Protein AF-A0A1V9WY65-F1 (afdb_monomer_lite)

InterPro domains:
  IPR003395 RecF/RecN/SMC, N-terminal [PF02463] (9-166)
  IPR010935 SMCs flexible hinge [PF06470] (511-626)
  IPR010935 SMCs flexible hinge [SM00968] (510-632)
  IPR027417 P-loop containing nucleoside triphosphate hydrolase [G3DSA:3.40.50.300] (8-231)
  IPR027417 P-loop containing nucleoside triphosphate hydrolase [SSF52540] (9-210)
  IPR036277 SMCs flexible hinge superfamily [SSF75553] (483-656)

Radius of gyration: 62.13 Å; chains: 1; bounding box: 114×66×169 Å

Foldseek 3Di:
DAAFPAKDFQKKWKAQFQVDPHIDIGGDDRPDDDDDDDPPPCSVVVVVLVLVLLQDDCVNSVHPDPLNGGYPVNCVVCVVVVHWTKIKMWTWMDGPRDTKIWMWMATNVRDIWTDINNHTDDSVVSQVVSVSNVDNSPQPVPDDDVCNVVCQVVDDPVVVVVNVCVVVVVVVVVVVVVVLVVVLVVLVVVLVVLVVVLVVLVVVLVVLVVVLVVLVVVLVVLVVVLVVLVVLLVVLVVVLVVLVVVLVPDDPDPVCVVVNVVSVVVSVVSVVVNVVSVVVSVVSVVVSVVSVVVSVVSVVVSVVSVVVNVVSVVVSVVSVVVSVVSVVVVVVVVVVVVVVVVVVVVVVVVLVVVVVVPPPDDDDPVVVVVVVVVVVVVVVPPVVVVVVVVVVVVVVVVNVVVVVVVVVVVVVVVVVVVVLVVVLVVLVVVLVVLVVVLVVLVVVLVVLVVVLVVLVVVLVVLVVLLVVLVVVLVVLVVVLVVQVVVVVVVVVLVLLVVLLVVLCVPPNCVFWVAFQLVFKDFPDPLQVLVCCLQCVVRRSETEGADPVSVVVSVVVCVVVVGDDHHYDYFDPDQPDQDDDDPVDPPFKDQPLVGMDTDPPDDPVVRVRVSSVVCVSRVQEIEGADPVVVVVQVPPPQLRHWYAYSQNWTQDSVRDTDDDPPPPPPPDDPCDSVNSVVSSVVSVVSSVVSVVSVVCVVVSVVSVVVSVVSVVVSVVSVVVSVVSVVVSVVSD

Organism: NCBI:txid418985

Sequence (731 aa):
MEPPERIQIASMQIEHFRSFDNVYEVRFCSRVTAVVGPNWSGKSNILSALIFGLGRTPEEMCVDDVRSLINDNYARKCRETGQEAYCAVTVLIEGDGRTVPFTRYLYENKHEIYQIDQERCDVAKFRERVTGYGIDVDSWGLVLRQGSIANMVGSTPRSMSMLIEKLSGSHQLTESVNEAEGHLRETLTELVNAKAEFRHLVLEARKMKSYSKTEELRAESIKKEKMLGLAKVWQADEKIRICQNEIENIPEDEEEKARLQALKEERHSVYELLQNCTKKVVCYETSVATARDELRISNRKKQETSVQHSEADERLKTLTARKLKINDCIRETKEKLQDAEAKLPVAKEKVDMSRSALEPVQVNADVLIQLWNLEDQFKKGNPAAFTKAESLEEVRWAFTDAFENLSAEVKFRETKAQLIKDELQTLKQRRDVFERQLDTLDTDIRPVRIRLEELKAMFDKACKEHALQVTKVCELNMQRRLVKAQSERKIRLRETEQVLDRLTALFGSSRVLGVISNLVSPCKPAYAAAVRQVLGPYMQAVVVDSRNTLKECVAYLKTSQEPSIQMLVLPLTAPAYRPLPKTAEGRVALFSSICLVSPSLPLHIQDRIWHLIADLCSDVLFCDDVSSIKMIATSKGHRFSVVMSDGSFLSKNGVFEICPQVMRSSSTDSTAEDVLEQLSMAKAELRETESILGRITELHHLKQKYMSMKQQHRDAQSRLELLTKEVSKQN

Secondary structure (DSSP, 8-state):
-PPPS-EEEEEEEEESBTT--SEEEEE--SS------STTSSHHHHHHHHHHHTT--TTTTT-S-GGGGB-HHHHHHHHHHTPPPEEEEEEEEEETTEEEEEEEEEETTS-EEEEETTEEE-HHHHHHHHHHTT--TT-GGG---TTHHHHHHTS-HHHHHHHHHHHTTTHHHHHHHHHHHHHHHHHHHHHHHHHHHHHHHHHHHHHHHHHHHHHHHHHHHHHHHHHHHHHHHHHHHHHHHHHHHHHHTS---TTTHHHHHHHHHHHHHHHHHHHHHHHHHHHHHHHHHHHHHHHHHHHHHHHHHHHHHHHHHHHHHHHHHHHHHHHHHHHHHHHHHHHHHHHHHHHHHHHHHHHTTTTT----HHHHHHHHHHHHHHHTT-HHHHHHHHHHHHHHHHHHHHHHHHHHHHHHHHHHHHHHHHHHHHHHHHHHHHHHHHHHHHHHHHHHHHHHHHHHHHHHHHHHHHHHHHHHHHHHHHHHHHHHHHHHHHHHHHHHHHHHHHHHHHH-TTTEEEEHHHHEEESSGGGHHHHHHHHGGGTTPEEES-HHHHHHHHHHHHHTT-----EEE--SS----PPPPGGGTTTEEEGGGGEEEPTTS-HHHHHHHHHHHHHHTTTEEEES-HHHHHHHHHSS---SEEEETT--EE-TTS-EE--------------HHHHHHHHHHHHHHHHHHHHHHTTHHHHHHHHHHHHHHHHHHHHHHHHHHHHHHHHHHH-

Structure (mmCIF, N/CA/C/O backbone):
data_AF-A0A1V9WY65-F1
#
_entry.id   AF-A0A1V9WY65-F1
#
loop_
_atom_site.group_PDB
_atom_site.id
_atom_site.type_symbol
_atom_site.label_atom_id
_atom_site.label_alt_id
_atom_site.label_comp_id
_atom_site.label_asym_id
_atom_site.label_entity_id
_atom_site.label_seq_id
_atom_site.pdbx_PDB_ins_code
_atom_site.Cartn_x
_atom_site.Cartn_y
_atom_site.Cartn_z
_atom_site.occupancy
_atom_site.B_iso_or_equiv
_atom_site.auth_seq_id
_atom_site.auth_comp_id
_atom_site.auth_asym_id
_atom_site.auth_atom_id
_atom_site.pdbx_PDB_model_num
ATOM 1 N N . MET A 1 1 ? -25.621 -21.739 49.006 1.00 41.12 1 MET A N 1
ATOM 2 C CA . MET A 1 1 ? -26.631 -21.888 50.072 1.00 41.12 1 MET A CA 1
ATOM 3 C C . MET A 1 1 ? -27.591 -20.733 49.903 1.00 41.12 1 MET A C 1
ATOM 5 O O . MET A 1 1 ? -27.110 -19.633 49.664 1.00 41.12 1 MET A O 1
ATOM 9 N N . GLU A 1 2 ? -28.896 -20.982 49.903 1.00 41.25 2 GLU A N 1
ATOM 10 C CA . GLU A 1 2 ? -29.869 -19.886 49.958 1.00 41.25 2 GLU A CA 1
ATOM 11 C C . GLU A 1 2 ? -29.738 -19.187 51.323 1.00 41.25 2 GLU A C 1
ATOM 13 O O . GLU A 1 2 ? -29.498 -19.879 52.316 1.00 41.25 2 GLU A O 1
ATOM 18 N N . PRO A 1 3 ? -29.793 -17.845 51.381 1.00 55.66 3 PRO A N 1
ATOM 19 C CA . PRO A 1 3 ? -29.683 -17.121 52.640 1.00 55.66 3 PRO A CA 1
ATOM 20 C C . PRO A 1 3 ? -30.918 -17.386 53.528 1.00 55.66 3 PRO A C 1
ATOM 22 O O . PRO A 1 3 ? -32.029 -17.444 52.997 1.00 55.66 3 PRO A O 1
ATOM 25 N N . PRO A 1 4 ? -30.747 -17.520 54.857 1.00 59.47 4 PRO A N 1
ATOM 26 C CA . PRO A 1 4 ? -31.850 -17.673 55.812 1.00 59.47 4 PRO A CA 1
ATOM 27 C C . PRO A 1 4 ? -32.914 -16.569 55.695 1.00 59.47 4 PRO A C 1
ATOM 29 O O . PRO A 1 4 ? -32.577 -15.409 55.453 1.00 59.47 4 PRO A O 1
ATOM 32 N N . GLU A 1 5 ? -34.186 -16.884 55.970 1.00 59.03 5 GLU A N 1
ATOM 33 C CA . GLU A 1 5 ? -35.299 -15.911 55.901 1.00 59.03 5 GLU A CA 1
ATOM 34 C C . GLU A 1 5 ? -35.194 -14.777 56.941 1.00 59.03 5 GLU A C 1
ATOM 36 O O . GLU A 1 5 ? -35.708 -13.677 56.723 1.00 59.03 5 GLU A O 1
ATOM 41 N N . ARG A 1 6 ? -34.525 -15.016 58.080 1.00 67.56 6 ARG A N 1
ATOM 42 C CA . ARG A 1 6 ? -34.216 -14.001 59.102 1.00 67.56 6 ARG A CA 1
ATOM 43 C C . ARG A 1 6 ? -32.856 -14.267 59.731 1.00 67.56 6 ARG A C 1
ATOM 45 O O . ARG A 1 6 ? -32.564 -15.386 60.144 1.00 67.56 6 ARG A O 1
ATOM 52 N N . ILE A 1 7 ? -32.055 -13.209 59.827 1.00 80.25 7 ILE A N 1
ATOM 53 C CA . ILE A 1 7 ? -30.678 -13.258 60.320 1.00 80.25 7 ILE A CA 1
ATOM 54 C C . ILE A 1 7 ? -30.505 -12.137 61.330 1.00 80.25 7 ILE A C 1
ATOM 56 O O . ILE A 1 7 ? -30.894 -10.997 61.070 1.00 80.25 7 ILE A O 1
ATOM 60 N N . GLN A 1 8 ? -29.936 -12.456 62.488 1.00 84.81 8 GLN A N 1
ATOM 61 C CA . GLN A 1 8 ? -29.636 -11.467 63.516 1.00 84.81 8 GLN A CA 1
ATOM 62 C C . GLN A 1 8 ? -28.281 -11.739 64.157 1.00 84.81 8 GLN A C 1
ATOM 64 O O . GLN A 1 8 ? -27.845 -12.880 64.293 1.00 84.81 8 GLN A O 1
ATOM 69 N N . ILE A 1 9 ? -27.616 -10.672 64.585 1.00 87.94 9 ILE A N 1
ATOM 70 C CA . ILE A 1 9 ? -26.439 -10.781 65.442 1.00 87.94 9 ILE A CA 1
ATOM 71 C C . ILE A 1 9 ? -26.969 -10.868 66.870 1.00 87.94 9 ILE A C 1
ATOM 73 O O . ILE A 1 9 ? -27.535 -9.896 67.355 1.00 87.94 9 ILE A O 1
ATOM 77 N N . ALA A 1 10 ? -26.846 -12.019 67.528 1.00 87.06 10 ALA A N 1
ATOM 78 C CA . ALA A 1 10 ? -27.422 -12.236 68.858 1.00 87.06 10 ALA A CA 1
ATOM 79 C C . ALA A 1 10 ? -26.587 -11.544 69.948 1.00 87.06 10 ALA A C 1
ATOM 81 O O . ALA A 1 10 ? -27.094 -10.805 70.799 1.00 87.06 10 ALA A O 1
ATOM 82 N N . SER A 1 11 ? -25.272 -11.745 69.901 1.00 90.50 11 SER A N 1
ATOM 83 C CA . SER A 1 11 ? -24.332 -11.087 70.801 1.00 90.50 11 SER A CA 1
ATOM 84 C C . SER A 1 11 ? -22.928 -11.032 70.211 1.00 90.50 11 SER A C 1
ATOM 86 O O . SER A 1 11 ? -22.606 -11.680 69.214 1.00 90.50 11 SER A O 1
ATOM 88 N N . MET A 1 12 ? -22.088 -10.204 70.819 1.00 93.94 12 MET A N 1
ATOM 89 C CA . MET A 1 12 ? -20.681 -10.062 70.492 1.00 93.94 12 MET A CA 1
ATOM 90 C C . MET A 1 12 ? -19.864 -10.056 71.780 1.00 93.94 12 MET A C 1
ATOM 92 O O . MET A 1 12 ? -20.135 -9.272 72.688 1.00 93.94 12 MET A O 1
ATOM 96 N N . GLN A 1 13 ? -18.848 -10.906 71.845 1.00 94.06 13 GLN A N 1
ATOM 97 C CA . GLN A 1 13 ? -17.850 -10.896 72.909 1.00 94.06 13 GLN A CA 1
ATOM 98 C C . GLN A 1 13 ? -16.612 -10.147 72.420 1.00 94.06 13 GLN A C 1
ATOM 100 O O . GLN A 1 13 ? -16.107 -10.420 71.332 1.00 94.06 13 GLN A O 1
ATOM 105 N N . ILE A 1 14 ? -16.153 -9.183 73.212 1.00 93.94 14 ILE A N 1
ATOM 106 C CA . ILE A 1 14 ? -14.978 -8.359 72.939 1.00 93.94 14 ILE A CA 1
ATOM 107 C C . ILE A 1 14 ? -13.931 -8.657 74.010 1.00 93.94 14 ILE A C 1
ATOM 109 O O . ILE A 1 14 ? -14.195 -8.462 75.195 1.00 93.94 14 ILE A O 1
ATOM 113 N N . GLU A 1 15 ? -12.734 -9.055 73.594 1.00 93.12 15 GLU A N 1
ATOM 114 C CA . GLU A 1 15 ? -11.603 -9.345 74.473 1.00 93.12 15 GLU A CA 1
ATOM 115 C C . GLU A 1 15 ? -10.422 -8.441 74.116 1.00 93.12 15 GLU A C 1
ATOM 117 O O . GLU A 1 15 ? -9.952 -8.430 72.975 1.00 93.12 15 GLU A O 1
ATOM 122 N N . HIS A 1 16 ? -9.938 -7.677 75.099 1.00 91.94 16 HIS A N 1
ATOM 123 C CA . HIS A 1 16 ? -8.691 -6.903 75.012 1.00 91.94 16 HIS A CA 1
ATOM 124 C C . HIS A 1 16 ? -8.598 -5.945 73.800 1.00 91.94 16 HIS A C 1
ATOM 126 O O . HIS A 1 16 ? -7.508 -5.644 73.311 1.00 91.94 16 HIS A O 1
ATOM 132 N N . PHE A 1 17 ? -9.735 -5.452 73.299 1.00 90.06 17 PHE A N 1
ATOM 133 C CA . PHE A 1 17 ? -9.828 -4.645 72.080 1.00 90.06 17 PHE A CA 1
ATOM 134 C C . PHE A 1 17 ? -9.962 -3.145 72.388 1.00 90.06 17 PHE A C 1
ATOM 136 O O . PHE A 1 17 ? -10.943 -2.702 72.988 1.00 90.06 17 PHE A O 1
ATOM 143 N N . ARG A 1 18 ? -9.019 -2.320 71.923 1.00 88.25 18 ARG A N 1
ATOM 144 C CA . ARG A 1 18 ? -8.991 -0.852 72.098 1.00 88.25 18 ARG A CA 1
ATOM 145 C C . ARG A 1 18 ? -9.287 -0.393 73.528 1.00 88.25 18 ARG A C 1
ATOM 147 O O . ARG A 1 18 ? -8.423 -0.474 74.383 1.00 88.25 18 ARG A O 1
ATOM 154 N N . SER A 1 19 ? -10.486 0.128 73.800 1.00 85.88 19 SER A N 1
ATOM 155 C CA . SER A 1 19 ? -10.880 0.654 75.116 1.00 85.88 19 SER A CA 1
ATOM 156 C C . SER A 1 19 ? -11.295 -0.434 76.110 1.00 85.88 19 SER A C 1
ATOM 158 O O . SER A 1 19 ? -11.486 -0.124 77.280 1.00 85.88 19 SER A O 1
ATOM 160 N N . PHE A 1 20 ? -11.442 -1.677 75.656 1.00 88.56 20 PHE A N 1
ATOM 161 C CA . PHE A 1 20 ? -11.890 -2.814 76.452 1.00 88.56 20 PHE A CA 1
ATOM 162 C C . PHE A 1 20 ? -10.669 -3.613 76.921 1.00 88.56 20 PHE A C 1
ATOM 164 O O . PHE A 1 20 ? -9.974 -4.210 76.105 1.00 88.56 20 PHE A O 1
ATOM 171 N N . ASP A 1 21 ? -10.367 -3.586 78.221 1.00 84.75 21 ASP A N 1
ATOM 172 C CA . ASP A 1 21 ? -9.179 -4.230 78.804 1.00 84.75 21 ASP A CA 1
ATOM 173 C C . ASP A 1 21 ? -9.427 -5.674 79.274 1.00 84.75 21 ASP A C 1
ATOM 175 O O . ASP A 1 21 ? -8.480 -6.449 79.386 1.00 84.75 21 ASP A O 1
ATOM 179 N N . ASN A 1 22 ? -10.689 -6.040 79.499 1.00 87.19 22 ASN A N 1
ATOM 180 C CA . ASN A 1 22 ? -11.162 -7.371 79.879 1.00 87.19 22 ASN A CA 1
ATOM 181 C C . ASN A 1 22 ? -12.123 -7.952 78.824 1.00 87.19 22 ASN A C 1
ATOM 183 O O . ASN A 1 22 ? -12.270 -7.401 77.732 1.00 87.19 22 ASN A O 1
ATOM 187 N N . VAL A 1 23 ? -12.763 -9.074 79.158 1.00 89.56 23 VAL A N 1
ATOM 188 C CA . VAL A 1 23 ? -13.817 -9.703 78.354 1.00 89.56 23 VAL A CA 1
ATOM 189 C C . VAL A 1 23 ? -15.150 -9.006 78.623 1.00 89.56 23 VAL A C 1
ATOM 191 O O . VAL A 1 23 ? -15.600 -8.939 79.768 1.00 89.56 23 VAL A O 1
ATOM 194 N N . TYR A 1 24 ? -15.791 -8.507 77.570 1.00 91.38 24 TYR A N 1
ATOM 195 C CA . TYR A 1 24 ? -17.105 -7.868 77.628 1.00 91.38 24 TYR A CA 1
ATOM 196 C C . TYR A 1 24 ? -18.073 -8.552 76.670 1.00 91.38 24 TYR A C 1
ATOM 198 O O . TYR A 1 24 ? -17.742 -8.784 75.512 1.00 91.38 24 TYR A O 1
ATOM 206 N N . GLU A 1 25 ? -19.293 -8.822 77.131 1.00 91.62 25 GLU A N 1
ATOM 207 C CA . GLU A 1 25 ? -20.377 -9.342 76.296 1.00 91.62 25 GLU A CA 1
ATOM 208 C C . GLU A 1 25 ? -21.367 -8.214 75.970 1.00 91.62 25 GLU A C 1
ATOM 210 O O . GLU A 1 25 ? -21.936 -7.585 76.865 1.00 91.62 25 GLU A O 1
ATOM 215 N N . VAL A 1 26 ? -21.584 -7.961 74.681 1.00 89.75 26 VAL A N 1
ATOM 216 C CA . VAL A 1 26 ? -22.577 -7.019 74.157 1.00 89.75 26 VAL A CA 1
ATOM 217 C C . VAL A 1 26 ? -23.707 -7.825 73.527 1.00 89.75 26 VAL A C 1
ATOM 219 O O . VAL A 1 26 ? -23.480 -8.556 72.569 1.00 89.75 26 VAL A O 1
ATOM 222 N N . ARG A 1 27 ? -24.931 -7.699 74.043 1.00 88.50 27 ARG A N 1
ATOM 223 C CA . ARG A 1 27 ? -26.122 -8.347 73.468 1.00 88.50 27 ARG A CA 1
ATOM 224 C C . ARG A 1 27 ? -26.899 -7.358 72.611 1.00 88.50 27 ARG A C 1
ATOM 226 O O . ARG A 1 27 ? -27.079 -6.212 73.022 1.00 88.50 27 ARG A O 1
ATOM 233 N N . PHE A 1 28 ? -27.356 -7.802 71.447 1.00 87.75 28 PHE A N 1
ATOM 234 C CA . PHE A 1 28 ? -28.137 -6.976 70.529 1.00 87.75 28 PHE A CA 1
ATOM 235 C C . PHE A 1 28 ? -29.610 -7.396 70.550 1.00 87.75 28 PHE A C 1
ATOM 237 O O . PHE A 1 28 ? -29.944 -8.558 70.771 1.00 87.75 28 PHE A O 1
ATOM 244 N N . CYS A 1 29 ? -30.501 -6.430 70.336 1.00 80.38 29 CYS A N 1
ATOM 245 C CA . CYS A 1 29 ? -31.939 -6.666 70.232 1.00 80.38 29 CYS A CA 1
ATOM 246 C C . CYS A 1 29 ? -32.333 -6.973 68.779 1.00 80.38 29 CYS A C 1
ATOM 248 O O . CYS A 1 29 ? -31.754 -6.422 67.845 1.00 80.38 29 CYS A O 1
ATOM 250 N N . SER A 1 30 ? -33.387 -7.771 68.597 1.00 67.94 30 SER A N 1
ATOM 251 C CA . SER A 1 30 ? -33.807 -8.367 67.315 1.00 67.94 30 SER A CA 1
ATOM 252 C C . SER A 1 30 ? -34.320 -7.407 66.230 1.00 67.94 30 SER A C 1
ATOM 254 O O . SER A 1 30 ? -34.590 -7.844 65.116 1.00 67.94 30 SER A O 1
ATOM 256 N N . ARG A 1 31 ? -34.491 -6.108 66.516 1.00 72.75 31 ARG A N 1
ATOM 257 C CA . ARG A 1 31 ? -34.997 -5.124 65.535 1.00 72.75 31 ARG A CA 1
ATOM 258 C C . ARG A 1 31 ? -34.145 -3.862 65.467 1.00 72.75 31 ARG A C 1
ATOM 260 O O . ARG A 1 31 ? -33.611 -3.532 64.416 1.00 72.75 31 ARG A O 1
ATOM 267 N N . VAL A 1 32 ? -34.006 -3.151 66.585 1.00 81.56 32 VAL A N 1
ATOM 268 C CA . VAL A 1 32 ? -33.221 -1.911 66.667 1.00 81.56 32 VAL A CA 1
ATOM 269 C C . VAL A 1 32 ? -32.453 -1.902 67.981 1.00 81.56 32 VAL A C 1
ATOM 271 O O . VAL A 1 32 ? -33.033 -2.119 69.043 1.00 81.56 32 VAL A O 1
ATOM 274 N N . THR A 1 33 ? -31.151 -1.626 67.913 1.00 84.56 33 THR A N 1
ATOM 275 C CA . THR A 1 33 ? -30.293 -1.472 69.094 1.00 84.56 33 THR A CA 1
ATOM 276 C C . THR A 1 33 ? -29.700 -0.067 69.106 1.00 84.56 33 THR A C 1
ATOM 278 O O . THR A 1 33 ? -28.989 0.317 68.181 1.00 84.56 33 THR A O 1
ATOM 281 N N . ALA A 1 34 ? -29.980 0.706 70.158 1.00 86.12 34 ALA A N 1
ATOM 282 C CA . ALA A 1 34 ? -29.414 2.038 70.349 1.00 86.12 34 ALA A CA 1
ATOM 283 C C . ALA A 1 34 ? -28.244 1.986 71.344 1.00 86.12 34 ALA A C 1
ATOM 285 O O . ALA A 1 34 ? -28.416 1.594 72.496 1.00 86.12 34 ALA A O 1
ATOM 286 N N . VAL A 1 35 ? -27.055 2.413 70.911 1.00 85.19 35 VAL A N 1
ATOM 287 C CA . VAL A 1 35 ? -25.853 2.485 71.756 1.00 85.19 35 VAL A CA 1
ATOM 288 C C . VAL A 1 35 ? -25.661 3.924 72.238 1.00 85.19 35 VAL A C 1
ATOM 290 O O . VAL A 1 35 ? -25.287 4.805 71.464 1.00 85.19 35 VAL A O 1
ATOM 293 N N . VAL A 1 36 ? -25.901 4.171 73.527 1.00 87.19 36 VAL A N 1
ATOM 294 C CA . VAL A 1 36 ? -25.832 5.506 74.148 1.00 87.19 36 VAL A CA 1
ATOM 295 C C . VAL A 1 36 ? -24.728 5.592 75.204 1.00 87.19 36 VAL A C 1
ATOM 297 O O . VAL A 1 36 ? -24.298 4.590 75.765 1.00 87.19 36 VAL A O 1
ATOM 300 N N . GLY A 1 37 ? -24.232 6.802 75.465 1.00 86.25 37 GLY A N 1
ATOM 301 C CA . GLY A 1 37 ? -23.188 7.049 76.462 1.00 86.25 37 GLY A CA 1
ATOM 302 C C . GLY A 1 37 ? -22.549 8.434 76.315 1.00 86.25 37 GLY A C 1
ATOM 303 O O . GLY A 1 37 ? -22.785 9.104 75.305 1.00 86.25 37 GLY A O 1
ATOM 304 N N . PRO A 1 38 ? -21.700 8.870 77.257 1.00 86.75 38 PRO A N 1
ATOM 305 C CA . PRO A 1 38 ? -20.995 10.154 77.188 1.00 86.75 38 PRO A CA 1
ATOM 306 C C . PRO A 1 38 ? -19.909 10.170 76.101 1.00 86.75 38 PRO A C 1
ATOM 308 O O . PRO A 1 38 ? -19.427 9.122 75.671 1.00 86.75 38 PRO A O 1
ATOM 311 N N . ASN A 1 39 ? -19.517 11.344 75.601 1.00 82.81 39 ASN A N 1
ATOM 312 C CA . ASN A 1 39 ? -18.432 11.440 74.613 1.00 82.81 39 ASN A CA 1
ATOM 313 C C . ASN A 1 39 ? -17.176 10.716 75.126 1.00 82.81 39 ASN A C 1
ATOM 315 O O . ASN A 1 39 ? -16.883 10.770 76.314 1.00 82.81 39 ASN A O 1
ATOM 319 N N . TRP A 1 40 ? -16.470 10.015 74.232 1.00 75.31 40 TRP A N 1
ATOM 320 C CA . TRP A 1 40 ? -15.285 9.200 74.555 1.00 75.31 40 TRP A CA 1
ATOM 321 C C . TRP A 1 40 ? -15.525 7.930 75.389 1.00 75.31 40 TRP A C 1
ATOM 323 O O . TRP A 1 40 ? -14.574 7.237 75.726 1.00 75.31 40 TRP A O 1
ATOM 333 N N . SER A 1 41 ? -16.777 7.525 75.620 1.00 79.19 41 SER A N 1
ATOM 334 C CA . SER A 1 41 ? -17.113 6.273 76.324 1.00 79.19 41 SER A CA 1
ATOM 335 C C . SER A 1 41 ? -16.899 4.980 75.515 1.00 79.19 41 SER A C 1
ATOM 337 O O . SER A 1 41 ? -17.462 3.948 75.860 1.00 79.19 41 SER A O 1
ATOM 339 N N . GLY A 1 42 ? -16.183 5.025 74.386 1.00 79.44 42 GLY A N 1
ATOM 340 C CA . GLY A 1 42 ? -15.930 3.841 73.552 1.00 79.44 42 GLY A CA 1
ATOM 341 C C . GLY A 1 42 ? -17.069 3.404 72.615 1.00 79.44 42 GLY A C 1
ATOM 342 O O . GLY A 1 42 ?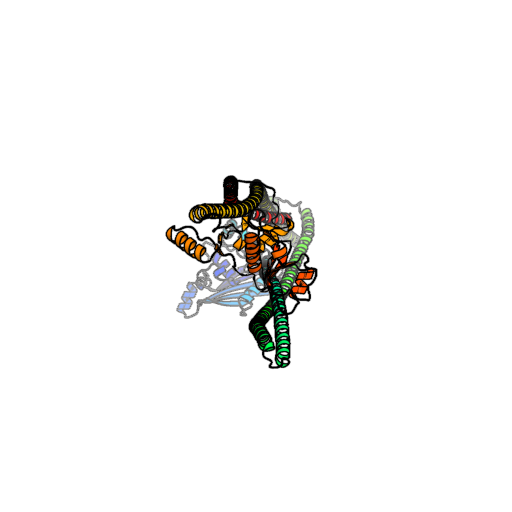 -16.949 2.355 71.992 1.00 79.44 42 GLY A O 1
ATOM 343 N N . LYS A 1 43 ? -18.139 4.197 72.430 1.00 85.25 43 LYS A N 1
ATOM 344 C CA . LYS A 1 43 ? -19.276 3.850 71.537 1.00 85.25 43 LYS A CA 1
ATOM 345 C C . LYS A 1 43 ? -18.847 3.455 70.122 1.00 85.25 43 LYS A C 1
ATOM 347 O O . LYS A 1 43 ? -19.248 2.413 69.618 1.00 85.25 43 LYS A O 1
ATOM 352 N N . SER A 1 44 ? -17.983 4.255 69.499 1.00 82.19 44 SER A N 1
ATOM 353 C CA . SER A 1 44 ? -17.475 3.973 68.151 1.00 82.19 44 SER A CA 1
ATOM 354 C C . SER A 1 44 ? -16.588 2.724 68.105 1.00 82.19 44 SER A C 1
ATOM 356 O O . SER A 1 44 ? -16.474 2.099 67.057 1.00 82.19 44 SER A O 1
ATOM 358 N N . ASN A 1 45 ? -15.985 2.327 69.232 1.00 86.56 45 ASN A N 1
ATOM 359 C CA . ASN A 1 45 ? -15.158 1.123 69.307 1.00 86.56 45 ASN A CA 1
ATOM 360 C C . ASN A 1 45 ? -15.993 -0.161 69.327 1.00 86.56 45 ASN A C 1
ATOM 362 O O . ASN A 1 45 ? -15.488 -1.180 68.876 1.00 86.56 45 ASN A O 1
ATOM 366 N N . ILE A 1 46 ? -17.260 -0.111 69.757 1.00 88.38 46 ILE A N 1
ATOM 367 C CA . ILE A 1 46 ? -18.194 -1.246 69.645 1.00 88.38 46 ILE A CA 1
ATOM 368 C C . ILE A 1 46 ? -18.468 -1.550 68.167 1.00 88.38 46 ILE A C 1
ATOM 370 O O . ILE A 1 46 ? -18.375 -2.698 67.744 1.00 88.38 46 ILE A O 1
ATOM 374 N N . LEU A 1 47 ? -18.723 -0.513 67.360 1.00 85.25 47 LEU A N 1
ATOM 375 C CA . LEU A 1 47 ? -18.897 -0.661 65.912 1.00 85.25 47 LEU A CA 1
ATOM 376 C C . LEU A 1 47 ? -17.608 -1.165 65.243 1.00 85.25 47 LEU A C 1
ATOM 378 O O . LEU A 1 47 ? -17.659 -2.049 64.394 1.00 85.25 47 LEU A O 1
ATOM 382 N N . SER A 1 48 ? -16.443 -0.648 65.650 1.00 85.50 48 SER A N 1
ATOM 383 C CA . SER A 1 48 ? -15.151 -1.151 65.165 1.00 85.50 48 SER A CA 1
ATOM 384 C C . SER A 1 48 ? -14.921 -2.620 65.532 1.00 85.50 48 SER A C 1
ATOM 386 O O . SER A 1 48 ? -14.454 -3.372 64.687 1.00 85.50 48 SER A O 1
ATOM 388 N N . ALA A 1 49 ? -15.268 -3.050 66.747 1.00 88.94 49 ALA A N 1
ATOM 389 C CA . ALA A 1 49 ? -15.144 -4.448 67.157 1.00 88.94 49 ALA A CA 1
ATOM 390 C C . ALA A 1 49 ? -16.042 -5.355 66.303 1.00 88.94 49 ALA A C 1
ATOM 392 O O . ALA A 1 49 ? -15.573 -6.368 65.792 1.00 88.94 49 ALA A O 1
ATOM 393 N N . LEU A 1 50 ? -17.287 -4.939 66.053 1.00 88.50 50 LEU A N 1
ATOM 394 C CA . LEU A 1 50 ? -18.227 -5.682 65.213 1.00 88.50 50 LEU A CA 1
ATOM 395 C C . LEU A 1 50 ? -17.681 -5.897 63.797 1.00 88.50 50 LEU A C 1
ATOM 397 O O . LEU A 1 50 ? -17.660 -7.012 63.289 1.00 88.50 50 LEU A O 1
ATOM 401 N N . ILE A 1 51 ? -17.175 -4.831 63.180 1.00 86.88 51 ILE A N 1
ATOM 402 C CA . ILE A 1 51 ? -16.599 -4.871 61.830 1.00 86.88 51 ILE A CA 1
ATOM 403 C C . ILE A 1 51 ? -15.335 -5.740 61.783 1.00 86.88 51 ILE A C 1
ATOM 405 O O . ILE A 1 51 ? -15.105 -6.460 60.811 1.00 86.88 51 ILE A O 1
ATOM 409 N N . PHE A 1 52 ? -14.519 -5.683 62.838 1.00 88.94 52 PHE A N 1
ATOM 410 C CA . PHE A 1 52 ? -13.318 -6.500 62.964 1.00 88.94 52 PHE A CA 1
ATOM 411 C C . PHE A 1 52 ? -13.677 -7.988 63.047 1.00 88.94 52 PHE A C 1
ATOM 413 O O . PHE A 1 52 ? -13.095 -8.790 62.315 1.00 88.94 52 PHE A O 1
ATOM 420 N N . GLY A 1 53 ? -14.671 -8.333 63.874 1.00 88.88 53 GLY A N 1
ATOM 421 C CA . GLY A 1 53 ? -15.177 -9.695 64.043 1.00 88.88 53 GLY A CA 1
ATOM 422 C C . GLY A 1 53 ? -15.852 -10.263 62.791 1.00 88.88 53 GLY A C 1
ATOM 423 O O . GLY A 1 53 ? -15.724 -11.452 62.528 1.00 88.88 53 GLY A O 1
ATOM 424 N N . LEU A 1 54 ? -16.484 -9.422 61.965 1.00 87.94 54 LEU A N 1
ATOM 425 C CA . LEU A 1 54 ? -17.053 -9.823 60.669 1.00 87.94 54 LEU A CA 1
ATOM 426 C C . LEU A 1 54 ? -15.998 -10.035 59.564 1.00 87.94 54 LEU A C 1
ATOM 428 O O . LEU A 1 54 ? -16.336 -10.522 58.491 1.00 87.94 54 LEU A O 1
ATOM 432 N N . GLY A 1 55 ? -14.719 -9.723 59.811 1.00 84.31 55 GLY A N 1
ATOM 433 C CA . GLY A 1 55 ? -13.618 -10.070 58.902 1.00 84.31 55 GLY A CA 1
ATOM 434 C C . GLY A 1 55 ? -13.186 -8.979 57.912 1.00 84.31 55 GLY A C 1
ATOM 435 O O . GLY A 1 55 ? -12.545 -9.298 56.903 1.00 84.31 55 GLY A O 1
ATOM 436 N N . ARG A 1 56 ? -13.477 -7.695 58.183 1.00 82.38 56 ARG A N 1
ATOM 437 C CA . ARG A 1 56 ? -12.885 -6.581 57.409 1.00 82.38 56 ARG A CA 1
ATOM 438 C C . ARG A 1 56 ? -11.386 -6.455 57.641 1.00 82.38 56 ARG A C 1
ATOM 440 O O . ARG A 1 56 ? -10.918 -6.585 58.773 1.00 82.38 56 ARG A O 1
ATOM 447 N N . THR A 1 57 ? -10.620 -6.155 56.599 1.00 76.50 57 THR A N 1
ATOM 448 C CA . THR A 1 57 ? -9.175 -5.941 56.752 1.00 76.50 57 THR A CA 1
ATOM 449 C C . THR A 1 57 ? -8.886 -4.665 57.559 1.00 76.50 57 THR A C 1
ATOM 451 O O . THR A 1 57 ? -9.678 -3.720 57.533 1.00 76.50 57 THR A O 1
ATOM 454 N N . PRO A 1 58 ? -7.753 -4.583 58.283 1.00 68.88 58 PRO A N 1
ATOM 455 C CA . PRO A 1 58 ? -7.379 -3.371 59.022 1.00 68.88 58 PRO A CA 1
ATOM 456 C C . PRO A 1 58 ? -7.294 -2.109 58.138 1.00 68.88 58 PRO A C 1
ATOM 458 O O . PRO A 1 58 ? -7.613 -1.007 58.593 1.00 68.88 58 PRO A O 1
ATOM 461 N N . GLU A 1 59 ? -6.946 -2.285 56.859 1.00 63.06 59 GLU A N 1
ATOM 462 C CA . GLU A 1 59 ? -6.921 -1.252 55.814 1.00 63.06 59 GLU A CA 1
ATOM 463 C C . GLU A 1 59 ? -8.334 -0.718 55.513 1.00 63.06 59 GLU A C 1
ATOM 465 O O . GLU A 1 59 ? -8.566 0.492 55.549 1.00 63.06 59 GLU A O 1
ATOM 470 N N . GLU A 1 60 ? -9.318 -1.609 55.334 1.00 65.56 60 GLU A N 1
ATOM 471 C CA . GLU A 1 60 ? -10.742 -1.258 55.174 1.00 65.56 60 GLU A CA 1
ATOM 472 C C . GLU A 1 60 ? -11.340 -0.622 56.441 1.00 65.56 60 GLU A C 1
ATOM 474 O O . GLU A 1 60 ? -12.337 0.107 56.393 1.00 65.56 60 GLU A O 1
ATOM 479 N N . MET A 1 61 ? -10.744 -0.892 57.604 1.00 67.56 61 MET A N 1
ATOM 480 C CA . MET A 1 61 ? -11.135 -0.273 58.866 1.00 67.56 61 MET A CA 1
ATOM 481 C C . MET A 1 61 ? -10.547 1.135 59.050 1.00 67.56 61 MET A C 1
ATOM 483 O O . MET A 1 61 ? -11.047 1.856 59.920 1.00 67.56 61 MET A O 1
ATOM 487 N N . CYS A 1 62 ? -9.601 1.551 58.195 1.00 63.78 62 CYS A N 1
ATOM 488 C CA . CYS A 1 62 ? -8.833 2.801 58.261 1.00 63.78 62 CYS A CA 1
ATOM 489 C C . CYS A 1 62 ? -7.997 2.914 59.545 1.00 63.78 62 CYS A C 1
ATOM 491 O O . CYS A 1 62 ? -8.059 3.924 60.248 1.00 63.78 62 CYS A O 1
ATOM 493 N N . VAL A 1 63 ? -7.283 1.844 59.896 1.00 73.25 63 VAL A N 1
ATOM 494 C CA . VAL A 1 63 ? -6.399 1.804 61.066 1.00 73.25 63 VAL A CA 1
ATOM 495 C C . VAL A 1 63 ? -4.952 1.714 60.592 1.00 73.25 63 VAL A C 1
ATOM 497 O O . VAL A 1 63 ? -4.558 0.697 60.032 1.00 73.25 63 VAL A O 1
ATOM 500 N N . ASP A 1 64 ? -4.169 2.766 60.840 1.00 66.81 64 ASP A N 1
ATOM 501 C CA . ASP A 1 64 ? -2.782 2.867 60.357 1.00 66.81 64 ASP A CA 1
ATOM 502 C C . ASP A 1 64 ? -1.832 1.869 61.042 1.00 66.81 64 ASP A C 1
ATOM 504 O O . ASP A 1 64 ? -0.902 1.359 60.419 1.00 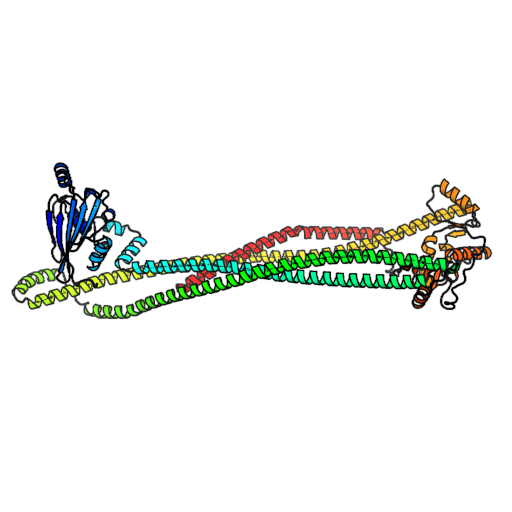66.81 64 ASP A O 1
ATOM 508 N N . ASP A 1 65 ? -2.074 1.554 62.320 1.00 76.25 65 ASP A N 1
ATOM 509 C CA . ASP A 1 65 ? -1.319 0.537 63.054 1.00 76.25 65 ASP A CA 1
ATOM 510 C C . ASP A 1 65 ? -2.248 -0.540 63.614 1.00 76.25 65 ASP A C 1
ATOM 512 O O . ASP A 1 65 ? -3.022 -0.302 64.542 1.00 76.25 65 ASP A O 1
ATOM 516 N N . VAL A 1 66 ? -2.143 -1.753 63.074 1.00 78.62 66 VAL A N 1
ATOM 517 C CA . VAL A 1 66 ? -2.933 -2.925 63.480 1.00 78.62 66 VAL A CA 1
ATOM 518 C C . VAL A 1 66 ? -2.757 -3.229 64.975 1.00 78.62 66 VAL A C 1
ATOM 520 O O . VAL A 1 66 ? -3.702 -3.659 65.630 1.00 78.62 66 VAL A O 1
ATOM 523 N N . ARG A 1 67 ? -1.592 -2.911 65.561 1.00 79.56 67 ARG A N 1
ATOM 524 C CA . ARG A 1 67 ? -1.332 -3.091 67.001 1.00 79.56 67 ARG A CA 1
ATOM 525 C C . ARG A 1 67 ? -2.186 -2.189 67.886 1.00 79.56 67 ARG A C 1
ATOM 527 O O . ARG A 1 67 ? -2.495 -2.576 69.006 1.00 79.56 67 ARG A O 1
ATOM 534 N N . SER A 1 68 ? -2.633 -1.042 67.370 1.00 81.75 68 SER A N 1
ATOM 535 C CA . SER A 1 68 ? -3.527 -0.119 68.090 1.00 81.75 68 SER A CA 1
ATOM 536 C C . SER A 1 68 ? -4.924 -0.697 68.356 1.00 81.75 68 SER A C 1
ATOM 538 O O . SER A 1 68 ? -5.731 -0.094 69.065 1.00 81.75 68 SER A O 1
ATOM 540 N N . LEU A 1 69 ? -5.244 -1.856 67.768 1.00 85.06 69 LEU A N 1
ATOM 541 C CA . LEU A 1 69 ? -6.468 -2.594 68.066 1.00 85.06 69 LEU A CA 1
ATOM 542 C C . LEU A 1 69 ? -6.384 -3.351 69.395 1.00 85.06 69 LEU A C 1
ATOM 544 O O . LEU A 1 69 ? -7.430 -3.630 69.978 1.00 85.06 69 LEU A O 1
ATOM 548 N N . ILE A 1 70 ? -5.182 -3.653 69.891 1.00 88.06 70 ILE A N 1
ATOM 549 C CA . ILE A 1 70 ? -4.970 -4.288 71.195 1.00 88.06 70 ILE A CA 1
ATOM 550 C C . ILE A 1 70 ? -5.000 -3.201 72.276 1.00 88.06 70 ILE A C 1
ATOM 552 O O . ILE A 1 70 ? -4.448 -2.117 72.105 1.00 88.06 70 ILE A O 1
ATOM 556 N N . ASN A 1 71 ? -5.667 -3.470 73.395 1.00 89.31 71 ASN A N 1
ATOM 557 C CA . ASN A 1 71 ? -5.737 -2.540 74.517 1.00 89.31 71 ASN A CA 1
ATOM 558 C C . ASN A 1 71 ? -4.348 -2.308 75.148 1.00 89.31 71 ASN A C 1
ATOM 560 O O . ASN A 1 71 ? -3.679 -3.251 75.572 1.00 89.31 71 ASN A O 1
ATOM 564 N N . ASP A 1 72 ? -3.951 -1.041 75.289 1.00 85.00 72 ASP A N 1
ATOM 565 C CA . ASP A 1 72 ? -2.628 -0.658 75.803 1.00 85.00 72 ASP A CA 1
ATOM 566 C C . ASP A 1 72 ? -2.365 -1.109 77.250 1.00 85.00 72 ASP A C 1
ATOM 568 O O . ASP A 1 72 ? -1.235 -1.464 77.601 1.00 85.00 72 ASP A O 1
ATOM 572 N N . ASN A 1 73 ? -3.394 -1.109 78.108 1.00 84.00 73 ASN A N 1
ATOM 573 C CA . ASN A 1 73 ? -3.261 -1.531 79.506 1.00 84.00 73 ASN A CA 1
ATOM 574 C C . ASN A 1 73 ? -3.063 -3.047 79.604 1.00 84.00 73 ASN A C 1
ATOM 576 O O . ASN A 1 73 ? -2.269 -3.510 80.424 1.00 84.00 73 ASN A O 1
ATOM 580 N N . TYR A 1 74 ? -3.750 -3.812 78.755 1.00 84.62 74 TYR A N 1
ATOM 581 C CA . TYR A 1 74 ? -3.562 -5.254 78.643 1.00 84.62 74 TYR A CA 1
ATOM 582 C C . TYR A 1 74 ? -2.180 -5.594 78.071 1.00 84.62 74 TYR A C 1
ATOM 584 O O . TYR A 1 74 ? -1.424 -6.339 78.691 1.00 84.62 74 TYR A O 1
ATOM 592 N N . ALA A 1 75 ? -1.781 -4.946 76.972 1.00 83.12 75 ALA A N 1
ATOM 593 C CA . ALA A 1 75 ? -0.465 -5.138 76.365 1.00 83.12 75 ALA A CA 1
ATOM 594 C C . ALA A 1 75 ? 0.694 -4.798 77.322 1.00 83.12 75 ALA A C 1
ATOM 596 O O . ALA A 1 75 ? 1.773 -5.389 77.242 1.00 83.12 75 ALA A O 1
ATOM 597 N N . ARG A 1 76 ? 0.505 -3.847 78.248 1.00 82.94 76 ARG A N 1
ATOM 598 C CA . ARG A 1 76 ? 1.487 -3.552 79.305 1.00 82.94 76 ARG A CA 1
ATOM 599 C C . ARG A 1 76 ? 1.581 -4.686 80.334 1.00 82.94 76 ARG A C 1
ATOM 601 O O . ARG A 1 76 ? 2.688 -5.124 80.630 1.00 82.94 76 ARG A O 1
ATOM 608 N N . LYS A 1 77 ? 0.445 -5.210 80.809 1.00 84.62 77 LYS A N 1
ATOM 609 C CA . LYS A 1 77 ? 0.397 -6.349 81.749 1.00 84.62 77 LYS A CA 1
ATOM 610 C C . LYS A 1 77 ? 1.008 -7.627 81.159 1.00 84.62 77 LYS A C 1
ATOM 612 O O . LYS A 1 77 ? 1.725 -8.345 81.853 1.00 84.62 77 LYS A O 1
ATOM 617 N N . CYS A 1 78 ? 0.764 -7.905 79.880 1.00 82.12 78 CYS A N 1
ATOM 618 C CA . CYS A 1 78 ? 1.350 -9.050 79.177 1.00 82.12 78 CYS A CA 1
ATOM 619 C C . CYS A 1 78 ? 2.882 -8.948 79.093 1.00 82.12 78 CYS A C 1
ATOM 621 O O . CYS A 1 78 ? 3.581 -9.919 79.377 1.00 82.12 78 CYS A O 1
ATOM 623 N N . ARG A 1 79 ? 3.419 -7.746 78.832 1.00 83.62 79 ARG A N 1
ATOM 624 C CA . ARG A 1 79 ? 4.871 -7.489 78.835 1.00 83.62 79 ARG A CA 1
ATOM 625 C C . ARG A 1 79 ? 5.519 -7.683 80.207 1.00 83.62 79 ARG A C 1
ATOM 627 O O . ARG A 1 79 ? 6.638 -8.178 80.277 1.00 83.62 79 ARG A O 1
ATOM 634 N N . GLU A 1 80 ? 4.822 -7.333 81.285 1.00 82.25 80 GLU A N 1
ATOM 635 C CA . GLU A 1 80 ? 5.293 -7.539 82.664 1.00 82.25 80 GLU A CA 1
ATOM 636 C C . GLU A 1 80 ? 5.278 -9.021 83.086 1.00 82.25 80 GLU A C 1
ATOM 638 O O . GLU A 1 80 ? 6.078 -9.434 83.922 1.00 82.25 80 GLU A O 1
ATOM 643 N N . THR A 1 81 ? 4.397 -9.832 82.491 1.00 80.44 81 THR A N 1
ATOM 644 C CA . THR A 1 81 ? 4.211 -11.262 82.811 1.00 80.44 81 THR A CA 1
ATOM 645 C C . THR A 1 81 ? 4.869 -12.218 81.810 1.00 80.44 81 THR A C 1
ATOM 647 O O . THR A 1 81 ? 4.873 -13.427 82.035 1.00 80.44 81 THR A O 1
ATOM 650 N N . GLY A 1 82 ? 5.446 -11.698 80.720 1.00 77.44 82 GLY A N 1
ATOM 651 C CA . GLY A 1 82 ? 6.081 -12.490 79.661 1.00 77.44 82 GLY A CA 1
ATOM 652 C C . GLY A 1 82 ? 5.099 -13.231 78.741 1.00 77.44 82 GLY A C 1
ATOM 653 O O . GLY A 1 82 ? 5.508 -14.161 78.049 1.00 77.44 82 GLY A O 1
ATOM 654 N N . GLN A 1 83 ? 3.818 -12.851 78.741 1.00 82.19 83 GLN A N 1
ATOM 655 C CA . GLN A 1 83 ? 2.784 -13.410 77.862 1.00 82.19 83 GLN A CA 1
ATOM 656 C C . GLN A 1 83 ? 2.655 -12.586 76.573 1.00 82.19 83 GLN A C 1
ATOM 658 O O . GLN A 1 83 ? 2.899 -11.381 76.575 1.00 82.19 83 GLN A O 1
ATOM 663 N N . GLU A 1 84 ? 2.256 -13.219 75.468 1.00 84.12 84 GLU A N 1
ATOM 664 C CA . GLU A 1 84 ? 1.981 -12.515 74.208 1.00 84.12 84 GLU A CA 1
ATOM 665 C C . GLU A 1 84 ? 0.617 -11.814 74.279 1.00 84.12 84 GLU A C 1
ATOM 667 O O . GLU A 1 84 ? -0.390 -12.437 74.623 1.00 84.12 84 GLU A O 1
ATOM 672 N N . ALA A 1 85 ? 0.579 -10.515 73.968 1.00 86.88 85 ALA A N 1
ATOM 673 C CA . ALA A 1 85 ? -0.668 -9.762 73.948 1.00 86.88 85 ALA A CA 1
ATOM 674 C C . ALA A 1 85 ? -1.490 -10.098 72.694 1.00 86.88 85 ALA A C 1
ATOM 676 O O . ALA A 1 85 ? -0.960 -10.199 71.583 1.00 86.88 85 ALA A O 1
ATOM 677 N N . TYR A 1 86 ? -2.801 -10.227 72.867 1.00 90.62 86 TYR A N 1
ATOM 678 C CA . TYR A 1 86 ? -3.759 -10.450 71.792 1.00 90.62 86 TYR A CA 1
ATOM 679 C C . TYR A 1 86 ? -5.050 -9.669 72.039 1.00 90.62 86 TYR A C 1
ATOM 681 O O . TYR A 1 86 ? -5.319 -9.238 73.159 1.00 90.62 86 TYR A O 1
ATOM 689 N N . CYS A 1 87 ? -5.857 -9.510 70.996 1.00 90.94 87 CYS A N 1
ATOM 690 C CA . CYS A 1 87 ? -7.266 -9.158 71.110 1.00 90.94 87 CYS A CA 1
ATOM 691 C C . CYS A 1 87 ? -8.120 -10.137 70.304 1.00 90.94 87 CYS A C 1
ATOM 693 O O . CYS A 1 87 ? -7.666 -10.702 69.304 1.00 90.94 87 CYS A O 1
ATOM 695 N N . ALA A 1 88 ? -9.349 -10.361 70.760 1.00 92.56 88 ALA A N 1
ATOM 696 C CA . ALA A 1 88 ? -10.285 -11.264 70.111 1.00 92.56 88 ALA A CA 1
ATOM 697 C C . ALA A 1 88 ? -11.680 -10.647 70.064 1.00 92.56 88 ALA A C 1
ATOM 699 O O . ALA A 1 88 ? -12.113 -9.977 71.003 1.00 92.56 88 ALA A O 1
ATOM 700 N N . VAL A 1 89 ? -12.392 -10.873 68.964 1.00 93.75 89 VAL A N 1
ATOM 701 C CA . VAL A 1 89 ? -13.817 -10.553 68.876 1.00 93.75 89 VAL A CA 1
ATOM 702 C C . VAL A 1 89 ? -14.559 -11.768 68.353 1.00 93.75 89 VAL A C 1
ATOM 704 O O . VAL A 1 89 ? -14.225 -12.281 67.284 1.00 93.75 89 VAL A O 1
ATOM 707 N N . THR A 1 90 ? -15.573 -12.195 69.100 1.00 93.94 90 THR A N 1
ATOM 708 C CA . THR A 1 90 ? -16.489 -13.272 68.719 1.00 93.94 90 THR A CA 1
ATOM 709 C C . THR A 1 90 ? -17.859 -12.680 68.433 1.00 93.94 90 THR A C 1
ATOM 711 O O . THR A 1 90 ? -18.463 -12.080 69.318 1.00 93.94 90 THR A O 1
ATOM 714 N N . VAL A 1 91 ? -18.364 -12.852 67.217 1.00 92.06 91 VAL A N 1
ATOM 715 C CA . VAL A 1 91 ? -19.700 -12.421 66.792 1.00 92.06 91 VAL A CA 1
ATOM 716 C C . VAL A 1 91 ? -20.580 -13.658 66.646 1.00 92.06 91 VAL A C 1
ATOM 718 O O . VAL A 1 91 ? -20.252 -14.573 65.896 1.00 92.06 91 VAL A O 1
ATOM 721 N N . LEU A 1 92 ? -21.696 -13.700 67.368 1.00 90.94 92 LEU A N 1
ATOM 722 C CA . LEU A 1 92 ? -22.673 -14.784 67.293 1.00 90.94 92 LEU A CA 1
ATOM 723 C C . LEU A 1 92 ? -23.764 -14.395 66.296 1.00 90.94 92 LEU A C 1
ATOM 725 O O . LEU A 1 92 ? -24.559 -13.491 66.563 1.00 90.94 92 LEU A O 1
ATOM 729 N N . ILE A 1 93 ? -23.786 -15.073 65.149 1.00 88.69 93 ILE A N 1
ATOM 730 C CA . ILE A 1 93 ? -24.797 -14.872 64.105 1.00 88.69 93 ILE A CA 1
ATOM 731 C C . ILE A 1 93 ? -25.833 -15.989 64.224 1.00 88.69 93 ILE A C 1
ATOM 733 O O . ILE A 1 93 ? -25.487 -17.171 64.254 1.00 88.69 93 ILE A O 1
ATOM 737 N N . GLU A 1 94 ? -27.102 -15.607 64.312 1.00 86.06 94 GLU A N 1
ATOM 738 C CA . GLU A 1 94 ? -28.243 -16.510 64.376 1.00 86.06 94 GLU A CA 1
ATOM 739 C C . GLU A 1 94 ? -28.993 -16.502 63.040 1.00 86.06 94 GLU A C 1
ATOM 741 O O . GLU A 1 94 ? -29.380 -15.441 62.546 1.00 86.06 94 GLU A O 1
ATOM 746 N N . GLY A 1 95 ? -29.190 -17.691 62.465 1.00 78.31 95 GLY A N 1
ATOM 747 C CA . GLY A 1 95 ? -29.949 -17.920 61.234 1.00 78.31 95 GLY A CA 1
ATOM 748 C C . GLY A 1 95 ? -30.514 -19.343 61.212 1.00 78.31 95 GLY A C 1
ATOM 749 O O . GLY A 1 95 ? -29.869 -20.271 61.700 1.00 78.31 95 GLY A O 1
ATOM 750 N N . ASP A 1 96 ? -31.739 -19.514 60.707 1.00 67.75 96 ASP A N 1
ATOM 751 C CA . ASP A 1 96 ? -32.443 -20.809 60.601 1.00 67.75 96 ASP A CA 1
ATOM 752 C C . ASP A 1 96 ? -32.424 -21.663 61.890 1.00 67.75 96 ASP A C 1
ATOM 754 O O . ASP A 1 96 ? -32.258 -22.885 61.866 1.00 67.75 96 ASP A O 1
ATOM 758 N N . GLY A 1 97 ? -32.561 -21.012 63.052 1.00 69.06 97 GLY A N 1
ATOM 759 C CA . GLY A 1 97 ? -32.591 -21.676 64.362 1.00 69.06 97 GLY A CA 1
ATOM 760 C C . GLY A 1 97 ? -31.239 -22.208 64.853 1.00 69.06 97 GLY A C 1
ATOM 761 O O . GLY A 1 97 ? -31.203 -22.967 65.823 1.00 69.06 97 GLY A O 1
ATOM 762 N N . ARG A 1 98 ? -30.125 -21.834 64.208 1.00 79.94 98 ARG A N 1
ATOM 763 C CA . ARG A 1 98 ? -28.758 -22.140 64.652 1.00 79.94 98 ARG A CA 1
ATOM 764 C C . ARG A 1 98 ? -27.992 -20.857 64.947 1.00 79.94 98 ARG A C 1
ATOM 766 O O . ARG A 1 98 ? -28.058 -19.895 64.187 1.00 79.94 98 ARG A O 1
ATOM 773 N N . THR A 1 99 ? -27.222 -20.872 66.030 1.00 84.69 99 THR A N 1
ATOM 774 C CA . THR A 1 99 ? -26.310 -19.784 66.396 1.00 84.69 99 THR A CA 1
ATOM 775 C C . THR A 1 99 ? -24.883 -20.245 66.150 1.00 84.69 99 THR A C 1
ATOM 777 O O . THR A 1 99 ? -24.456 -21.240 66.731 1.00 84.69 99 THR A O 1
ATOM 780 N N . VAL A 1 100 ? -24.151 -19.539 65.290 1.00 89.56 100 VAL A N 1
ATOM 781 C CA . VAL A 1 100 ? -22.766 -19.883 64.941 1.00 89.56 100 VAL A CA 1
ATOM 782 C C . VAL A 1 100 ? -21.826 -18.775 65.420 1.00 89.56 100 VAL A C 1
ATOM 784 O O . VAL A 1 100 ? -22.051 -17.608 65.081 1.00 89.56 100 VAL A O 1
ATOM 787 N N . PRO A 1 101 ? -20.779 -19.097 66.207 1.00 91.81 101 PRO A N 1
ATOM 788 C CA . PRO A 1 101 ? -19.780 -18.124 66.620 1.00 91.81 101 PRO A CA 1
ATOM 789 C C . PRO A 1 101 ? -18.724 -17.933 65.526 1.00 91.81 101 PRO A C 1
ATOM 791 O O . PRO A 1 101 ? -18.121 -18.891 65.037 1.00 91.81 101 PRO A O 1
ATOM 794 N N . PHE A 1 102 ? -18.478 -16.676 65.182 1.00 92.94 102 PHE A N 1
ATOM 795 C CA . PHE A 1 102 ? -17.406 -16.236 64.300 1.00 92.94 102 PHE A CA 1
ATOM 796 C C . PHE A 1 102 ? -16.374 -15.484 65.128 1.00 92.94 102 PHE A C 1
ATOM 798 O O . PHE A 1 102 ? -16.667 -14.400 65.629 1.00 92.94 102 PHE A O 1
ATOM 805 N N . THR A 1 103 ? -15.176 -16.042 65.281 1.00 93.38 103 THR A N 1
ATOM 806 C CA . THR A 1 103 ? -14.129 -15.458 66.125 1.00 93.38 103 THR A CA 1
ATOM 807 C C . THR A 1 103 ? -12.923 -15.055 65.297 1.00 93.38 103 THR A C 1
ATOM 809 O O . THR A 1 103 ? -12.405 -15.838 64.500 1.00 93.38 103 THR A O 1
ATOM 812 N N . ARG A 1 104 ? -12.427 -13.840 65.532 1.00 93.00 104 ARG A N 1
ATOM 813 C CA . ARG A 1 104 ? -11.164 -13.355 64.978 1.00 93.00 104 ARG A CA 1
ATOM 814 C C . ARG A 1 104 ? -10.211 -12.968 66.098 1.00 93.00 104 ARG A C 1
ATOM 816 O O . ARG A 1 104 ? -10.558 -12.139 66.936 1.00 93.00 104 ARG A O 1
ATOM 823 N N . TYR A 1 105 ? -9.008 -13.531 66.061 1.00 91.69 105 TYR A N 1
ATOM 824 C CA . TYR A 1 105 ? -7.893 -13.196 66.943 1.00 91.69 105 TYR A CA 1
ATOM 825 C C . TYR A 1 105 ? -6.855 -12.366 66.199 1.00 91.69 105 TYR A C 1
ATOM 827 O O . TYR A 1 105 ? -6.555 -12.644 65.036 1.00 91.69 105 TYR A O 1
ATOM 835 N N . LEU A 1 106 ? -6.258 -11.408 66.898 1.00 90.81 106 LEU A N 1
ATOM 836 C CA . LEU A 1 106 ? -5.096 -10.651 66.455 1.00 90.81 106 LEU A CA 1
ATOM 837 C C . LEU A 1 106 ? -4.050 -10.640 67.569 1.00 90.81 106 LEU A C 1
ATOM 839 O O . LEU A 1 106 ? -4.328 -10.199 68.681 1.00 90.81 106 LEU A O 1
ATOM 843 N N . TYR A 1 107 ? -2.843 -11.089 67.246 1.00 90.06 107 TYR A N 1
ATOM 844 C CA . TYR A 1 107 ? -1.695 -11.106 68.151 1.00 90.06 107 TYR A CA 1
ATOM 845 C C . TYR A 1 107 ? -0.768 -9.907 67.897 1.00 90.06 107 TYR A C 1
ATOM 847 O O . TYR A 1 107 ? -0.734 -9.336 66.804 1.00 90.06 107 TYR A O 1
ATOM 855 N N . GLU A 1 108 ? 0.031 -9.523 68.894 1.00 83.81 108 GLU A N 1
ATOM 856 C CA . GLU A 1 108 ? 0.969 -8.386 68.824 1.00 83.81 108 GLU A CA 1
ATOM 857 C C . GLU A 1 108 ? 2.021 -8.519 67.697 1.00 83.81 108 GLU A C 1
ATOM 859 O O . GLU A 1 108 ? 2.485 -7.525 67.111 1.00 83.81 108 GLU A O 1
ATOM 864 N N . ASN A 1 109 ? 2.343 -9.761 67.326 1.00 82.56 109 ASN A N 1
ATOM 865 C CA . ASN A 1 109 ? 3.191 -10.126 66.190 1.00 82.56 109 ASN A CA 1
ATOM 866 C C . ASN A 1 109 ? 2.523 -9.911 64.807 1.00 82.56 109 ASN A C 1
ATOM 868 O O . ASN A 1 109 ? 3.145 -10.206 63.786 1.00 82.56 109 ASN A O 1
ATOM 872 N N . LYS A 1 110 ? 1.301 -9.354 64.767 1.00 81.31 110 LYS A N 1
ATOM 873 C CA . LYS A 1 110 ? 0.450 -9.144 63.578 1.00 81.31 110 LYS A CA 1
ATOM 874 C C . LYS A 1 110 ? -0.085 -10.432 62.941 1.00 81.31 110 LYS A C 1
ATOM 876 O O . LYS A 1 110 ? -0.573 -10.400 61.816 1.00 81.31 110 LYS A O 1
ATOM 881 N N . HIS A 1 111 ? -0.005 -11.558 63.643 1.00 87.19 111 HIS A N 1
ATOM 882 C CA . HIS A 1 111 ? -0.631 -12.801 63.224 1.00 87.19 111 HIS A CA 1
ATOM 883 C C . HIS A 1 111 ? -2.131 -12.744 63.522 1.00 87.19 111 HIS A C 1
ATOM 885 O O . HIS A 1 111 ? -2.546 -12.408 64.632 1.00 87.19 111 HIS A O 1
ATOM 891 N N . GLU A 1 112 ? -2.945 -13.120 62.541 1.00 89.38 112 GLU A N 1
ATOM 892 C CA . GLU A 1 112 ? -4.400 -13.191 62.668 1.00 89.38 112 GLU A CA 1
ATOM 893 C C . GLU A 1 112 ? -4.863 -14.649 62.607 1.00 89.38 112 GLU A C 1
ATOM 895 O O . GLU A 1 112 ? -4.301 -15.456 61.865 1.00 89.38 112 GLU A O 1
ATOM 900 N N . ILE A 1 113 ? -5.872 -15.014 63.397 1.00 91.75 113 ILE A N 1
ATOM 901 C CA . ILE A 1 113 ? -6.490 -16.348 63.351 1.00 91.75 113 ILE A CA 1
ATOM 902 C C . ILE A 1 113 ? -8.000 -16.176 63.225 1.00 91.75 113 ILE A C 1
ATOM 904 O O . ILE A 1 113 ? -8.611 -15.473 64.027 1.00 91.75 113 ILE A O 1
ATOM 908 N N . TYR A 1 114 ? -8.592 -16.851 62.243 1.00 93.50 114 TYR A N 1
ATOM 909 C CA . TYR A 1 114 ? -10.028 -16.840 61.973 1.00 93.50 114 TYR A CA 1
ATOM 910 C C . TYR A 1 114 ? -10.626 -18.190 62.360 1.00 93.50 114 TYR A C 1
ATOM 912 O O . TYR A 1 114 ? -10.075 -19.239 62.012 1.00 93.50 114 TYR A O 1
ATOM 920 N N . GLN A 1 115 ? -11.738 -18.173 63.090 1.00 94.00 115 GLN A N 1
ATOM 921 C CA . GLN A 1 115 ? -12.440 -19.370 63.541 1.00 94.00 115 GLN A CA 1
ATOM 922 C C . GLN A 1 115 ? -13.942 -19.273 63.283 1.00 94.00 115 GLN A C 1
ATOM 924 O O . GLN A 1 115 ? -14.551 -18.227 63.506 1.00 94.00 115 GLN A O 1
ATOM 929 N N . ILE A 1 116 ? -14.537 -20.382 62.851 1.00 90.94 116 ILE A N 1
ATOM 930 C CA . ILE A 1 116 ? -15.987 -20.555 62.711 1.00 90.94 116 ILE A CA 1
ATOM 931 C C . ILE A 1 116 ? -16.350 -21.778 63.535 1.00 90.94 116 ILE A C 1
ATOM 933 O O . ILE A 1 116 ? -15.764 -22.834 63.324 1.00 90.94 116 ILE A O 1
ATOM 937 N N . ASP A 1 117 ? -17.284 -21.642 64.472 1.00 88.75 117 ASP A N 1
ATOM 938 C CA . ASP A 1 117 ? -17.681 -22.748 65.354 1.00 88.75 117 ASP A CA 1
ATOM 939 C C . ASP A 1 117 ? -16.482 -23.397 66.080 1.00 88.75 117 ASP A C 1
ATOM 941 O O . ASP A 1 117 ? -16.389 -24.609 66.231 1.00 88.75 117 ASP A O 1
ATOM 945 N N . GLN A 1 118 ? -15.520 -22.558 66.494 1.00 84.88 118 GLN A N 1
ATOM 946 C CA . GLN A 1 118 ? -14.248 -22.939 67.137 1.00 84.88 118 GLN A CA 1
ATOM 947 C C . GLN A 1 118 ? -13.237 -23.682 66.234 1.00 84.88 118 GLN A C 1
ATOM 949 O O . GLN A 1 118 ? -12.127 -23.987 66.675 1.00 84.88 118 GLN A O 1
ATOM 954 N N . GLU A 1 119 ? -13.544 -23.902 64.953 1.00 90.06 119 GLU A N 1
ATOM 955 C CA . GLU A 1 119 ? -12.615 -24.480 63.976 1.00 90.06 119 GLU A CA 1
ATOM 956 C C . GLU A 1 119 ? -11.853 -23.395 63.204 1.00 90.06 119 GLU A C 1
ATOM 958 O O . GLU A 1 119 ? -12.437 -22.429 62.709 1.00 90.06 119 GLU A O 1
ATOM 963 N N . ARG A 1 120 ? -10.529 -23.552 63.061 1.00 91.31 120 ARG A N 1
ATOM 964 C CA . ARG A 1 120 ? -9.686 -22.604 62.310 1.00 91.31 120 ARG A CA 1
ATOM 965 C C . ARG A 1 120 ? -9.962 -22.683 60.809 1.00 91.31 120 ARG A C 1
ATOM 967 O O . ARG A 1 120 ? -10.001 -23.770 60.240 1.00 91.31 120 ARG A O 1
ATOM 974 N N . CYS A 1 121 ? -10.059 -21.528 60.158 1.00 91.62 121 CYS A N 1
ATOM 975 C CA . CYS A 1 121 ? -10.286 -21.434 58.718 1.00 91.62 121 CYS A CA 1
ATOM 976 C C . CYS A 1 121 ? -9.462 -20.316 58.067 1.00 91.62 121 CYS A C 1
ATOM 978 O O . CYS A 1 121 ? -8.960 -19.411 58.734 1.00 91.62 121 CYS A O 1
ATOM 980 N N . ASP A 1 122 ? -9.327 -20.396 56.744 1.00 90.38 122 ASP A N 1
ATOM 981 C CA . ASP A 1 122 ? -8.709 -19.345 55.936 1.00 90.38 122 ASP A CA 1
ATOM 982 C C . ASP A 1 122 ? -9.638 -18.127 55.831 1.00 90.38 122 ASP A C 1
ATOM 984 O O . ASP A 1 122 ? -10.862 -18.274 55.801 1.00 90.38 122 ASP A O 1
ATOM 988 N N . VAL A 1 123 ? -9.067 -16.929 55.666 1.00 85.62 123 VAL A N 1
ATOM 989 C CA . VAL A 1 123 ? -9.824 -15.665 55.538 1.00 85.62 123 VAL A CA 1
ATOM 990 C C . VAL A 1 123 ? -10.873 -15.726 54.424 1.00 85.62 123 VAL A C 1
ATOM 992 O O . VAL A 1 123 ? -11.997 -15.263 54.603 1.00 85.62 123 VAL A O 1
ATOM 995 N N . ALA A 1 124 ? -10.532 -16.342 53.286 1.00 85.31 124 ALA A N 1
ATOM 996 C CA . ALA A 1 124 ? -11.445 -16.490 52.152 1.00 85.31 124 ALA A CA 1
ATOM 997 C C . ALA A 1 124 ? -12.684 -17.326 52.514 1.00 85.31 124 ALA A C 1
ATOM 999 O O . ALA A 1 124 ? -13.805 -16.916 52.231 1.00 85.31 124 ALA A O 1
ATOM 1000 N N . LYS A 1 125 ? -12.489 -18.453 53.214 1.00 88.12 125 LYS A N 1
ATOM 1001 C CA . LYS A 1 125 ? -13.582 -19.322 53.680 1.00 88.12 125 LYS A CA 1
ATOM 1002 C C . LYS A 1 125 ? -14.405 -18.660 54.782 1.00 88.12 125 LYS A C 1
ATOM 1004 O O . LYS A 1 125 ? -15.619 -18.834 54.825 1.00 88.12 125 LYS A O 1
ATOM 1009 N N . PHE A 1 126 ? -13.751 -17.900 55.661 1.00 89.75 126 PHE A N 1
ATOM 1010 C CA . PHE A 1 126 ? -14.419 -17.101 56.684 1.00 89.75 126 PHE A CA 1
ATOM 1011 C C . PHE A 1 126 ? -15.380 -16.094 56.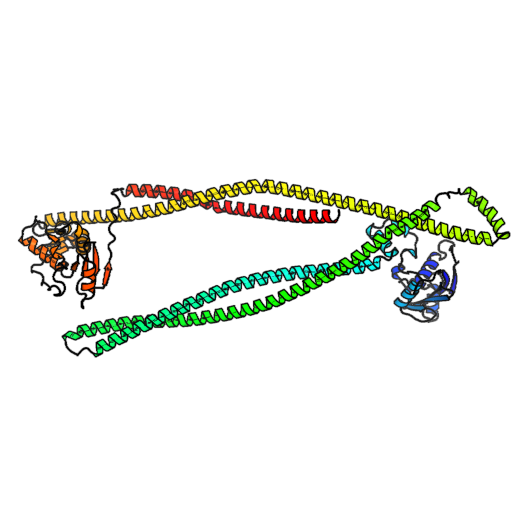051 1.00 89.75 126 PHE A C 1
ATOM 1013 O O . PHE A 1 126 ? -16.566 -16.095 56.375 1.00 89.75 126 PHE A O 1
ATOM 1020 N N . ARG A 1 127 ? -14.891 -15.301 55.088 1.00 86.12 127 ARG A N 1
ATOM 1021 C CA . ARG A 1 127 ? -15.703 -14.321 54.355 1.00 86.12 127 ARG A CA 1
ATOM 1022 C C . ARG A 1 127 ? -16.831 -14.982 53.573 1.00 86.12 127 ARG A C 1
ATOM 1024 O O . ARG A 1 127 ? -17.973 -14.579 53.739 1.00 86.12 127 ARG A O 1
ATOM 1031 N N . GLU A 1 128 ? -16.542 -16.036 52.810 1.00 85.31 128 GLU A N 1
ATOM 1032 C CA . GLU A 1 128 ? -17.555 -16.783 52.050 1.00 85.31 128 GLU A CA 1
ATOM 1033 C C . GLU A 1 128 ? -18.699 -17.275 52.948 1.00 85.31 128 GLU A C 1
ATOM 1035 O O . GLU A 1 128 ? -19.873 -17.172 52.589 1.00 85.31 128 GLU A O 1
ATOM 1040 N N . ARG A 1 129 ? -18.377 -17.762 54.153 1.00 85.88 129 ARG A N 1
ATOM 1041 C CA . ARG A 1 129 ? -19.380 -18.237 55.108 1.00 85.88 129 ARG A CA 1
ATOM 1042 C C . ARG A 1 129 ? -20.222 -17.101 55.683 1.00 85.88 129 ARG A C 1
ATOM 1044 O O . ARG A 1 129 ? -21.427 -17.282 55.811 1.00 85.88 129 ARG A O 1
ATOM 1051 N N . VAL A 1 130 ? -19.623 -15.948 55.988 1.00 85.38 130 VAL A N 1
ATOM 1052 C CA . VAL A 1 130 ? -20.349 -14.742 56.434 1.00 85.38 130 VAL A CA 1
ATOM 1053 C C . VAL A 1 130 ? -21.268 -14.214 55.321 1.00 85.38 130 VAL A C 1
ATOM 1055 O O . VAL A 1 130 ? -22.443 -13.955 55.579 1.00 85.38 130 VAL A O 1
ATOM 1058 N N . THR A 1 131 ? -20.795 -14.172 54.070 1.00 83.69 131 THR A N 1
ATOM 1059 C CA . THR A 1 131 ? -21.613 -13.830 52.891 1.00 83.69 131 THR A CA 1
ATOM 1060 C C . THR A 1 131 ? -22.737 -14.843 52.659 1.00 83.69 131 THR A C 1
ATOM 1062 O O . THR A 1 131 ? -23.828 -14.469 52.234 1.00 83.69 131 THR A O 1
ATOM 1065 N N . GLY A 1 132 ? -22.519 -16.119 52.997 1.00 80.69 132 GLY A N 1
ATOM 1066 C CA . GLY A 1 132 ? -23.549 -17.162 52.990 1.00 80.69 132 GLY A CA 1
ATOM 1067 C C . GLY A 1 132 ? -24.712 -16.900 53.957 1.00 80.69 132 GLY A C 1
ATOM 1068 O O . GLY A 1 132 ? -25.832 -17.314 53.675 1.00 80.69 132 GLY A O 1
ATOM 1069 N N . TYR A 1 133 ? -24.477 -16.150 55.040 1.00 79.69 133 TYR A N 1
ATOM 1070 C CA . TYR A 1 133 ? -25.513 -15.603 55.928 1.00 79.69 133 TYR A CA 1
ATOM 1071 C C . TYR A 1 133 ? -26.033 -14.235 55.446 1.00 79.69 133 TYR A C 1
ATOM 1073 O O . TYR A 1 133 ? -26.498 -13.435 56.247 1.00 79.69 133 TYR A O 1
ATOM 1081 N N . GLY A 1 134 ? -25.911 -13.895 54.161 1.00 74.44 134 GLY A N 1
ATOM 1082 C CA . GLY A 1 134 ? -26.438 -12.640 53.608 1.00 74.44 134 GLY A CA 1
ATOM 1083 C C . GLY A 1 134 ? -25.770 -11.359 54.131 1.00 74.44 134 GLY A C 1
ATOM 1084 O O . GLY A 1 134 ? -26.232 -10.264 53.816 1.00 74.44 134 GLY A O 1
ATOM 1085 N N . ILE A 1 135 ? -24.688 -11.468 54.909 1.00 81.06 135 ILE A N 1
ATOM 1086 C CA . ILE A 1 135 ? -23.907 -10.327 55.390 1.00 81.06 135 ILE A CA 1
ATOM 1087 C C . ILE A 1 135 ? -22.731 -10.139 54.435 1.00 81.06 135 ILE A C 1
ATOM 1089 O O . ILE A 1 135 ? -21.719 -10.832 54.517 1.00 81.06 135 ILE A O 1
ATOM 1093 N N . ASP A 1 136 ? -22.857 -9.186 53.517 1.00 76.50 136 ASP A N 1
ATOM 1094 C CA . ASP A 1 136 ? -21.739 -8.792 52.667 1.00 76.50 136 ASP A CA 1
ATOM 1095 C C . ASP A 1 136 ? -20.842 -7.785 53.406 1.00 76.50 136 ASP A C 1
ATOM 1097 O O . ASP A 1 136 ? -21.178 -6.610 53.573 1.00 76.50 136 ASP A O 1
ATOM 1101 N N . VAL A 1 137 ? -19.698 -8.276 53.882 1.00 73.44 137 VAL A N 1
ATOM 1102 C CA . VAL A 1 137 ? -18.714 -7.539 54.694 1.00 73.44 137 VAL A CA 1
ATOM 1103 C C . VAL A 1 137 ? -18.119 -6.348 53.925 1.00 73.44 137 VAL A C 1
ATOM 1105 O O . VAL A 1 137 ? -17.800 -5.304 54.518 1.00 73.44 137 VAL A O 1
ATOM 1108 N N . ASP A 1 138 ? -18.035 -6.477 52.600 1.00 70.75 138 ASP A N 1
ATOM 1109 C CA . ASP A 1 138 ? -17.481 -5.473 51.692 1.00 70.75 138 ASP A CA 1
ATOM 1110 C C . ASP A 1 138 ? -18.563 -4.505 51.170 1.00 70.75 138 ASP A C 1
ATOM 1112 O O . ASP A 1 138 ? -18.243 -3.460 50.590 1.00 70.75 138 ASP A O 1
ATOM 1116 N N . SER A 1 139 ? -19.846 -4.780 51.445 1.00 68.25 139 SER A N 1
ATOM 1117 C CA . SER A 1 139 ? -20.950 -3.902 51.060 1.00 68.25 139 SER A CA 1
ATOM 1118 C C . SER A 1 139 ? -20.890 -2.562 51.792 1.00 68.25 139 SER A C 1
ATOM 1120 O O . SER A 1 139 ? -20.711 -2.460 53.012 1.00 68.25 139 SER A O 1
ATOM 1122 N N . TRP A 1 140 ? -21.090 -1.492 51.022 1.00 63.94 140 TRP A N 1
ATOM 1123 C CA . TRP A 1 140 ? -21.144 -0.125 51.533 1.00 63.94 140 TRP A CA 1
ATOM 1124 C C . TRP A 1 140 ? -22.337 0.093 52.484 1.00 63.94 140 TRP A C 1
ATOM 1126 O O . TRP A 1 140 ? -22.232 0.880 53.424 1.00 63.94 140 TRP A O 1
ATOM 1136 N N . GLY A 1 141 ? -23.439 -0.643 52.293 1.00 64.69 141 GLY A N 1
ATOM 1137 C CA . GLY A 1 141 ? -24.661 -0.517 53.098 1.00 64.69 141 GLY A CA 1
ATOM 1138 C C . GLY A 1 141 ? -24.558 -1.069 54.524 1.00 64.69 141 GLY A C 1
ATOM 1139 O O . GLY A 1 141 ? -25.404 -0.753 55.354 1.00 64.69 141 GLY A O 1
ATOM 1140 N N . LEU A 1 142 ? -23.519 -1.854 54.837 1.00 71.12 142 LEU A N 1
ATOM 1141 C CA . LEU A 1 142 ? -23.366 -2.493 56.148 1.00 71.12 142 LEU A CA 1
ATOM 1142 C C . LEU A 1 142 ? -22.923 -1.510 57.250 1.00 71.12 142 LEU A C 1
ATOM 1144 O O . LEU A 1 142 ? -23.278 -1.680 58.414 1.00 71.12 142 LEU A O 1
ATOM 1148 N N . VAL A 1 143 ? -22.127 -0.483 56.911 1.00 73.38 143 VAL A N 1
ATOM 1149 C CA . VAL A 1 143 ? -21.522 0.432 57.897 1.00 73.38 143 VAL A CA 1
ATOM 1150 C C . VAL A 1 143 ? -21.560 1.879 57.418 1.00 73.38 143 VAL A C 1
ATOM 1152 O O . VAL A 1 143 ? -20.799 2.277 56.536 1.00 73.38 143 VAL A O 1
ATOM 1155 N N . LEU A 1 144 ? -22.341 2.710 58.108 1.00 74.25 144 LEU A N 1
ATOM 1156 C CA . LEU A 1 144 ? -22.378 4.158 57.900 1.00 74.25 144 LEU A CA 1
ATOM 1157 C C . LEU A 1 144 ? -21.675 4.872 59.060 1.00 74.25 144 LEU A C 1
ATOM 1159 O O . LEU A 1 144 ? -22.152 4.868 60.194 1.00 74.25 144 LEU A O 1
ATOM 1163 N N . ARG A 1 145 ? -20.515 5.485 58.788 1.00 71.50 145 ARG A N 1
ATOM 1164 C CA . ARG A 1 145 ? -19.765 6.275 59.778 1.00 71.50 145 ARG A CA 1
ATOM 1165 C C . ARG A 1 145 ? -20.189 7.742 59.726 1.00 71.50 145 ARG A C 1
ATOM 1167 O O . ARG A 1 145 ? -20.722 8.238 58.731 1.00 71.50 145 ARG A O 1
ATOM 1174 N N . GLN A 1 146 ? -19.895 8.473 60.797 1.00 69.19 146 GLN A N 1
ATOM 1175 C CA . GLN A 1 146 ? -20.024 9.928 60.793 1.00 69.19 146 GLN A CA 1
ATOM 1176 C C . GLN A 1 146 ? -19.164 10.520 59.660 1.00 69.19 146 GLN A C 1
ATOM 1178 O O . GLN A 1 146 ? -17.989 10.186 59.535 1.00 69.19 146 GLN A O 1
ATOM 1183 N N . GLY A 1 147 ? -19.761 11.363 58.813 1.00 69.81 147 GLY A N 1
ATOM 1184 C CA . GLY A 1 147 ? -19.110 11.927 57.621 1.00 69.81 147 GLY A CA 1
ATOM 1185 C C . GLY A 1 147 ? -19.271 11.107 56.331 1.00 69.81 147 GLY A C 1
ATOM 1186 O O . GLY A 1 147 ? -19.095 11.666 55.250 1.00 69.81 147 GLY A O 1
ATOM 1187 N N . SER A 1 148 ? -19.702 9.837 56.392 1.00 70.06 148 SER A N 1
ATOM 1188 C CA . SER A 1 148 ? -19.942 9.008 55.193 1.00 70.06 148 SER A CA 1
ATOM 1189 C C . SER A 1 148 ? -21.008 9.603 54.264 1.00 70.06 148 SER A C 1
ATOM 1191 O O . SER A 1 148 ? -20.859 9.550 53.046 1.00 70.06 148 SER A O 1
ATOM 1193 N N . ILE A 1 149 ? -22.046 10.229 54.829 1.00 71.62 149 ILE A N 1
ATOM 1194 C CA . ILE A 1 149 ? -23.118 10.892 54.067 1.00 71.62 149 ILE A CA 1
ATOM 1195 C C . ILE A 1 149 ? -22.588 12.145 53.350 1.00 71.62 149 ILE A C 1
ATOM 1197 O O . ILE A 1 149 ? -22.889 12.362 52.181 1.00 71.62 149 ILE A O 1
ATOM 1201 N N . ALA A 1 150 ? -21.742 12.946 54.005 1.00 76.38 150 ALA A N 1
ATOM 1202 C CA . ALA A 1 150 ? -21.143 14.130 53.382 1.00 76.38 150 ALA A CA 1
ATOM 1203 C C . ALA A 1 150 ? -20.215 13.749 52.213 1.00 76.38 150 ALA A C 1
ATOM 1205 O O . ALA A 1 150 ? -20.252 14.380 51.158 1.00 76.38 150 ALA A O 1
ATOM 1206 N N . ASN A 1 151 ? -19.448 12.663 52.365 1.00 70.19 151 ASN A N 1
ATOM 1207 C CA . ASN A 1 151 ? -18.598 12.125 51.301 1.00 70.19 151 ASN A CA 1
ATOM 1208 C C . ASN A 1 151 ? -19.411 11.578 50.117 1.00 70.19 151 ASN A C 1
ATOM 1210 O O . ASN A 1 151 ? -18.975 11.702 48.976 1.00 70.19 151 ASN A O 1
ATOM 1214 N N . MET A 1 152 ? -20.595 11.009 50.367 1.00 66.38 152 MET A N 1
ATOM 1215 C CA . MET A 1 152 ? -21.515 10.589 49.307 1.00 66.38 152 MET A CA 1
ATOM 1216 C C . MET A 1 152 ? -21.991 11.794 48.489 1.00 66.38 152 MET A C 1
ATOM 1218 O O . MET A 1 152 ? -21.907 11.772 47.261 1.00 66.38 152 MET A O 1
ATOM 1222 N N . VAL A 1 153 ? -22.428 12.861 49.161 1.00 74.75 153 VAL A N 1
ATOM 1223 C CA . VAL A 1 153 ? -22.916 14.087 48.508 1.00 74.75 153 VAL A CA 1
ATOM 1224 C C . VAL A 1 153 ? -21.816 14.766 47.680 1.00 74.75 153 VAL A C 1
ATOM 1226 O O . VAL A 1 153 ? -22.105 15.334 46.632 1.00 74.75 153 VAL A O 1
ATOM 1229 N N . GLY A 1 154 ? -20.552 14.672 48.108 1.00 75.38 154 GLY A N 1
ATOM 1230 C CA . GLY A 1 154 ? -19.396 15.206 47.377 1.00 75.38 154 GLY A CA 1
ATOM 1231 C C . GLY A 1 154 ? -18.779 14.272 46.325 1.00 75.38 154 GLY A C 1
ATOM 1232 O O . GLY A 1 154 ? -17.795 14.649 45.688 1.00 75.38 154 GLY A O 1
ATOM 1233 N N . SER A 1 155 ? -19.291 13.050 46.155 1.00 79.62 155 SER A N 1
ATOM 1234 C CA . SER A 1 155 ? -18.692 12.062 45.250 1.00 79.62 155 SER A CA 1
ATOM 1235 C C . SER A 1 155 ? -19.014 12.337 43.777 1.00 79.62 155 SER A C 1
ATOM 1237 O O . SER A 1 155 ? -20.032 12.934 43.429 1.00 79.62 155 SER A O 1
ATOM 1239 N N . THR A 1 156 ? -18.136 11.896 42.872 1.00 84.62 156 THR A N 1
ATOM 1240 C CA . THR A 1 156 ? -18.386 12.040 41.433 1.00 84.62 156 THR A CA 1
ATOM 1241 C C . THR A 1 156 ? -19.525 11.116 40.981 1.00 84.62 156 THR A C 1
ATOM 1243 O O . THR A 1 156 ? -19.641 9.997 41.490 1.00 84.62 156 THR A O 1
ATOM 1246 N N . PRO A 1 157 ? -20.313 11.500 39.955 1.00 80.94 157 PRO A N 1
ATOM 1247 C CA . PRO A 1 157 ? -21.398 10.665 39.426 1.00 80.94 157 PRO A CA 1
ATOM 1248 C C . PRO A 1 157 ? -20.957 9.249 39.026 1.00 80.94 157 PRO A C 1
ATOM 1250 O O . PRO A 1 157 ? -21.717 8.290 39.151 1.00 80.94 157 PRO A O 1
ATOM 1253 N N . ARG A 1 158 ? -19.702 9.097 38.583 1.00 77.94 158 ARG A N 1
ATOM 1254 C CA . ARG A 1 158 ? -19.106 7.803 38.231 1.00 77.94 158 ARG A CA 1
ATOM 1255 C C . ARG A 1 158 ? -18.859 6.921 39.456 1.00 77.94 158 ARG A C 1
ATOM 1257 O O . ARG A 1 158 ? -19.181 5.740 39.412 1.00 77.94 158 ARG A O 1
ATOM 1264 N N . SER A 1 159 ? -18.333 7.495 40.540 1.00 74.88 159 SER A N 1
ATOM 1265 C CA . SER A 1 159 ? -18.158 6.787 41.817 1.00 74.88 159 SER A CA 1
ATOM 1266 C C . SER A 1 159 ? -19.512 6.376 42.403 1.00 74.88 159 SER A C 1
ATOM 1268 O O . SER A 1 159 ? -19.691 5.237 42.822 1.00 74.88 159 SER A O 1
ATOM 1270 N N . MET A 1 160 ? -20.505 7.270 42.323 1.00 78.31 160 MET A N 1
ATOM 1271 C CA . MET A 1 160 ? -21.878 6.981 42.740 1.00 78.31 160 MET A CA 1
ATOM 1272 C C . MET A 1 160 ? -22.507 5.843 41.930 1.00 78.31 160 MET A C 1
ATOM 1274 O O . MET A 1 160 ? -23.131 4.950 42.493 1.00 78.31 160 MET A O 1
ATOM 1278 N N . SER A 1 161 ? -22.303 5.835 40.610 1.00 79.00 161 SER A N 1
ATOM 1279 C CA . SER A 1 161 ? -22.809 4.767 39.740 1.00 79.00 161 SER A CA 1
ATOM 1280 C C . SER A 1 161 ? -22.184 3.414 40.082 1.00 79.00 161 SER A C 1
ATOM 1282 O O . SER A 1 161 ? -22.908 2.430 40.161 1.00 79.00 161 SER A O 1
ATOM 1284 N N . MET A 1 162 ? -20.876 3.369 40.370 1.00 73.12 162 MET A N 1
ATOM 1285 C CA . MET A 1 162 ? -20.206 2.141 40.826 1.00 73.12 162 MET A CA 1
ATOM 1286 C C . MET A 1 162 ? -20.731 1.658 42.183 1.00 73.12 162 MET A C 1
ATOM 1288 O O . MET A 1 162 ? -20.860 0.456 42.394 1.00 73.12 162 MET A O 1
ATOM 1292 N N . LEU A 1 163 ? -21.030 2.572 43.111 1.00 72.44 163 LEU A N 1
ATOM 1293 C CA . LEU A 1 163 ? -21.625 2.225 44.405 1.00 72.44 163 LEU A CA 1
ATOM 1294 C C . LEU A 1 163 ? -23.010 1.590 44.228 1.00 72.44 163 LEU A C 1
ATOM 1296 O O . LEU A 1 163 ? -23.273 0.538 44.803 1.00 72.44 163 LEU A O 1
ATOM 1300 N N . ILE A 1 164 ? -23.863 2.187 43.392 1.00 76.12 164 ILE A N 1
ATOM 1301 C CA . ILE A 1 164 ? -25.192 1.647 43.060 1.00 76.12 164 ILE A CA 1
ATOM 1302 C C . ILE A 1 164 ? -25.063 0.287 42.362 1.00 76.12 164 ILE A C 1
ATOM 1304 O O . ILE A 1 164 ? -25.781 -0.654 42.685 1.00 76.12 164 ILE A O 1
ATOM 1308 N N . GLU A 1 165 ? -24.116 0.157 41.438 1.00 72.88 165 GLU A N 1
ATOM 1309 C CA . GLU A 1 165 ? -23.860 -1.080 40.704 1.00 72.88 165 GLU A CA 1
ATOM 1310 C C . GLU A 1 165 ? -23.398 -2.220 41.623 1.00 72.88 165 GLU A C 1
ATOM 1312 O O . GLU A 1 165 ? -23.887 -3.345 41.494 1.00 72.88 165 GLU A O 1
ATOM 1317 N N . LYS A 1 166 ? -22.547 -1.923 42.613 1.00 68.75 166 LYS A N 1
ATOM 1318 C CA . LYS A 1 166 ? -22.167 -2.871 43.671 1.00 68.75 166 LYS A CA 1
ATOM 1319 C C . LYS A 1 166 ? -23.355 -3.270 44.546 1.00 68.75 166 LYS A C 1
ATOM 1321 O O . LYS A 1 166 ? -23.536 -4.456 44.788 1.00 68.75 166 LYS A O 1
ATOM 1326 N N . LEU A 1 167 ? -24.191 -2.313 44.957 1.00 69.06 167 LEU A N 1
ATOM 1327 C CA . LEU A 1 167 ? -25.401 -2.591 45.745 1.00 69.06 167 LEU A CA 1
ATOM 1328 C C . LEU A 1 167 ? -26.425 -3.436 44.968 1.00 69.06 167 LEU A C 1
ATOM 1330 O O . LEU A 1 167 ? -27.124 -4.246 45.562 1.00 69.06 167 LEU A O 1
ATOM 1334 N N . SER A 1 168 ? -26.490 -3.279 43.642 1.00 69.38 168 SER A N 1
ATOM 1335 C CA . SER A 1 168 ? -27.380 -4.061 42.772 1.00 69.38 168 SER A CA 1
ATOM 1336 C C . SER A 1 168 ? -26.884 -5.482 42.466 1.00 69.38 168 SER A C 1
ATOM 1338 O O . SER A 1 168 ? -27.614 -6.263 41.861 1.00 69.38 168 SER A O 1
ATOM 1340 N N . GLY A 1 169 ? -25.627 -5.809 42.792 1.00 66.50 169 GLY A N 1
ATOM 1341 C CA . GLY A 1 169 ? -24.980 -7.067 42.397 1.00 66.50 169 GLY A CA 1
ATOM 1342 C C . GLY A 1 169 ? -24.584 -7.158 40.913 1.00 66.50 169 GLY A C 1
ATOM 1343 O O . GLY A 1 169 ? -23.875 -8.085 40.526 1.00 66.50 169 GLY A O 1
ATOM 1344 N N . SER A 1 170 ? -24.955 -6.175 40.078 1.00 67.06 170 SER A N 1
ATOM 1345 C CA . SER A 1 170 ? -24.628 -6.129 38.640 1.00 67.06 170 SER A CA 1
ATOM 1346 C C . SER A 1 170 ? -23.123 -6.026 38.353 1.00 67.06 170 SER A C 1
ATOM 1348 O O . SER A 1 170 ? -22.683 -6.316 37.238 1.00 67.06 170 SER A O 1
ATOM 1350 N N . HIS A 1 171 ? -22.314 -5.666 39.353 1.00 68.44 171 HIS A N 1
ATOM 1351 C CA . HIS A 1 171 ? -20.863 -5.548 39.218 1.00 68.44 171 HIS A CA 1
ATOM 1352 C C . HIS A 1 171 ? -20.184 -6.843 38.715 1.00 68.44 171 HIS A C 1
ATOM 1354 O O . HIS A 1 171 ? -19.225 -6.785 37.944 1.00 68.44 171 HIS A O 1
ATOM 1360 N N . GLN A 1 172 ? -20.738 -8.011 39.059 1.00 66.19 172 GLN A N 1
ATOM 1361 C CA . GLN A 1 172 ? -20.228 -9.315 38.610 1.00 66.19 172 GLN A CA 1
ATOM 1362 C C . GLN A 1 172 ? -20.342 -9.507 37.086 1.00 66.19 172 GLN A C 1
ATOM 1364 O O . GLN A 1 172 ? -19.523 -10.185 36.471 1.00 66.19 172 GLN A O 1
ATOM 1369 N N . LEU A 1 173 ? -21.345 -8.890 36.451 1.00 66.56 173 LEU A N 1
ATOM 1370 C CA . LEU A 1 173 ? -21.552 -8.972 35.002 1.00 66.56 173 LEU A CA 1
ATOM 1371 C C . LEU A 1 173 ? -20.672 -7.974 34.244 1.00 66.56 173 LEU A C 1
ATOM 1373 O O . LEU A 1 173 ? -20.221 -8.275 33.138 1.00 66.56 173 LEU A O 1
ATOM 1377 N N . THR A 1 174 ? -20.391 -6.805 34.828 1.00 68.12 174 THR A N 1
ATOM 1378 C CA . THR A 1 174 ? -19.536 -5.795 34.185 1.00 68.12 174 THR A CA 1
ATOM 1379 C C . THR A 1 174 ? -18.115 -6.270 33.931 1.00 68.12 174 THR A C 1
ATOM 1381 O O . THR A 1 174 ? -17.544 -5.911 32.903 1.00 68.12 174 THR A O 1
ATOM 1384 N N . GLU A 1 175 ? -17.539 -7.076 34.823 1.00 71.19 175 GLU A N 1
ATOM 1385 C CA . GLU A 1 175 ? -16.196 -7.630 34.615 1.00 71.19 175 GLU A CA 1
ATOM 1386 C C . GLU A 1 175 ? -16.172 -8.548 33.390 1.00 71.19 175 GLU A C 1
ATOM 1388 O O . GLU A 1 175 ? -15.403 -8.308 32.460 1.00 71.19 175 GLU A O 1
ATOM 1393 N N . SER A 1 176 ? -17.111 -9.494 33.307 1.00 69.50 176 SER A N 1
ATOM 1394 C CA . SER A 1 176 ? -17.223 -10.414 32.169 1.00 69.50 176 SER A CA 1
ATOM 1395 C C . SER A 1 176 ? -17.468 -9.694 30.832 1.00 69.50 176 SER A C 1
ATOM 1397 O O . SER A 1 176 ? -16.896 -10.067 29.805 1.00 69.50 176 SER A O 1
ATOM 1399 N N . VAL A 1 177 ? -18.283 -8.631 30.828 1.00 74.50 177 VAL A N 1
ATOM 1400 C CA . VAL A 1 177 ? -18.531 -7.818 29.624 1.00 74.50 177 VAL A CA 1
ATOM 1401 C C . VAL A 1 177 ? -17.267 -7.075 29.189 1.00 74.50 177 VAL A C 1
ATOM 1403 O O . VAL A 1 177 ? -16.919 -7.104 28.008 1.00 74.50 177 VAL A O 1
ATOM 1406 N N . ASN A 1 178 ? -16.554 -6.447 30.125 1.00 74.69 178 ASN A N 1
ATOM 1407 C CA . ASN A 1 178 ? -15.327 -5.711 29.820 1.00 74.69 178 ASN A CA 1
ATOM 1408 C C . ASN A 1 178 ? -14.212 -6.633 29.307 1.00 74.69 178 ASN A C 1
ATOM 1410 O O . ASN A 1 178 ? -13.501 -6.268 28.369 1.00 74.69 178 ASN A O 1
ATOM 1414 N N . GLU A 1 179 ? -14.082 -7.835 29.870 1.00 74.62 179 GLU A N 1
ATOM 1415 C CA . GLU A 1 179 ? -13.145 -8.857 29.391 1.00 74.62 179 GLU A CA 1
ATOM 1416 C C . GLU A 1 179 ? -13.480 -9.306 27.962 1.00 74.62 179 GLU A C 1
ATOM 1418 O O . GLU A 1 179 ? -12.606 -9.338 27.091 1.00 74.62 179 GLU A O 1
ATOM 1423 N N . ALA A 1 180 ? -14.758 -9.584 27.678 1.00 70.06 180 ALA A N 1
ATOM 1424 C CA . ALA A 1 180 ? -15.206 -9.974 26.343 1.00 70.06 180 ALA A CA 1
ATOM 1425 C C . ALA A 1 180 ? -14.978 -8.862 25.301 1.00 70.06 180 ALA A C 1
ATOM 1427 O O . ALA A 1 180 ? -14.530 -9.134 24.181 1.00 70.06 180 ALA A O 1
ATOM 1428 N N . GLU A 1 181 ? -15.240 -7.601 25.660 1.00 73.62 181 GLU A N 1
ATOM 1429 C CA . GLU A 1 181 ? -14.955 -6.447 24.801 1.00 73.62 181 GLU A CA 1
ATOM 1430 C C . GLU A 1 181 ? -13.452 -6.234 24.581 1.00 73.62 181 GLU A C 1
ATOM 1432 O O . GLU A 1 181 ? -13.035 -5.899 23.466 1.00 73.62 181 GLU A O 1
ATOM 1437 N N . GLY A 1 182 ? -12.633 -6.456 25.613 1.00 78.25 182 GLY A N 1
ATOM 1438 C CA . GLY A 1 182 ? -11.174 -6.430 25.526 1.00 78.25 182 GLY A CA 1
ATOM 1439 C C . GLY A 1 182 ? -10.654 -7.448 24.514 1.00 78.25 182 GLY A C 1
ATOM 1440 O O . GLY A 1 182 ? -9.996 -7.075 23.539 1.00 78.25 182 GLY A O 1
ATOM 1441 N N . HIS A 1 183 ? -11.054 -8.712 24.660 1.00 75.44 183 HIS A N 1
ATOM 1442 C CA . HIS A 1 183 ? -10.689 -9.782 23.729 1.00 75.44 183 HIS A CA 1
ATOM 1443 C C . HIS A 1 183 ? -11.198 -9.541 22.299 1.00 75.44 183 HIS A C 1
ATOM 1445 O O . HIS A 1 183 ? -10.515 -9.861 21.319 1.00 75.44 183 HIS A O 1
ATOM 1451 N N . LEU A 1 184 ? -12.380 -8.937 22.130 1.00 74.94 184 LEU A N 1
ATOM 1452 C CA . LEU A 1 184 ? -12.860 -8.537 20.807 1.00 74.94 184 LEU A CA 1
ATOM 1453 C C . LEU A 1 184 ? -11.955 -7.465 20.181 1.00 74.94 184 LEU A C 1
ATOM 1455 O O . LEU A 1 184 ? -11.641 -7.545 18.993 1.00 74.94 184 LEU A O 1
ATOM 1459 N N . ARG A 1 185 ? -11.523 -6.461 20.953 1.00 78.56 185 ARG A N 1
ATOM 1460 C CA . ARG A 1 185 ? -10.616 -5.418 20.448 1.00 78.56 185 ARG A CA 1
ATOM 1461 C C . ARG A 1 185 ? -9.273 -6.003 20.026 1.00 78.56 185 ARG A C 1
ATOM 1463 O O . ARG A 1 185 ? -8.817 -5.680 18.932 1.00 78.56 185 ARG A O 1
ATOM 1470 N N . GLU A 1 186 ? -8.689 -6.884 20.832 1.00 80.88 186 GLU A N 1
ATOM 1471 C CA . GLU A 1 186 ? -7.430 -7.573 20.515 1.00 80.88 186 GLU A CA 1
ATOM 1472 C C . GLU A 1 186 ? -7.544 -8.421 19.241 1.00 80.88 186 GLU A C 1
ATOM 1474 O O . GLU A 1 186 ? -6.759 -8.278 18.306 1.00 80.88 186 GLU A O 1
ATOM 1479 N N . THR A 1 187 ? -8.584 -9.250 19.129 1.00 74.88 187 THR A N 1
ATOM 1480 C CA . THR A 1 187 ? -8.779 -10.074 17.922 1.00 74.88 187 THR A CA 1
ATOM 1481 C C . THR A 1 187 ? -9.038 -9.235 16.666 1.00 74.88 187 THR A C 1
ATOM 1483 O O . THR A 1 187 ? -8.653 -9.628 15.561 1.00 74.88 187 THR A O 1
ATOM 1486 N N . LEU A 1 188 ? -9.665 -8.060 16.797 1.00 75.00 188 LEU A N 1
ATOM 1487 C CA . LEU A 1 188 ? -9.853 -7.130 15.684 1.00 75.00 188 LEU A CA 1
ATOM 1488 C C . LEU A 1 188 ? -8.543 -6.472 15.244 1.00 75.00 188 LEU A C 1
ATOM 1490 O O . LEU A 1 188 ? -8.328 -6.353 14.035 1.00 75.00 188 LEU A O 1
ATOM 1494 N N . THR A 1 189 ? -7.675 -6.056 16.171 1.00 79.75 189 THR A N 1
ATOM 1495 C CA . THR A 1 189 ? -6.370 -5.475 15.817 1.00 79.75 189 THR A CA 1
ATOM 1496 C C . THR A 1 189 ? -5.471 -6.514 15.152 1.00 79.75 189 THR A C 1
ATOM 1498 O O . THR A 1 189 ? -4.907 -6.234 14.091 1.00 79.75 189 THR A O 1
ATOM 1501 N N . GLU A 1 190 ? -5.425 -7.741 15.679 1.00 78.12 190 GLU A N 1
ATOM 1502 C CA . GLU A 1 190 ? -4.717 -8.867 15.056 1.00 78.12 190 GLU A CA 1
ATOM 1503 C C . GLU A 1 190 ? -5.226 -9.153 13.638 1.00 78.12 190 GLU A C 1
ATOM 1505 O O . GLU A 1 190 ? -4.437 -9.312 12.706 1.00 78.12 190 GLU A O 1
ATOM 1510 N N . LEU A 1 191 ? -6.546 -9.155 13.431 1.00 77.62 191 LEU A N 1
ATOM 1511 C CA . LEU A 1 191 ? -7.145 -9.387 12.115 1.00 77.62 191 LEU A CA 1
ATOM 1512 C C . LEU A 1 191 ? -6.811 -8.268 11.120 1.00 77.62 191 LEU A C 1
ATOM 1514 O O . LEU A 1 191 ? -6.581 -8.544 9.939 1.00 77.62 191 LEU A O 1
ATOM 1518 N N . VAL A 1 192 ? -6.792 -7.008 11.565 1.00 78.25 192 VAL A N 1
ATOM 1519 C CA . VAL A 1 192 ? -6.391 -5.868 10.724 1.00 78.25 192 VAL A CA 1
ATOM 1520 C C . VAL A 1 192 ? -4.935 -6.015 10.285 1.00 78.25 192 VAL A C 1
ATOM 1522 O O . VAL A 1 192 ? -4.656 -5.879 9.090 1.00 78.25 192 VAL A O 1
ATOM 1525 N N . ASN A 1 193 ? -4.042 -6.362 11.212 1.00 78.69 193 ASN A N 1
ATOM 1526 C CA . ASN A 1 193 ? -2.626 -6.580 10.921 1.00 78.69 193 ASN A CA 1
ATOM 1527 C C . ASN A 1 193 ? -2.432 -7.766 9.964 1.00 78.69 193 ASN A C 1
ATOM 1529 O O . ASN A 1 193 ? -1.829 -7.600 8.904 1.00 78.69 193 ASN A O 1
ATOM 1533 N N . ALA A 1 194 ? -3.062 -8.913 10.238 1.00 75.50 194 ALA A N 1
ATOM 1534 C CA . ALA A 1 194 ? -3.016 -10.089 9.368 1.00 75.50 194 ALA A CA 1
ATOM 1535 C C . ALA A 1 194 ? -3.560 -9.801 7.955 1.00 75.50 194 ALA A C 1
ATOM 1537 O O . ALA A 1 194 ? -3.012 -10.268 6.956 1.00 75.50 194 ALA A O 1
ATOM 1538 N N . LYS A 1 195 ? -4.615 -8.978 7.824 1.00 74.88 195 LYS A N 1
ATOM 1539 C CA . LYS A 1 195 ? -5.113 -8.526 6.511 1.00 74.88 195 LYS A CA 1
ATOM 1540 C C . LYS A 1 195 ? -4.110 -7.642 5.774 1.00 74.88 195 LYS A C 1
ATOM 1542 O O . LYS A 1 195 ? -4.047 -7.711 4.544 1.00 74.88 195 LYS A O 1
ATOM 1547 N N . ALA A 1 196 ? -3.395 -6.771 6.482 1.00 76.69 196 ALA A N 1
ATOM 1548 C CA . ALA A 1 196 ? -2.384 -5.907 5.884 1.00 76.69 196 ALA A CA 1
ATOM 1549 C C . ALA A 1 196 ? -1.189 -6.730 5.379 1.00 76.69 196 ALA A C 1
ATOM 1551 O O . ALA A 1 196 ? -0.801 -6.578 4.219 1.00 76.69 196 ALA A O 1
ATOM 1552 N N . GLU A 1 197 ? -0.693 -7.661 6.196 1.00 76.31 197 GLU A N 1
ATOM 1553 C CA . GLU A 1 197 ? 0.363 -8.611 5.827 1.00 76.31 197 GLU A CA 1
ATOM 1554 C C . GLU A 1 197 ? -0.041 -9.458 4.618 1.00 76.31 197 GLU A C 1
ATOM 1556 O O . GLU A 1 197 ? 0.687 -9.525 3.628 1.00 76.31 197 GLU A O 1
ATOM 1561 N N . PHE A 1 198 ? -1.255 -10.015 4.631 1.00 76.50 198 PHE A N 1
ATOM 1562 C CA . PHE A 1 198 ? -1.766 -10.791 3.506 1.00 76.50 198 PHE A CA 1
ATOM 1563 C C . PHE A 1 198 ? -1.811 -9.976 2.207 1.00 76.50 198 PHE A C 1
ATOM 1565 O O . PHE A 1 198 ? -1.379 -10.445 1.153 1.00 76.50 198 PHE A O 1
ATOM 1572 N N . ARG A 1 199 ? -2.286 -8.723 2.258 1.00 74.88 199 ARG A N 1
ATOM 1573 C CA . ARG A 1 199 ? -2.285 -7.829 1.085 1.00 74.88 199 ARG A CA 1
ATOM 1574 C C . ARG A 1 199 ? -0.874 -7.556 0.571 1.00 74.88 199 ARG A C 1
ATOM 1576 O O . ARG A 1 199 ? -0.693 -7.502 -0.647 1.00 74.88 199 ARG A O 1
ATOM 1583 N N . HIS A 1 200 ? 0.092 -7.372 1.469 1.00 77.19 200 HIS A N 1
ATOM 1584 C CA . HIS A 1 200 ? 1.487 -7.157 1.099 1.00 77.19 200 HIS A CA 1
ATOM 1585 C C . HIS A 1 200 ? 2.051 -8.374 0.364 1.00 77.19 200 HIS A C 1
ATOM 1587 O O . HIS A 1 200 ? 2.523 -8.233 -0.765 1.00 77.19 200 HIS A O 1
ATOM 1593 N N . LEU A 1 201 ? 1.871 -9.568 0.938 1.00 74.81 201 LEU A N 1
ATOM 1594 C CA . LEU A 1 201 ? 2.260 -10.825 0.304 1.00 74.81 201 LEU A CA 1
ATOM 1595 C C . LEU A 1 201 ? 1.611 -10.952 -1.087 1.00 74.81 201 LEU A C 1
ATOM 1597 O O . LEU A 1 201 ? 2.303 -11.253 -2.056 1.00 74.81 201 LEU A O 1
ATOM 1601 N N . VAL A 1 202 ? 0.316 -10.613 -1.244 1.00 75.25 202 VAL A N 1
ATOM 1602 C CA . VAL A 1 202 ? -0.399 -10.767 -2.536 1.00 75.25 202 VAL A CA 1
ATOM 1603 C C . VAL A 1 202 ? 0.227 -9.879 -3.608 1.00 75.25 202 VAL A C 1
ATOM 1605 O O . VAL A 1 202 ? 0.345 -10.277 -4.773 1.00 75.25 202 VAL A O 1
ATOM 1608 N N . LEU A 1 203 ? 0.617 -8.662 -3.233 1.00 76.19 203 LEU A N 1
ATOM 1609 C CA . LEU A 1 203 ? 1.298 -7.738 -4.130 1.00 76.19 203 LEU A CA 1
ATOM 1610 C C . LEU A 1 203 ? 2.689 -8.255 -4.509 1.00 76.19 203 LEU A C 1
ATOM 1612 O O . LEU A 1 203 ? 3.048 -8.191 -5.687 1.00 76.19 203 LEU A O 1
ATOM 1616 N N . GLU A 1 204 ? 3.447 -8.796 -3.558 1.00 73.62 204 GLU A N 1
ATOM 1617 C CA . GLU A 1 204 ? 4.755 -9.403 -3.817 1.00 73.62 204 GLU A CA 1
ATOM 1618 C C . GLU A 1 204 ? 4.650 -10.629 -4.725 1.00 73.62 204 GLU A C 1
ATOM 1620 O O . GLU A 1 204 ? 5.350 -10.699 -5.735 1.00 73.62 204 GLU A O 1
ATOM 1625 N N . ALA A 1 205 ? 3.708 -11.539 -4.474 1.00 72.31 205 ALA A N 1
ATOM 1626 C CA . ALA A 1 205 ? 3.480 -12.701 -5.326 1.00 72.31 205 ALA A CA 1
ATOM 1627 C C . ALA A 1 205 ? 3.055 -12.310 -6.750 1.00 72.31 205 ALA A C 1
ATOM 1629 O O . ALA A 1 205 ? 3.484 -12.937 -7.722 1.00 72.31 205 ALA A O 1
ATOM 1630 N N . ARG A 1 206 ? 2.247 -11.251 -6.915 1.00 73.38 206 ARG A N 1
ATOM 1631 C CA . ARG A 1 206 ? 1.900 -10.711 -8.244 1.00 73.38 206 ARG A CA 1
ATOM 1632 C C . ARG A 1 206 ? 3.121 -10.148 -8.964 1.00 73.38 206 ARG A C 1
ATOM 1634 O O . ARG A 1 206 ? 3.325 -10.491 -10.129 1.00 73.38 206 ARG A O 1
ATOM 1641 N N . LYS A 1 207 ? 3.943 -9.345 -8.278 1.00 72.62 207 LYS A N 1
ATOM 1642 C CA . LYS A 1 207 ? 5.205 -8.821 -8.826 1.00 72.62 207 LYS A CA 1
ATOM 1643 C C . LYS A 1 207 ? 6.122 -9.971 -9.252 1.00 72.62 207 LYS A C 1
ATOM 1645 O O . LYS A 1 207 ? 6.565 -10.002 -10.398 1.00 72.62 207 LYS A O 1
ATOM 1650 N N . MET A 1 208 ? 6.324 -10.965 -8.389 1.00 70.00 208 MET A N 1
ATOM 1651 C CA . MET A 1 208 ? 7.151 -12.145 -8.671 1.00 70.00 208 MET A CA 1
ATOM 1652 C C . MET A 1 208 ? 6.631 -12.967 -9.859 1.00 70.00 208 MET A C 1
ATOM 1654 O O . MET A 1 208 ? 7.420 -13.446 -10.676 1.00 70.00 208 MET A O 1
ATOM 1658 N N . LYS A 1 209 ? 5.306 -13.102 -10.020 1.00 71.75 209 LYS A N 1
ATOM 1659 C CA . LYS A 1 209 ? 4.706 -13.741 -11.205 1.00 71.75 209 LYS A CA 1
ATOM 1660 C C . LYS A 1 209 ? 5.027 -12.985 -12.493 1.00 71.75 209 LYS A C 1
ATOM 1662 O O . LYS A 1 209 ? 5.397 -13.631 -13.471 1.00 71.75 209 LYS A O 1
ATOM 1667 N N . SER A 1 210 ? 4.919 -11.653 -12.499 1.00 69.75 210 SER A N 1
ATOM 1668 C CA . SER A 1 210 ? 5.297 -10.850 -13.670 1.00 69.75 210 SER A CA 1
ATOM 1669 C C . SER A 1 210 ? 6.794 -10.924 -13.973 1.00 69.75 210 SER A C 1
ATOM 1671 O O . SER A 1 210 ? 7.146 -11.143 -15.129 1.00 69.75 210 SER A O 1
ATOM 1673 N N . TYR A 1 211 ? 7.660 -10.828 -12.955 1.00 68.19 211 TYR A N 1
ATOM 1674 C CA . TYR A 1 211 ? 9.116 -10.878 -13.131 1.00 68.19 211 TYR A CA 1
ATOM 1675 C C . TYR A 1 211 ? 9.579 -12.204 -13.736 1.00 68.19 211 TYR A C 1
ATOM 1677 O O . TYR A 1 211 ? 10.278 -12.213 -14.747 1.00 68.19 211 TYR A O 1
ATOM 1685 N N . SER A 1 212 ? 9.120 -13.338 -13.214 1.00 70.25 212 SER A N 1
ATOM 1686 C CA . SER A 1 212 ? 9.536 -14.624 -13.782 1.00 70.25 212 SER A CA 1
ATOM 1687 C C . SER A 1 212 ? 8.952 -14.878 -15.172 1.00 70.25 212 SER A C 1
ATOM 1689 O O . SER A 1 212 ? 9.641 -15.469 -15.992 1.00 70.25 212 SER A O 1
ATOM 1691 N N . LYS A 1 213 ? 7.752 -14.375 -15.503 1.00 73.88 213 LYS A N 1
ATOM 1692 C CA . LYS A 1 213 ? 7.242 -14.469 -16.883 1.00 73.88 213 LYS A CA 1
ATOM 1693 C C . LYS A 1 213 ? 8.125 -13.681 -17.859 1.00 73.88 213 LYS A C 1
ATOM 1695 O O . LYS A 1 213 ? 8.344 -14.112 -18.987 1.00 73.88 213 LYS A O 1
ATOM 1700 N N . THR A 1 214 ? 8.657 -12.533 -17.430 1.00 72.69 214 THR A N 1
ATOM 1701 C CA . THR A 1 214 ? 9.624 -11.772 -18.235 1.00 72.69 214 THR A CA 1
ATOM 1702 C C . THR A 1 214 ? 10.985 -12.465 -18.340 1.00 72.69 214 THR A C 1
ATOM 1704 O O . THR A 1 214 ? 11.580 -12.449 -19.415 1.00 72.69 214 THR A O 1
ATOM 1707 N N . GLU A 1 215 ? 11.456 -13.123 -17.276 1.00 73.81 215 GLU A N 1
ATOM 1708 C CA . GLU A 1 215 ? 12.691 -13.923 -17.300 1.00 73.81 215 GLU A CA 1
ATOM 1709 C C . GLU A 1 215 ? 12.561 -15.164 -18.196 1.00 73.81 215 GLU A C 1
ATOM 1711 O O . GLU A 1 215 ? 13.476 -15.455 -18.963 1.00 73.81 215 GLU A O 1
ATOM 1716 N N . GLU A 1 216 ? 11.415 -15.851 -18.181 1.00 75.50 216 GLU A N 1
ATOM 1717 C CA . GLU A 1 216 ? 11.112 -16.983 -19.071 1.00 75.50 216 GLU A CA 1
ATOM 1718 C C . GLU A 1 216 ? 11.177 -16.567 -20.547 1.00 75.50 216 GLU A C 1
ATOM 1720 O O . GLU A 1 216 ? 11.889 -17.186 -21.339 1.00 75.50 216 GLU A O 1
ATOM 1725 N N . LEU A 1 217 ? 10.512 -15.463 -20.909 1.00 77.31 217 LEU A N 1
ATOM 1726 C CA . LEU A 1 217 ? 10.550 -14.915 -22.271 1.00 77.31 217 LEU A CA 1
ATOM 1727 C C . LEU A 1 217 ? 11.967 -14.497 -22.689 1.00 77.31 217 LEU A C 1
ATOM 1729 O O . LEU A 1 217 ? 12.360 -14.671 -23.848 1.00 77.31 217 LEU A O 1
ATOM 1733 N N . ARG A 1 218 ? 12.758 -13.965 -21.749 1.00 75.69 218 ARG A N 1
ATOM 1734 C CA . ARG A 1 218 ? 14.161 -13.610 -21.982 1.00 75.69 218 ARG A CA 1
ATOM 1735 C C . ARG A 1 218 ? 15.011 -14.858 -22.229 1.00 75.69 218 ARG A C 1
ATOM 1737 O O . ARG A 1 218 ? 15.758 -14.889 -23.205 1.00 75.69 218 ARG A O 1
ATOM 1744 N N . ALA A 1 219 ? 14.856 -15.900 -21.415 1.00 75.25 219 ALA A N 1
ATOM 1745 C CA . ALA A 1 219 ? 15.554 -17.171 -21.587 1.00 75.25 219 ALA A CA 1
ATOM 1746 C C . ALA A 1 219 ? 15.192 -17.853 -22.920 1.00 75.25 219 ALA A C 1
ATOM 1748 O O . ALA A 1 219 ? 16.074 -18.360 -23.618 1.00 75.25 219 ALA A O 1
ATOM 1749 N N . GLU A 1 220 ? 13.917 -17.823 -23.323 1.00 80.00 220 GLU A N 1
ATOM 1750 C CA . GLU A 1 220 ? 13.475 -18.323 -24.631 1.00 80.00 220 GLU A CA 1
ATOM 1751 C C . GLU A 1 220 ? 14.073 -17.535 -25.799 1.00 80.00 220 GLU A C 1
ATOM 1753 O O . GLU A 1 220 ? 14.485 -18.132 -26.797 1.00 80.00 220 GLU A O 1
ATOM 1758 N N . SER A 1 221 ? 14.151 -16.208 -25.680 1.00 76.56 221 SER A N 1
ATOM 1759 C CA . SER A 1 221 ? 14.730 -15.343 -26.713 1.00 76.56 221 SER A CA 1
ATOM 1760 C C . SER A 1 221 ? 16.217 -15.642 -26.916 1.00 76.56 221 SER A C 1
ATOM 1762 O O . SER A 1 221 ? 16.641 -15.896 -28.043 1.00 76.56 221 SER A O 1
ATOM 1764 N N . ILE A 1 222 ? 16.989 -15.749 -25.828 1.00 77.81 222 ILE A N 1
ATOM 1765 C CA . ILE A 1 222 ? 18.418 -16.105 -25.885 1.00 77.81 222 ILE A CA 1
ATOM 1766 C C . ILE A 1 222 ? 18.602 -17.523 -26.458 1.00 77.81 222 ILE A C 1
ATOM 1768 O O . ILE A 1 222 ? 19.511 -17.771 -27.252 1.00 77.81 222 ILE A O 1
ATOM 1772 N N . LYS A 1 223 ? 17.711 -18.470 -26.129 1.00 78.94 223 LYS A N 1
ATOM 1773 C CA . LYS A 1 223 ? 17.739 -19.828 -26.699 1.00 78.94 223 LYS A CA 1
ATOM 1774 C C . LYS A 1 223 ? 17.500 -19.821 -28.215 1.00 78.94 223 LYS A C 1
ATOM 1776 O O . LYS A 1 223 ? 18.178 -20.556 -28.933 1.00 78.94 223 LYS A O 1
ATOM 1781 N N . LYS A 1 224 ? 16.572 -18.996 -28.714 1.00 82.38 224 LYS A N 1
ATOM 1782 C CA . LYS A 1 224 ? 16.328 -18.820 -30.159 1.00 82.38 224 LYS A CA 1
ATOM 1783 C C . LYS A 1 224 ? 17.533 -18.190 -30.862 1.00 82.38 224 LYS A C 1
ATOM 1785 O O . LYS A 1 224 ? 17.925 -18.673 -31.922 1.00 82.38 224 LYS A O 1
ATOM 1790 N N . GLU A 1 225 ? 18.162 -17.183 -30.257 1.00 78.31 225 GLU A N 1
ATOM 1791 C CA . GLU A 1 225 ? 19.395 -16.581 -30.784 1.00 78.31 225 GLU A CA 1
ATOM 1792 C C . GLU A 1 225 ? 20.548 -17.588 -30.850 1.00 78.31 225 GLU A C 1
ATOM 1794 O O . GLU A 1 225 ? 21.231 -17.666 -31.873 1.00 78.31 225 GLU A O 1
ATOM 1799 N N . LYS A 1 226 ? 20.710 -18.434 -29.821 1.00 80.81 226 LYS A N 1
ATOM 1800 C CA . LYS A 1 226 ? 21.680 -19.538 -29.836 1.00 80.81 226 LYS A CA 1
ATOM 1801 C C . LYS A 1 226 ? 21.426 -20.496 -31.005 1.00 80.81 226 LYS A C 1
ATOM 1803 O O . LYS A 1 226 ? 22.365 -20.838 -31.720 1.00 80.81 226 LYS A O 1
ATOM 1808 N N . MET A 1 227 ? 20.176 -20.919 -31.215 1.00 82.25 227 MET A N 1
ATOM 1809 C CA . MET A 1 227 ? 19.808 -21.818 -32.320 1.00 82.25 227 MET A CA 1
ATOM 1810 C C . MET A 1 227 ? 20.117 -21.202 -33.688 1.00 82.25 227 MET A C 1
ATOM 1812 O O . MET A 1 227 ? 20.650 -21.879 -34.566 1.00 82.25 227 MET A O 1
ATOM 1816 N N . LEU A 1 228 ? 19.844 -19.907 -33.857 1.00 83.56 228 LEU A N 1
ATOM 1817 C CA . LEU A 1 228 ? 20.173 -19.178 -35.080 1.00 83.56 228 LEU A CA 1
ATOM 1818 C C . LEU A 1 228 ? 21.695 -19.043 -35.275 1.00 83.56 228 LEU A C 1
ATOM 1820 O O . LEU A 1 228 ? 22.186 -19.150 -36.398 1.00 83.56 228 LEU A O 1
ATOM 1824 N N . GLY A 1 229 ? 22.450 -18.844 -34.191 1.00 77.81 229 GLY A N 1
ATOM 1825 C CA . GLY A 1 229 ? 23.913 -18.853 -34.198 1.00 77.81 229 GLY A CA 1
ATOM 1826 C C . GLY A 1 229 ? 24.493 -20.203 -34.624 1.00 77.81 229 GLY A C 1
ATOM 1827 O O . GLY A 1 229 ? 25.351 -20.242 -35.502 1.00 77.81 229 GLY A O 1
ATOM 1828 N N . LEU A 1 230 ? 23.976 -21.307 -34.075 1.00 82.31 230 LEU A N 1
ATOM 1829 C CA . LEU A 1 230 ? 24.364 -22.672 -34.449 1.00 82.31 230 LEU A CA 1
ATOM 1830 C C . LEU A 1 230 ? 24.069 -22.975 -35.924 1.00 82.31 230 LEU A C 1
ATOM 1832 O O . LEU A 1 230 ? 24.921 -23.529 -36.613 1.00 82.31 230 LEU A O 1
ATOM 1836 N N . ALA A 1 231 ? 22.909 -22.554 -36.436 1.00 82.38 231 ALA A N 1
ATOM 1837 C CA . ALA A 1 231 ? 22.568 -22.719 -37.849 1.00 82.38 231 ALA A CA 1
ATOM 1838 C C . ALA A 1 231 ? 23.551 -21.979 -38.778 1.00 82.38 231 ALA A C 1
ATOM 1840 O O . ALA A 1 231 ? 23.936 -22.509 -39.818 1.00 82.38 231 ALA A O 1
ATOM 1841 N N . LYS A 1 232 ? 24.004 -20.779 -38.387 1.00 79.75 232 LYS A N 1
ATOM 1842 C CA . LYS A 1 232 ? 25.026 -20.022 -39.130 1.00 79.75 232 LYS A CA 1
ATOM 1843 C C . LYS A 1 232 ? 26.396 -20.698 -39.098 1.00 79.75 232 LYS A C 1
ATOM 1845 O O . LYS A 1 232 ? 27.075 -20.700 -40.119 1.00 79.75 232 LYS A O 1
ATOM 1850 N N . VAL A 1 233 ? 26.788 -21.274 -37.957 1.00 83.12 233 VAL A N 1
ATOM 1851 C CA . VAL A 1 233 ? 28.025 -22.070 -37.851 1.00 83.12 233 VAL A CA 1
ATOM 1852 C C . VAL A 1 233 ? 27.956 -23.264 -38.798 1.00 83.12 233 VAL A C 1
ATOM 1854 O O . VAL A 1 233 ? 28.885 -23.468 -39.568 1.00 83.12 233 VAL A O 1
ATOM 1857 N N . TRP A 1 234 ? 26.837 -23.992 -38.809 1.00 83.81 234 TRP A N 1
ATOM 1858 C CA . TRP A 1 234 ? 26.655 -25.149 -39.685 1.00 83.81 234 TRP A CA 1
ATOM 1859 C C . TRP A 1 234 ? 26.701 -24.777 -41.175 1.00 83.81 234 TRP A C 1
ATOM 1861 O O . TRP A 1 234 ? 27.385 -25.432 -41.951 1.00 83.81 234 TRP A O 1
ATOM 1871 N N . GLN A 1 235 ? 26.059 -23.672 -41.574 1.00 81.62 235 GLN A N 1
ATOM 1872 C CA . GLN A 1 235 ? 26.148 -23.165 -42.951 1.00 81.62 235 GLN A CA 1
ATOM 1873 C C . GLN A 1 235 ? 27.571 -22.750 -43.349 1.00 81.62 235 GLN A C 1
ATOM 1875 O O . GLN A 1 235 ? 27.956 -22.929 -44.502 1.00 81.62 235 GLN A O 1
ATOM 1880 N N . ALA A 1 236 ? 28.336 -22.156 -42.430 1.00 78.00 236 ALA A N 1
ATOM 1881 C CA . ALA A 1 236 ? 29.723 -21.782 -42.689 1.00 78.00 236 ALA A CA 1
ATOM 1882 C C . ALA A 1 236 ? 30.629 -23.019 -42.802 1.00 78.00 236 ALA A C 1
ATOM 1884 O O . ALA A 1 236 ? 31.472 -23.064 -43.693 1.00 78.00 236 ALA A O 1
ATOM 1885 N N . ASP A 1 237 ? 30.414 -24.032 -41.960 1.00 81.69 237 ASP A N 1
ATOM 1886 C CA . ASP A 1 237 ? 31.155 -25.298 -41.990 1.00 81.69 237 ASP A CA 1
ATOM 1887 C C . ASP A 1 237 ? 30.888 -26.082 -43.287 1.00 81.69 237 ASP A C 1
ATOM 1889 O O . ASP A 1 237 ? 31.816 -26.533 -43.957 1.00 81.69 237 ASP A O 1
ATOM 1893 N N . GLU A 1 238 ? 29.627 -26.137 -43.727 1.00 85.38 238 GLU A N 1
ATOM 1894 C CA . GLU A 1 238 ? 29.254 -26.767 -44.999 1.00 85.38 238 GLU A CA 1
ATOM 1895 C C . GLU A 1 238 ? 29.895 -26.054 -46.200 1.00 85.38 238 GLU A C 1
ATOM 1897 O O . GLU A 1 238 ? 30.427 -26.695 -47.104 1.00 85.38 238 GLU A O 1
ATOM 1902 N N . LYS A 1 239 ? 29.933 -24.715 -46.193 1.00 79.56 239 LYS A N 1
ATOM 1903 C CA . LYS A 1 239 ? 30.639 -23.945 -47.229 1.00 79.56 239 LYS A CA 1
ATOM 1904 C C . LYS A 1 239 ? 32.139 -24.221 -47.238 1.00 79.56 239 LYS A C 1
ATOM 1906 O O . LYS A 1 239 ? 32.714 -24.349 -48.312 1.00 79.56 239 LYS A O 1
ATOM 1911 N N . ILE A 1 240 ? 32.770 -24.349 -46.069 1.00 82.56 240 ILE A N 1
ATOM 1912 C CA . ILE A 1 240 ? 34.192 -24.706 -45.973 1.00 82.56 240 ILE A CA 1
ATOM 1913 C C . ILE A 1 240 ? 34.439 -26.089 -46.577 1.00 82.56 240 ILE A C 1
ATOM 1915 O O . ILE A 1 240 ? 35.410 -26.241 -47.317 1.00 82.56 240 ILE A O 1
ATOM 1919 N N . ARG A 1 241 ? 33.559 -27.066 -46.322 1.00 84.56 241 ARG A N 1
ATOM 1920 C CA . ARG A 1 241 ? 33.640 -28.403 -46.934 1.00 84.56 241 ARG A CA 1
ATOM 1921 C C . ARG A 1 241 ? 33.517 -28.354 -48.452 1.00 84.56 241 ARG A C 1
ATOM 1923 O O . ARG A 1 241 ? 34.308 -28.992 -49.140 1.00 84.56 241 ARG A O 1
ATOM 1930 N N . ILE A 1 242 ? 32.574 -27.570 -48.978 1.00 83.75 242 ILE A N 1
ATOM 1931 C CA . ILE A 1 242 ? 32.419 -27.374 -50.426 1.00 83.75 242 ILE A CA 1
ATOM 1932 C C . ILE A 1 242 ? 33.697 -26.760 -51.010 1.00 83.75 242 ILE A C 1
ATOM 1934 O O . ILE A 1 242 ? 34.262 -27.321 -51.944 1.00 83.75 242 ILE A O 1
ATOM 1938 N N . CYS A 1 243 ? 34.219 -25.683 -50.413 1.00 80.06 243 CYS A N 1
ATOM 1939 C CA . CYS A 1 243 ? 35.473 -25.070 -50.854 1.00 80.06 243 CYS A CA 1
ATOM 1940 C C . CYS A 1 243 ? 36.671 -26.031 -50.744 1.00 80.06 243 CYS A C 1
ATOM 1942 O O . CYS A 1 243 ? 37.562 -25.981 -51.582 1.00 80.06 243 CYS A O 1
ATOM 1944 N N . GLN A 1 244 ? 36.731 -26.900 -49.729 1.00 82.94 244 GLN A N 1
ATOM 1945 C CA . GLN A 1 244 ? 37.786 -27.916 -49.595 1.00 82.94 244 GLN A CA 1
ATOM 1946 C C . GLN A 1 244 ? 37.717 -28.954 -50.715 1.00 82.94 244 GLN A C 1
ATOM 1948 O O . GLN A 1 244 ? 38.725 -29.173 -51.382 1.00 82.94 244 GLN A O 1
ATOM 1953 N N . ASN A 1 245 ? 36.533 -29.510 -50.974 1.00 83.75 245 ASN A N 1
ATOM 1954 C CA . ASN A 1 245 ? 36.326 -30.453 -52.070 1.00 83.75 245 ASN A CA 1
ATOM 1955 C C . ASN A 1 245 ? 36.640 -29.814 -53.430 1.00 83.75 245 ASN A C 1
ATOM 1957 O O . ASN A 1 245 ? 37.220 -30.456 -54.300 1.00 83.75 245 ASN A O 1
ATOM 1961 N N . GLU A 1 246 ? 36.278 -28.547 -53.639 1.00 80.44 246 GLU A N 1
ATOM 1962 C CA . GLU A 1 246 ? 36.613 -27.830 -54.872 1.00 80.44 246 GLU A CA 1
ATOM 1963 C C . GLU A 1 246 ? 38.120 -27.568 -55.007 1.00 80.44 246 GLU A C 1
ATOM 1965 O O . GLU A 1 246 ? 38.629 -27.625 -56.119 1.00 80.44 246 GLU A O 1
ATOM 1970 N N . ILE A 1 247 ? 38.848 -27.337 -53.908 1.00 79.31 247 ILE A N 1
ATOM 1971 C CA . ILE A 1 247 ? 40.315 -27.193 -53.921 1.00 79.31 247 ILE A CA 1
ATOM 1972 C C . ILE A 1 247 ? 41.008 -28.527 -54.239 1.00 79.31 247 ILE A C 1
ATOM 1974 O O . ILE A 1 247 ? 41.995 -28.521 -54.968 1.00 79.31 247 ILE A O 1
ATOM 1978 N N . GLU A 1 248 ? 40.518 -29.652 -53.710 1.00 78.69 248 GLU A N 1
ATOM 1979 C CA . GLU A 1 248 ? 41.108 -30.986 -53.935 1.00 78.69 248 GLU A CA 1
ATOM 1980 C C . GLU A 1 248 ? 40.904 -31.508 -55.366 1.00 78.69 248 GLU A C 1
ATOM 1982 O O . GLU A 1 248 ? 41.713 -32.291 -55.855 1.00 78.69 248 GLU A O 1
ATOM 1987 N N . ASN A 1 249 ? 39.854 -31.055 -56.056 1.00 77.69 249 ASN A N 1
ATOM 1988 C CA . ASN A 1 249 ? 39.521 -31.487 -57.417 1.00 77.69 249 ASN A CA 1
ATOM 1989 C C . ASN A 1 249 ? 40.184 -30.651 -58.534 1.00 77.69 249 ASN A C 1
ATOM 1991 O O . ASN A 1 249 ? 39.933 -30.917 -59.710 1.00 77.69 249 ASN A O 1
ATOM 1995 N N . ILE A 1 250 ? 40.992 -29.636 -58.202 1.00 73.38 250 ILE A N 1
ATOM 1996 C CA . ILE A 1 250 ? 41.675 -28.775 -59.184 1.00 73.38 250 ILE A CA 1
ATOM 1997 C C . ILE A 1 250 ? 43.079 -29.345 -59.497 1.00 73.38 250 ILE A C 1
ATOM 1999 O O . ILE A 1 250 ? 43.888 -29.452 -58.572 1.00 73.38 250 ILE A O 1
ATOM 2003 N N . PRO A 1 251 ? 43.398 -29.702 -60.760 1.00 65.69 251 PRO A N 1
ATOM 2004 C CA . PRO A 1 251 ? 44.735 -30.150 -61.165 1.00 65.69 251 PRO A CA 1
ATOM 2005 C C . PRO A 1 251 ? 45.792 -29.030 -61.062 1.00 65.69 251 PRO A C 1
ATOM 2007 O O . PRO A 1 251 ? 45.490 -27.844 -61.194 1.00 65.69 251 PRO A O 1
ATOM 2010 N N . GLU A 1 252 ? 47.056 -29.394 -60.815 1.00 60.84 252 GLU A N 1
ATOM 2011 C CA . GLU A 1 252 ? 48.169 -28.449 -60.599 1.00 60.84 252 GLU A CA 1
ATOM 2012 C C . GLU A 1 252 ? 48.719 -27.822 -61.905 1.00 60.84 252 GLU A C 1
ATOM 2014 O O . GLU A 1 252 ? 49.916 -27.885 -62.181 1.00 60.84 252 GLU A O 1
ATOM 2019 N N . ASP A 1 253 ? 47.866 -27.170 -62.699 1.00 65.69 253 ASP A N 1
ATOM 2020 C CA . ASP A 1 253 ? 48.258 -26.453 -63.925 1.00 65.69 253 ASP A CA 1
ATOM 2021 C C . ASP A 1 253 ? 48.507 -24.946 -63.673 1.00 65.69 253 ASP A C 1
ATOM 2023 O O . ASP A 1 253 ? 47.904 -24.327 -62.789 1.00 65.69 253 ASP A O 1
ATOM 2027 N N . GLU A 1 254 ? 49.398 -24.300 -64.445 1.00 58.38 254 GLU A N 1
ATOM 2028 C CA . GLU A 1 254 ? 49.790 -22.891 -64.219 1.00 58.38 254 GLU A CA 1
ATOM 2029 C C . GLU A 1 254 ? 48.643 -21.875 -64.371 1.00 58.38 254 GLU A C 1
ATOM 2031 O O . GLU A 1 254 ? 48.645 -20.854 -63.680 1.00 58.38 254 GLU A O 1
ATOM 2036 N N . GLU A 1 255 ? 47.638 -22.164 -65.203 1.00 60.62 255 GLU A N 1
ATOM 2037 C CA . GLU A 1 255 ? 46.476 -21.290 -65.427 1.00 60.62 255 GLU A CA 1
ATOM 2038 C C . GLU A 1 255 ? 45.421 -21.383 -64.304 1.00 60.62 255 GLU A C 1
ATOM 2040 O O . GLU A 1 255 ? 44.700 -20.414 -64.048 1.00 60.62 255 GLU A O 1
ATOM 2045 N N . GLU A 1 256 ? 45.362 -22.498 -63.563 1.00 66.00 256 GLU A N 1
ATOM 2046 C CA . GLU A 1 256 ? 44.403 -22.695 -62.463 1.00 66.00 256 GLU A CA 1
ATOM 2047 C C . GLU A 1 256 ? 44.946 -22.264 -61.085 1.00 66.00 256 GLU A C 1
ATOM 2049 O O . GLU A 1 256 ? 44.170 -22.103 -60.137 1.00 66.00 256 GLU A O 1
ATOM 2054 N N . LYS A 1 257 ? 46.244 -21.933 -60.971 1.00 71.56 257 LYS A N 1
ATOM 2055 C CA . LYS A 1 257 ? 46.864 -21.406 -59.732 1.00 71.56 257 LYS A CA 1
ATOM 2056 C C . LYS A 1 257 ? 46.162 -20.156 -59.186 1.00 71.56 257 LYS A C 1
ATOM 2058 O O . LYS A 1 257 ? 45.980 -20.040 -57.973 1.00 71.56 257 LYS A O 1
ATOM 2063 N N . ALA A 1 258 ? 45.722 -19.245 -60.057 1.00 72.88 258 ALA A N 1
ATOM 2064 C CA . ALA A 1 258 ? 45.000 -18.032 -59.652 1.00 72.88 258 ALA A CA 1
ATOM 2065 C C . ALA A 1 258 ? 43.597 -18.343 -59.094 1.00 72.88 258 ALA A C 1
ATOM 2067 O O . ALA A 1 258 ? 43.141 -17.714 -58.139 1.00 72.88 258 ALA A O 1
ATOM 2068 N N . ARG A 1 259 ? 42.921 -19.355 -59.654 1.00 75.88 259 ARG A N 1
ATOM 2069 C CA . ARG A 1 259 ? 41.613 -19.832 -59.183 1.00 75.88 259 ARG A CA 1
ATOM 2070 C C . ARG A 1 259 ? 41.736 -20.544 -57.835 1.00 75.88 259 ARG A C 1
ATOM 2072 O O . ARG A 1 259 ? 40.904 -20.345 -56.954 1.00 75.88 259 ARG A O 1
ATOM 2079 N N . LEU A 1 260 ? 42.810 -21.309 -57.659 1.00 78.69 260 LEU A N 1
ATOM 2080 C CA . LEU A 1 260 ? 43.140 -22.004 -56.419 1.00 78.69 260 LEU A CA 1
ATOM 2081 C C . LEU A 1 260 ? 43.515 -21.020 -55.291 1.00 78.69 260 LEU A C 1
ATOM 2083 O O . LEU A 1 260 ? 43.145 -21.240 -54.139 1.00 78.69 260 LEU A O 1
ATOM 2087 N N . GLN A 1 261 ? 44.191 -19.908 -55.607 1.00 78.38 261 GLN A N 1
ATOM 2088 C CA . GLN A 1 261 ? 44.439 -18.812 -54.658 1.00 78.38 261 GLN A CA 1
ATOM 2089 C C . GLN A 1 261 ? 43.143 -18.107 -54.233 1.00 78.38 261 GLN A C 1
ATOM 2091 O O . GLN A 1 261 ? 42.909 -17.968 -53.035 1.00 78.38 261 GLN A O 1
ATOM 2096 N N . ALA A 1 262 ? 42.260 -17.767 -55.178 1.00 81.44 262 ALA A N 1
ATOM 2097 C CA . ALA A 1 262 ? 40.971 -17.144 -54.869 1.00 81.44 262 ALA A CA 1
ATOM 2098 C C . ALA A 1 262 ? 40.081 -18.031 -53.973 1.00 81.44 262 ALA A C 1
ATOM 2100 O O . ALA A 1 262 ? 39.524 -17.549 -52.989 1.00 81.44 262 ALA A O 1
ATOM 2101 N N . LEU A 1 263 ? 40.002 -19.343 -54.243 1.00 81.25 263 LEU A N 1
ATOM 2102 C CA . LEU A 1 263 ? 39.263 -20.280 -53.382 1.00 81.25 263 LEU A CA 1
ATOM 2103 C C . LEU A 1 263 ? 39.893 -20.424 -51.987 1.00 81.25 263 LEU A C 1
ATOM 2105 O O . LEU A 1 263 ? 39.180 -20.590 -50.996 1.00 81.25 263 LEU A O 1
ATOM 2109 N N . LYS A 1 264 ? 41.229 -20.370 -51.881 1.00 81.81 264 LYS A N 1
ATOM 2110 C CA . LYS A 1 264 ? 41.930 -20.388 -50.586 1.00 81.81 264 LYS A CA 1
ATOM 2111 C C . LYS A 1 264 ? 41.629 -19.133 -49.765 1.00 81.81 264 LYS A C 1
ATOM 2113 O O . LYS A 1 264 ? 41.427 -19.262 -48.558 1.00 81.81 264 LYS A O 1
ATOM 2118 N N . GLU A 1 265 ? 41.574 -17.963 -50.396 1.00 82.81 265 GLU A N 1
ATOM 2119 C CA . GLU A 1 265 ? 41.192 -16.693 -49.763 1.00 82.81 265 GLU A CA 1
ATOM 2120 C C . GLU A 1 265 ? 39.718 -16.693 -49.335 1.00 82.81 265 GLU A C 1
ATOM 2122 O O . GLU A 1 265 ? 39.409 -16.342 -48.194 1.00 82.81 265 GLU A O 1
ATOM 2127 N N . GLU A 1 266 ? 38.811 -17.178 -50.189 1.00 81.31 266 GLU A N 1
ATOM 2128 C CA . GLU A 1 266 ? 37.391 -17.325 -49.855 1.00 81.31 266 GLU A CA 1
ATOM 2129 C C . GLU A 1 266 ? 37.210 -18.273 -48.662 1.00 81.31 266 GLU A C 1
ATOM 2131 O O . GLU A 1 266 ? 36.583 -17.910 -47.664 1.00 81.31 266 GLU A O 1
ATOM 2136 N N . ARG A 1 267 ? 37.861 -19.441 -48.684 1.00 83.00 267 ARG A N 1
ATOM 2137 C CA . ARG A 1 267 ? 37.871 -20.384 -47.557 1.00 83.00 267 ARG A CA 1
ATOM 2138 C C . ARG A 1 267 ? 38.414 -19.745 -46.278 1.00 83.00 267 ARG A C 1
ATOM 2140 O O . ARG A 1 267 ? 37.867 -19.989 -45.205 1.00 83.00 267 ARG A O 1
ATOM 2147 N N . HIS A 1 268 ? 39.468 -18.934 -46.371 1.00 83.81 268 HIS A N 1
ATOM 2148 C CA . HIS A 1 268 ? 40.029 -18.232 -45.216 1.00 83.81 268 HIS A CA 1
ATOM 2149 C C . HIS A 1 268 ? 39.030 -17.226 -44.628 1.00 83.81 268 HIS A C 1
ATOM 2151 O O . HIS A 1 268 ? 38.803 -17.224 -43.419 1.00 83.81 268 HIS A O 1
ATOM 2157 N N . SER A 1 269 ? 38.339 -16.464 -45.479 1.00 80.69 269 SER A N 1
ATOM 2158 C CA . SER A 1 269 ? 37.301 -15.519 -45.051 1.00 80.69 269 SER A CA 1
ATOM 2159 C C . SER A 1 269 ? 36.114 -16.215 -44.362 1.00 80.69 269 SER A C 1
ATOM 2161 O O . SER A 1 269 ? 35.621 -15.752 -43.331 1.00 80.69 269 SER A O 1
ATOM 2163 N N . VAL A 1 270 ? 35.687 -17.381 -44.867 1.00 80.94 270 VAL A N 1
ATOM 2164 C CA . VAL A 1 270 ? 34.618 -18.183 -44.248 1.00 80.94 270 VAL A CA 1
ATOM 2165 C C . VAL A 1 270 ? 35.090 -18.795 -42.924 1.00 80.94 270 VAL A C 1
ATOM 2167 O O . VAL A 1 270 ? 34.307 -18.878 -41.977 1.00 80.94 270 VAL A O 1
ATOM 2170 N N . TYR A 1 271 ? 36.372 -19.152 -42.806 1.00 82.56 271 TYR A N 1
ATOM 2171 C CA . TYR A 1 271 ? 36.962 -19.646 -41.559 1.00 82.56 271 TYR A CA 1
ATOM 2172 C C . TYR A 1 271 ? 36.994 -18.572 -40.458 1.00 82.56 271 TYR A C 1
ATOM 2174 O O . TYR A 1 271 ? 36.643 -18.852 -39.309 1.00 82.56 271 TYR A O 1
ATOM 2182 N N . GLU A 1 272 ? 37.330 -17.322 -40.793 1.00 83.88 272 GLU A N 1
ATOM 2183 C CA . GLU A 1 272 ? 37.244 -16.195 -39.851 1.00 83.88 272 GLU A CA 1
ATOM 2184 C C . GLU A 1 272 ? 35.800 -15.928 -39.401 1.00 83.88 272 GLU A C 1
ATOM 2186 O O . GLU A 1 272 ? 35.530 -15.707 -38.213 1.00 83.88 272 GLU A O 1
ATOM 2191 N N . LEU A 1 273 ? 34.840 -16.004 -40.329 1.00 81.44 273 LEU A N 1
ATOM 2192 C CA . LEU A 1 273 ? 33.415 -15.911 -40.008 1.00 81.44 273 LEU A CA 1
ATOM 2193 C C . LEU A 1 273 ? 32.973 -17.042 -39.067 1.00 81.44 273 LEU A C 1
ATOM 2195 O O . LEU A 1 273 ? 32.262 -16.776 -38.094 1.00 81.44 273 LEU A O 1
ATOM 2199 N N . LEU A 1 274 ? 33.436 -18.275 -39.291 1.00 84.06 274 LEU A N 1
ATOM 2200 C CA . LEU A 1 274 ? 33.153 -19.424 -38.430 1.00 84.06 274 LEU A CA 1
ATOM 2201 C C . LEU A 1 274 ? 33.738 -19.244 -37.020 1.00 84.06 274 LEU A C 1
ATOM 2203 O O . LEU A 1 274 ? 33.036 -19.496 -36.037 1.00 84.06 274 LEU A O 1
ATOM 2207 N N . GLN A 1 275 ? 34.962 -18.725 -36.883 1.00 83.25 275 GLN A N 1
ATOM 2208 C CA . GLN A 1 275 ? 35.541 -18.395 -35.572 1.00 83.25 275 GLN A CA 1
ATOM 2209 C C . GLN A 1 275 ? 34.738 -17.317 -34.830 1.00 83.25 275 GLN A C 1
ATOM 2211 O O . GLN A 1 275 ? 34.506 -17.408 -33.623 1.00 83.25 275 GLN A O 1
ATOM 2216 N N . ASN A 1 276 ? 34.271 -16.293 -35.540 1.00 83.31 276 ASN A N 1
ATOM 2217 C CA . ASN A 1 276 ? 33.458 -15.239 -34.939 1.00 83.31 276 ASN A CA 1
ATOM 2218 C C . ASN A 1 276 ? 32.065 -15.746 -34.533 1.00 83.31 276 ASN A C 1
ATOM 2220 O O . ASN A 1 276 ? 31.548 -15.374 -33.477 1.00 83.31 276 ASN A O 1
ATOM 2224 N N . CYS A 1 277 ? 31.457 -16.619 -35.337 1.00 81.25 277 CYS A N 1
ATOM 2225 C CA . CYS A 1 277 ? 30.179 -17.249 -35.021 1.00 81.25 277 CYS A CA 1
ATOM 2226 C C . CYS A 1 277 ? 30.284 -18.225 -33.841 1.00 81.25 277 CYS A C 1
ATOM 2228 O O . CYS A 1 277 ? 29.434 -18.184 -32.954 1.00 81.25 277 CYS A O 1
ATOM 2230 N N . THR A 1 278 ? 31.337 -19.040 -33.773 1.00 82.44 278 THR A N 1
ATOM 2231 C CA . THR A 1 278 ? 31.573 -19.969 -32.652 1.00 82.44 278 THR A CA 1
ATOM 2232 C C . THR A 1 278 ? 31.826 -19.230 -31.337 1.00 82.44 278 THR A C 1
ATOM 2234 O O . THR A 1 278 ? 31.192 -19.562 -30.337 1.00 82.44 278 THR A O 1
ATOM 2237 N N . LYS A 1 279 ? 32.625 -18.149 -31.334 1.00 85.19 279 LYS A N 1
ATOM 2238 C CA . LYS A 1 279 ? 32.776 -17.261 -30.160 1.00 85.19 279 LYS A CA 1
ATOM 2239 C C . LYS A 1 279 ? 31.429 -16.724 -29.663 1.00 85.19 279 LYS A C 1
ATOM 2241 O O . LYS A 1 279 ? 31.151 -16.773 -28.469 1.00 85.19 279 LYS A O 1
ATOM 2246 N N . LYS A 1 280 ? 30.562 -16.266 -30.575 1.00 78.38 280 LYS A N 1
ATOM 2247 C CA . LYS A 1 280 ? 29.211 -15.794 -30.222 1.00 78.38 280 LYS A CA 1
ATOM 2248 C C . LYS A 1 280 ? 28.346 -16.908 -29.630 1.00 78.38 280 LYS A C 1
ATOM 2250 O O . LYS A 1 280 ? 27.667 -16.664 -28.640 1.00 78.38 280 LYS A O 1
ATOM 2255 N N . VAL A 1 281 ? 28.392 -18.123 -30.182 1.00 81.00 281 VAL A N 1
ATOM 2256 C CA . VAL A 1 281 ? 27.667 -19.286 -29.634 1.00 81.00 281 VAL A CA 1
ATOM 2257 C C . VAL A 1 281 ? 28.107 -19.599 -28.202 1.00 81.00 281 VAL A C 1
ATOM 2259 O O . VAL A 1 281 ? 27.241 -19.786 -27.352 1.00 81.00 281 VAL A O 1
ATOM 2262 N N . VAL A 1 282 ? 29.410 -19.565 -27.905 1.00 85.69 282 VAL A N 1
ATOM 2263 C CA . VAL A 1 282 ? 29.931 -19.759 -26.538 1.00 85.69 282 VAL A CA 1
ATOM 2264 C C . VAL A 1 282 ? 29.440 -18.659 -25.587 1.00 85.69 282 VAL A C 1
ATOM 2266 O O . VAL A 1 282 ? 29.011 -18.953 -24.473 1.00 85.69 282 VAL A O 1
ATOM 2269 N N . CYS A 1 283 ? 29.408 -17.395 -26.023 1.00 82.81 283 CYS A N 1
ATOM 2270 C CA . CYS A 1 283 ? 28.822 -16.308 -25.227 1.00 82.81 283 CYS A CA 1
ATOM 2271 C C . CYS A 1 283 ? 27.314 -16.497 -24.982 1.00 82.81 283 CYS A C 1
ATOM 2273 O O . CYS A 1 283 ? 26.808 -16.175 -23.905 1.00 82.81 283 CYS A O 1
ATOM 2275 N N . TYR A 1 284 ? 26.577 -17.027 -25.961 1.00 80.50 284 TYR A N 1
ATOM 2276 C CA . TYR A 1 284 ? 25.170 -17.372 -25.768 1.00 80.50 284 TYR A CA 1
ATOM 2277 C C . TYR A 1 284 ? 25.006 -18.549 -24.800 1.00 80.50 284 TYR A C 1
ATOM 2279 O O . TYR A 1 284 ? 24.053 -18.564 -24.030 1.00 80.50 284 TYR A O 1
ATOM 2287 N N . GLU A 1 285 ? 25.921 -19.519 -24.784 1.00 79.75 285 GLU A N 1
ATOM 2288 C CA . GLU A 1 285 ? 25.888 -20.643 -23.841 1.00 79.75 285 GLU A CA 1
ATOM 2289 C C . GLU A 1 285 ? 26.051 -20.217 -22.392 1.00 79.75 285 GLU A C 1
ATOM 2291 O O . GLU A 1 285 ? 25.251 -20.630 -21.549 1.00 79.75 285 GLU A O 1
ATOM 2296 N N . THR A 1 286 ? 27.025 -19.354 -22.114 1.00 83.62 286 THR A N 1
ATOM 2297 C CA . THR A 1 286 ? 27.205 -18.791 -20.774 1.00 83.62 286 THR A CA 1
ATOM 2298 C C . THR A 1 286 ? 25.992 -17.957 -20.368 1.00 83.62 286 THR A C 1
ATOM 2300 O O . THR A 1 286 ? 25.478 -18.132 -19.268 1.00 83.62 286 THR A O 1
ATOM 2303 N N . SER A 1 287 ? 25.448 -17.152 -21.286 1.00 77.00 287 SER A N 1
ATOM 2304 C CA . SER A 1 287 ? 24.242 -16.343 -21.043 1.00 77.00 287 SER A CA 1
ATOM 2305 C C . SER A 1 287 ? 22.979 -17.185 -20.799 1.00 77.00 287 SER A C 1
ATOM 2307 O O . SER A 1 287 ? 22.112 -16.804 -20.016 1.00 77.00 287 SER A O 1
ATOM 2309 N N . VAL A 1 288 ? 22.845 -18.346 -21.455 1.00 80.19 288 VAL A N 1
ATOM 2310 C CA . VAL A 1 288 ? 21.743 -19.293 -21.200 1.00 80.19 288 VAL A CA 1
ATOM 2311 C C . VAL A 1 288 ? 21.910 -19.970 -19.841 1.00 80.19 288 VAL A C 1
ATOM 2313 O O . VAL A 1 288 ? 20.909 -20.202 -19.163 1.00 80.19 288 VAL A O 1
ATOM 2316 N N . ALA A 1 289 ? 23.139 -20.307 -19.443 1.00 79.81 289 ALA A N 1
ATOM 2317 C CA . ALA A 1 289 ? 23.409 -20.899 -18.136 1.00 79.81 289 ALA A CA 1
ATOM 2318 C C . ALA A 1 289 ? 23.050 -19.926 -17.004 1.00 79.81 289 ALA A C 1
ATOM 2320 O O . ALA A 1 289 ? 22.263 -20.285 -16.131 1.00 79.81 289 ALA A O 1
ATOM 2321 N N . THR A 1 290 ? 23.502 -18.670 -17.085 1.00 82.00 290 THR A N 1
ATOM 2322 C CA . THR A 1 290 ? 23.171 -17.645 -16.082 1.00 82.00 290 THR A CA 1
ATOM 2323 C C . THR A 1 290 ? 21.669 -17.371 -16.020 1.00 82.00 290 THR A C 1
ATOM 2325 O O . THR A 1 290 ? 21.097 -17.362 -14.935 1.00 82.00 290 THR A O 1
ATOM 2328 N N . ALA A 1 291 ? 20.994 -17.248 -17.170 1.00 75.50 291 ALA A N 1
ATOM 2329 C CA . ALA A 1 291 ? 19.544 -17.041 -17.209 1.00 75.50 291 ALA A CA 1
ATOM 2330 C C . ALA A 1 291 ? 18.757 -18.221 -16.603 1.00 75.50 291 ALA A C 1
ATOM 2332 O O . ALA A 1 291 ? 17.694 -18.028 -16.014 1.00 75.50 291 ALA A O 1
ATOM 2333 N N . ARG A 1 292 ? 19.260 -19.458 -16.732 1.00 79.62 292 ARG A N 1
ATOM 2334 C CA . ARG A 1 292 ? 18.653 -20.641 -16.098 1.00 79.62 292 ARG A CA 1
ATOM 2335 C C . ARG A 1 292 ? 18.828 -20.639 -14.586 1.00 79.62 292 ARG A C 1
ATOM 2337 O O . ARG A 1 292 ? 17.883 -20.996 -13.883 1.00 79.62 292 ARG A O 1
ATOM 2344 N N . ASP A 1 293 ? 20.001 -20.255 -14.096 1.00 81.50 293 ASP A N 1
ATOM 2345 C CA . ASP A 1 293 ? 20.263 -20.171 -12.660 1.00 81.50 293 ASP A CA 1
ATOM 2346 C C . ASP A 1 293 ? 19.424 -19.064 -12.009 1.00 81.50 293 ASP A C 1
ATOM 2348 O O . ASP A 1 293 ? 18.791 -19.298 -10.977 1.00 81.50 293 ASP A O 1
ATOM 2352 N N . GLU A 1 294 ? 19.312 -17.903 -12.658 1.00 78.00 294 GLU A N 1
ATOM 2353 C CA . GLU A 1 294 ? 18.416 -16.816 -12.245 1.00 78.00 294 GLU A CA 1
ATOM 2354 C C . GLU A 1 294 ? 16.955 -17.283 -12.187 1.00 78.00 294 GLU A C 1
ATOM 2356 O O . GLU A 1 294 ? 16.297 -17.129 -11.154 1.00 78.00 294 GLU A O 1
ATOM 2361 N N . LEU A 1 295 ? 16.472 -17.963 -13.235 1.00 78.88 295 LEU A N 1
ATOM 2362 C CA . LEU A 1 295 ? 15.120 -18.523 -13.269 1.00 78.88 295 LEU A CA 1
ATOM 2363 C C . LEU A 1 295 ? 14.897 -19.555 -12.151 1.00 78.88 295 LEU A C 1
ATOM 2365 O O . LEU A 1 295 ? 13.825 -19.603 -11.545 1.00 78.88 295 LEU A O 1
ATOM 2369 N N . ARG A 1 296 ? 15.904 -20.376 -11.835 1.00 81.06 296 ARG A N 1
ATOM 2370 C CA . ARG A 1 296 ? 15.830 -21.355 -10.743 1.00 81.06 296 ARG A CA 1
ATOM 2371 C C . ARG A 1 296 ? 15.706 -20.670 -9.382 1.00 81.06 296 ARG A C 1
ATOM 2373 O O . ARG A 1 296 ? 14.876 -21.085 -8.572 1.00 81.06 296 ARG A O 1
ATOM 2380 N N . ILE A 1 297 ? 16.488 -19.619 -9.136 1.00 81.50 297 ILE A N 1
ATOM 2381 C CA . ILE A 1 297 ? 16.416 -18.820 -7.902 1.00 81.50 297 ILE A CA 1
ATOM 2382 C C . ILE A 1 297 ? 15.053 -18.119 -7.803 1.00 81.50 297 ILE A C 1
ATOM 2384 O O . ILE A 1 297 ? 14.413 -18.152 -6.750 1.00 81.50 297 ILE A O 1
ATOM 2388 N N . SER A 1 298 ? 14.586 -17.535 -8.906 1.00 74.88 298 SER A N 1
ATOM 2389 C CA . SER A 1 298 ? 13.282 -16.874 -9.039 1.00 74.88 298 SER A CA 1
ATOM 2390 C C . SER A 1 298 ? 12.125 -17.838 -8.736 1.00 74.88 298 SER A C 1
ATOM 2392 O O . SER A 1 298 ? 11.238 -17.530 -7.935 1.00 74.88 298 SER A O 1
ATOM 2394 N N . ASN A 1 299 ? 12.183 -19.062 -9.272 1.00 76.81 299 ASN A N 1
ATOM 2395 C CA . ASN A 1 299 ? 11.201 -20.115 -9.010 1.00 76.81 299 ASN A CA 1
ATOM 2396 C C . ASN A 1 299 ? 11.230 -20.618 -7.562 1.00 76.81 299 ASN A C 1
ATOM 2398 O O . ASN A 1 299 ? 10.168 -20.858 -6.987 1.00 76.81 299 ASN A O 1
ATOM 2402 N N . ARG A 1 300 ? 12.409 -20.718 -6.936 1.00 82.19 300 ARG A N 1
ATOM 2403 C CA . ARG A 1 300 ? 12.504 -21.079 -5.513 1.00 82.19 300 ARG A CA 1
ATOM 2404 C C . ARG A 1 300 ? 11.834 -20.026 -4.629 1.00 82.19 300 ARG A C 1
ATOM 2406 O O . ARG A 1 300 ? 10.988 -20.364 -3.807 1.00 82.19 300 ARG A O 1
ATOM 2413 N N . LYS A 1 301 ? 12.124 -18.743 -4.874 1.00 76.06 301 LYS A N 1
ATOM 2414 C CA . LYS A 1 301 ? 11.496 -17.616 -4.161 1.00 76.06 301 LYS A CA 1
ATOM 2415 C C . LYS A 1 301 ? 9.981 -17.556 -4.379 1.00 76.06 301 LYS A C 1
ATOM 2417 O O . LYS A 1 301 ? 9.234 -17.240 -3.457 1.00 76.06 301 LYS A O 1
ATOM 2422 N N . LYS A 1 302 ? 9.496 -17.886 -5.583 1.00 76.12 302 LYS A N 1
ATOM 2423 C CA . LYS A 1 302 ? 8.055 -18.041 -5.856 1.00 76.12 302 LYS A CA 1
ATOM 2424 C C . LYS A 1 302 ? 7.414 -19.131 -5.001 1.00 76.12 302 LYS A C 1
ATOM 2426 O O . LYS A 1 302 ? 6.298 -18.951 -4.526 1.00 76.12 302 LYS A O 1
ATOM 2431 N N . GLN A 1 303 ? 8.090 -20.262 -4.834 1.00 77.75 303 GLN A N 1
ATOM 2432 C CA . GLN A 1 303 ? 7.571 -21.370 -4.041 1.00 77.75 303 GLN A CA 1
ATOM 2433 C C . GLN A 1 303 ? 7.538 -21.002 -2.551 1.00 77.75 303 GLN A C 1
ATOM 2435 O O . GLN A 1 303 ? 6.507 -21.182 -1.913 1.00 77.75 303 GLN A O 1
ATOM 2440 N N . GLU A 1 304 ? 8.607 -20.384 -2.037 1.00 79.06 304 GLU A N 1
ATOM 2441 C CA . GLU A 1 304 ? 8.685 -19.860 -0.663 1.00 79.06 304 GLU A CA 1
ATOM 2442 C C . GLU A 1 304 ? 7.556 -18.845 -0.378 1.00 79.06 304 GLU A C 1
ATOM 2444 O O . GLU A 1 304 ? 6.793 -19.008 0.573 1.00 79.06 304 GLU A O 1
ATOM 2449 N N . THR A 1 305 ? 7.368 -17.852 -1.254 1.00 74.75 305 THR A N 1
ATOM 2450 C CA . THR A 1 305 ? 6.281 -16.858 -1.122 1.00 74.75 305 THR A CA 1
ATOM 2451 C C . THR A 1 305 ? 4.885 -17.470 -1.270 1.00 74.75 305 THR A C 1
ATOM 2453 O O . THR A 1 305 ? 3.944 -17.014 -0.624 1.00 74.75 305 THR A O 1
ATOM 2456 N N . SER A 1 306 ? 4.720 -18.526 -2.076 1.00 76.69 306 SER A N 1
ATOM 2457 C CA . SER A 1 306 ? 3.444 -19.245 -2.197 1.00 76.69 306 SER A CA 1
ATOM 2458 C C . SER A 1 306 ? 3.082 -20.030 -0.933 1.00 76.69 306 SER A C 1
ATOM 2460 O O . SER A 1 306 ? 1.899 -20.131 -0.611 1.00 76.69 306 SER A O 1
ATOM 2462 N N . VAL A 1 307 ? 4.069 -20.585 -0.224 1.00 82.75 307 VAL A N 1
ATOM 2463 C CA . VAL A 1 307 ? 3.849 -21.280 1.056 1.00 82.75 307 VAL A CA 1
ATOM 2464 C C . VAL A 1 307 ? 3.448 -20.274 2.133 1.00 82.75 307 VAL A C 1
ATOM 2466 O O . VAL A 1 307 ? 2.405 -20.445 2.759 1.00 82.75 307 VAL A O 1
ATOM 2469 N N . GLN A 1 308 ? 4.187 -19.165 2.253 1.00 76.25 308 GLN A N 1
ATOM 2470 C CA . GLN A 1 308 ? 3.846 -18.068 3.171 1.00 76.25 308 GLN A CA 1
ATOM 2471 C C . GLN A 1 308 ? 2.435 -17.519 2.920 1.00 76.25 308 GLN A C 1
ATOM 2473 O O . GLN A 1 308 ? 1.706 -17.184 3.851 1.00 76.25 308 GLN A O 1
ATOM 2478 N N . HIS A 1 309 ? 2.022 -17.471 1.653 1.00 76.81 309 HIS A N 1
ATOM 2479 C CA . HIS A 1 309 ? 0.664 -17.113 1.273 1.00 76.81 309 HIS A CA 1
ATOM 2480 C C . HIS A 1 309 ? -0.403 -18.046 1.827 1.00 76.81 309 HIS A C 1
ATOM 2482 O O . HIS A 1 309 ? -1.395 -17.571 2.376 1.00 76.81 309 HIS A O 1
ATOM 2488 N N . SER A 1 310 ? -0.195 -19.354 1.672 1.00 76.88 310 SER A N 1
ATOM 2489 C CA . SER A 1 310 ? -1.111 -20.376 2.173 1.00 76.88 310 SER A CA 1
ATOM 2490 C C . SER A 1 310 ? -1.247 -20.290 3.692 1.00 76.88 310 SER A C 1
ATOM 2492 O O . SER A 1 310 ? -2.358 -20.317 4.216 1.00 76.88 310 SER A O 1
ATOM 2494 N N . GLU A 1 311 ? -0.127 -20.124 4.398 1.00 80.56 311 GLU A N 1
ATOM 2495 C CA . GLU A 1 311 ? -0.107 -19.988 5.858 1.00 80.56 311 GLU A CA 1
ATOM 2496 C C . GLU A 1 311 ? -0.844 -18.726 6.332 1.00 80.56 311 GLU A C 1
ATOM 2498 O O . GLU A 1 311 ? -1.622 -18.771 7.287 1.00 80.56 311 GLU A O 1
ATOM 2503 N N . ALA A 1 312 ? -0.643 -17.593 5.652 1.00 72.25 312 ALA A N 1
ATOM 2504 C CA . ALA A 1 312 ? -1.338 -16.347 5.967 1.00 72.25 312 ALA A CA 1
ATOM 2505 C C . ALA A 1 312 ? -2.853 -16.436 5.693 1.00 72.25 312 ALA A C 1
ATOM 2507 O O . ALA A 1 312 ? -3.652 -15.916 6.477 1.00 72.25 312 ALA A O 1
ATOM 2508 N N . ASP A 1 313 ? -3.261 -17.126 4.624 1.00 78.25 313 ASP A N 1
ATOM 2509 C CA . ASP A 1 313 ? -4.672 -17.392 4.317 1.00 78.25 313 ASP A CA 1
ATOM 2510 C C . ASP A 1 313 ? -5.340 -18.267 5.386 1.00 78.25 313 ASP A C 1
ATOM 2512 O O . ASP A 1 313 ? -6.466 -17.987 5.811 1.00 78.25 313 ASP A O 1
ATOM 2516 N N . GLU A 1 314 ? -4.660 -19.313 5.861 1.00 81.50 314 GLU A N 1
ATOM 2517 C CA . GLU A 1 314 ? -5.168 -20.139 6.959 1.00 81.50 314 GLU A CA 1
ATOM 2518 C C . GLU A 1 314 ? -5.299 -19.344 8.258 1.00 81.50 314 GLU A C 1
ATOM 2520 O O . GLU A 1 314 ? -6.344 -19.414 8.909 1.00 81.50 314 GLU A O 1
ATOM 2525 N N . ARG A 1 315 ? -4.309 -18.509 8.599 1.00 76.81 315 ARG A N 1
ATOM 2526 C CA . ARG A 1 315 ? -4.395 -17.601 9.758 1.00 76.81 315 ARG A CA 1
ATOM 2527 C C . ARG A 1 315 ? -5.564 -16.621 9.646 1.00 76.81 315 ARG A C 1
ATOM 2529 O O . ARG A 1 315 ? -6.259 -16.369 10.628 1.00 76.81 315 ARG A O 1
ATOM 2536 N N . LEU A 1 316 ? -5.848 -16.091 8.457 1.00 76.94 316 LEU A N 1
ATOM 2537 C CA . LEU A 1 316 ? -7.024 -15.242 8.246 1.00 76.94 316 LEU A CA 1
ATOM 2538 C C . LEU A 1 316 ? -8.337 -16.009 8.440 1.00 76.94 316 LEU A C 1
ATOM 2540 O O . LEU A 1 316 ? -9.280 -15.475 9.034 1.00 76.94 316 LEU A O 1
ATOM 2544 N N . LYS A 1 317 ? -8.417 -17.260 7.977 1.00 81.50 317 LYS A N 1
ATOM 2545 C CA . LYS A 1 317 ? -9.594 -18.118 8.190 1.00 81.50 317 LYS A CA 1
ATOM 2546 C C . LYS A 1 317 ? -9.815 -18.421 9.672 1.00 81.50 317 LYS A C 1
ATOM 2548 O O . LYS A 1 317 ? -10.946 -18.332 10.146 1.00 81.50 317 LYS A O 1
ATOM 2553 N N . THR A 1 318 ? -8.760 -18.716 10.429 1.00 82.50 318 THR A N 1
ATOM 2554 C CA . THR A 1 318 ? -8.893 -18.985 11.870 1.00 82.50 318 THR A CA 1
ATOM 2555 C C . THR A 1 318 ? -9.309 -17.736 12.644 1.00 82.50 318 THR A C 1
ATOM 2557 O O . THR A 1 318 ? -10.240 -17.807 13.448 1.00 82.50 318 THR A O 1
ATOM 2560 N N . LEU A 1 319 ? -8.714 -16.573 12.357 1.00 74.94 319 LEU A N 1
ATOM 2561 C CA . LEU A 1 319 ? -9.084 -15.300 12.991 1.00 74.94 319 LEU A CA 1
ATOM 2562 C C . LEU A 1 319 ? -10.518 -14.869 12.654 1.00 74.94 319 LEU A C 1
ATOM 2564 O O . LEU A 1 319 ? -11.248 -14.394 13.523 1.00 74.94 319 LEU A O 1
ATOM 2568 N N . THR A 1 320 ? -10.962 -15.070 11.410 1.00 77.38 320 THR A N 1
ATOM 2569 C CA . THR A 1 320 ? -12.350 -14.771 11.016 1.00 77.38 320 THR A CA 1
ATOM 2570 C C . THR A 1 320 ? -13.358 -15.702 11.688 1.00 77.38 320 THR A C 1
ATOM 2572 O O . THR A 1 320 ? -14.396 -15.225 12.147 1.00 77.38 320 THR A O 1
ATOM 2575 N N . ALA A 1 321 ? -13.037 -16.991 11.836 1.00 81.56 321 ALA A N 1
ATOM 2576 C CA . ALA A 1 321 ? -13.849 -17.924 12.613 1.00 81.56 321 ALA A CA 1
ATOM 2577 C C . ALA A 1 321 ? -13.908 -17.535 14.102 1.00 81.56 321 ALA A C 1
ATOM 2579 O O . ALA A 1 321 ? -14.976 -17.583 14.710 1.00 81.56 321 ALA A O 1
ATOM 2580 N N . ARG A 1 322 ? -12.786 -17.092 14.686 1.00 76.12 322 ARG A N 1
ATOM 2581 C CA . ARG A 1 322 ? -12.729 -16.600 16.075 1.00 76.12 322 ARG A CA 1
ATOM 2582 C C . ARG A 1 322 ? -13.613 -15.366 16.272 1.00 76.12 322 ARG A C 1
ATOM 2584 O O . ARG A 1 322 ? -14.391 -15.325 17.218 1.00 76.12 322 ARG A O 1
ATOM 2591 N N . LYS A 1 323 ? -13.564 -14.412 15.335 1.00 75.81 323 LYS A N 1
ATOM 2592 C CA . LYS A 1 323 ? -14.431 -13.225 15.331 1.00 75.81 323 LYS A CA 1
ATOM 2593 C C . LYS A 1 323 ? -15.920 -13.589 15.289 1.00 75.81 323 LYS A C 1
ATOM 2595 O O . LYS A 1 323 ? -16.709 -12.965 15.991 1.00 75.81 323 LYS A O 1
ATOM 2600 N N . LEU A 1 324 ? -16.306 -14.564 14.462 1.00 78.38 324 LEU A N 1
ATOM 2601 C CA . LEU A 1 324 ? -17.697 -15.028 14.375 1.00 78.38 324 LEU A CA 1
ATOM 2602 C C . LEU A 1 324 ? -18.176 -15.592 15.716 1.00 78.38 324 LEU A C 1
ATOM 2604 O O . LEU A 1 324 ? -19.192 -15.131 16.219 1.00 78.38 324 LEU A O 1
ATOM 2608 N N . LYS A 1 325 ? -17.383 -16.470 16.346 1.00 78.31 325 LYS A N 1
ATOM 2609 C CA . LYS A 1 325 ? -17.705 -17.034 17.668 1.00 78.31 325 LYS A CA 1
ATOM 2610 C C . LYS A 1 325 ? -17.887 -15.963 18.747 1.00 78.31 325 LYS A C 1
ATOM 2612 O O . LYS A 1 325 ? -18.832 -16.035 19.521 1.00 78.31 325 LYS A O 1
ATOM 2617 N N . ILE A 1 326 ? -17.007 -14.959 18.792 1.00 70.56 326 ILE A N 1
ATOM 2618 C CA . ILE A 1 326 ? -17.118 -13.864 19.772 1.00 70.56 326 ILE A CA 1
ATOM 2619 C C . ILE A 1 326 ? -18.381 -13.029 19.508 1.00 70.56 326 ILE A C 1
ATOM 2621 O O . ILE A 1 326 ? -19.096 -12.680 20.442 1.00 70.56 326 ILE A O 1
ATOM 2625 N N . ASN A 1 327 ? -18.696 -12.748 18.241 1.00 71.25 327 ASN A N 1
ATOM 2626 C CA . ASN A 1 327 ? -19.937 -12.062 17.879 1.00 71.25 327 ASN A CA 1
ATOM 2627 C C . ASN A 1 327 ? -21.192 -12.863 18.258 1.00 71.25 327 ASN A C 1
ATOM 2629 O O . ASN A 1 327 ? -22.174 -12.258 18.682 1.00 71.25 327 ASN A O 1
ATOM 2633 N N . ASP A 1 328 ? -21.167 -14.190 18.114 1.00 76.94 328 ASP A N 1
ATOM 2634 C CA . ASP A 1 328 ? -22.270 -15.054 18.540 1.00 76.94 328 ASP A CA 1
ATOM 2635 C C . ASP A 1 328 ? -22.461 -14.987 20.064 1.00 76.94 328 ASP A C 1
ATOM 2637 O O . ASP A 1 328 ? -23.584 -14.757 20.509 1.00 76.94 328 ASP A O 1
ATOM 2641 N N . CYS A 1 329 ? -21.381 -15.041 20.858 1.00 72.00 329 CYS A N 1
ATOM 2642 C CA . CYS A 1 329 ? -21.456 -14.829 22.312 1.00 72.00 329 CYS A CA 1
ATOM 2643 C C . CYS A 1 329 ? -22.055 -13.462 22.679 1.00 72.00 329 CYS A C 1
ATOM 2645 O O . CYS A 1 329 ? -22.876 -13.372 23.588 1.00 72.00 329 CYS A O 1
ATOM 2647 N N . ILE A 1 330 ? -21.672 -12.392 21.970 1.00 69.38 330 ILE A N 1
ATOM 2648 C CA . ILE A 1 330 ? -22.222 -11.043 22.195 1.00 69.38 330 ILE A CA 1
ATOM 2649 C C . ILE A 1 330 ? -23.714 -10.979 21.838 1.00 69.38 330 ILE A C 1
ATOM 2651 O O . ILE A 1 330 ? -24.474 -10.237 22.459 1.00 69.38 330 ILE A O 1
ATOM 2655 N N . ARG A 1 331 ? -24.158 -11.727 20.822 1.00 73.19 331 ARG A N 1
ATOM 2656 C CA . ARG A 1 331 ? -25.580 -11.808 20.473 1.00 73.19 331 ARG A CA 1
ATOM 2657 C C . ARG A 1 331 ? -26.363 -12.545 21.554 1.00 73.19 331 ARG A C 1
ATOM 2659 O O . ARG A 1 331 ? -27.381 -12.023 21.987 1.00 73.19 331 ARG A O 1
ATOM 2666 N N . GLU A 1 332 ? -25.875 -13.691 22.024 1.00 74.19 332 GLU A N 1
ATOM 2667 C CA . GLU A 1 332 ? -26.534 -14.453 23.093 1.00 74.19 332 GLU A CA 1
ATOM 2668 C C . GLU A 1 332 ? -26.670 -13.636 24.386 1.00 74.19 332 GLU A C 1
ATOM 2670 O O . GLU A 1 332 ? -27.707 -13.678 25.047 1.00 74.19 332 GLU A O 1
ATOM 2675 N N . THR A 1 333 ? -25.651 -12.856 24.760 1.00 66.12 333 THR A N 1
ATOM 2676 C CA . THR A 1 333 ? -25.737 -11.981 25.940 1.00 66.12 333 THR A CA 1
ATOM 2677 C C . THR A 1 333 ? -26.714 -10.824 25.735 1.00 66.12 333 THR A C 1
ATOM 2679 O O . THR A 1 333 ? -27.425 -10.463 26.672 1.00 66.12 333 THR A O 1
ATOM 2682 N N . LYS A 1 334 ? -26.827 -10.285 24.515 1.00 69.25 334 LYS A N 1
ATOM 2683 C CA . LYS A 1 334 ? -27.852 -9.285 24.169 1.00 69.25 334 LYS A CA 1
ATOM 2684 C C . LYS A 1 334 ? -29.268 -9.847 24.160 1.00 69.25 334 LYS A C 1
ATOM 2686 O O . LYS A 1 334 ? -30.175 -9.160 24.611 1.00 69.25 334 LYS A O 1
ATOM 2691 N N . GLU A 1 335 ? -29.467 -11.069 23.681 1.00 72.44 335 GLU A N 1
ATOM 2692 C CA . GLU A 1 335 ? -30.773 -11.736 23.728 1.00 72.44 335 GLU A CA 1
ATOM 2693 C C . GLU A 1 335 ? -31.210 -11.962 25.180 1.00 72.44 335 GLU A C 1
ATOM 2695 O O . GLU A 1 335 ? -32.332 -11.620 25.540 1.00 72.44 335 GLU A O 1
ATOM 2700 N N . LYS A 1 336 ? -30.296 -12.398 26.060 1.00 66.88 336 LYS A N 1
ATOM 2701 C CA . LYS A 1 336 ? -30.570 -12.498 27.507 1.00 66.88 336 LYS A CA 1
ATOM 2702 C C . LYS A 1 336 ? -30.931 -11.148 28.137 1.00 66.88 336 LYS A C 1
ATOM 2704 O O . LYS A 1 336 ? -31.766 -11.102 29.039 1.00 66.88 336 LYS A O 1
ATOM 2709 N N . LEU A 1 337 ? -30.322 -10.057 27.668 1.00 66.75 337 LEU A N 1
ATOM 2710 C CA . LEU A 1 337 ? -30.655 -8.699 28.103 1.00 66.75 337 LEU A CA 1
ATOM 2711 C C . LEU A 1 337 ? -32.062 -8.291 27.635 1.00 66.75 337 LEU A C 1
ATOM 2713 O O . LEU A 1 337 ? -32.851 -7.806 28.440 1.00 66.75 337 LEU A O 1
ATOM 2717 N N . GLN A 1 338 ? -32.404 -8.547 26.370 1.00 68.81 338 GLN A N 1
ATOM 2718 C CA . GLN A 1 338 ? -33.735 -8.266 25.819 1.00 68.81 338 GLN A CA 1
ATOM 2719 C C . GLN A 1 338 ? -34.834 -9.098 26.489 1.00 68.81 338 GLN A C 1
ATOM 2721 O O . GLN A 1 338 ? -35.907 -8.574 26.779 1.00 68.81 338 GLN A O 1
ATOM 2726 N N . ASP A 1 339 ? -34.568 -10.365 26.809 1.00 69.06 339 ASP A N 1
ATOM 2727 C CA . ASP A 1 339 ? -35.491 -11.210 27.574 1.00 69.06 339 ASP A CA 1
ATOM 2728 C C . ASP A 1 339 ? -35.731 -10.665 28.990 1.00 69.06 339 ASP A C 1
ATOM 2730 O O . ASP A 1 339 ? -36.843 -10.755 29.520 1.00 69.06 339 ASP A O 1
ATOM 2734 N N . ALA A 1 340 ? -34.706 -10.085 29.620 1.00 60.81 340 ALA A N 1
ATOM 2735 C CA . ALA A 1 340 ? -34.852 -9.406 30.905 1.00 60.81 340 ALA A CA 1
ATOM 2736 C C . ALA A 1 340 ? -35.662 -8.100 30.771 1.00 60.81 340 ALA A C 1
ATOM 2738 O O . ALA A 1 340 ? -36.531 -7.828 31.603 1.00 60.81 340 ALA A O 1
ATOM 2739 N N . GLU A 1 341 ? -35.452 -7.331 29.698 1.00 63.31 341 GLU A N 1
ATOM 2740 C CA . GLU A 1 341 ? -36.230 -6.127 29.374 1.00 63.31 341 GLU A CA 1
ATOM 2741 C C . GLU A 1 341 ? -37.704 -6.442 29.065 1.00 63.31 341 GLU A C 1
ATOM 2743 O O . GLU A 1 341 ? -38.592 -5.701 29.487 1.00 63.31 341 GLU A O 1
ATOM 2748 N N . ALA A 1 342 ? -37.990 -7.562 28.397 1.00 70.94 342 ALA A N 1
ATOM 2749 C CA . ALA A 1 342 ? -39.346 -7.997 28.058 1.00 70.94 342 ALA A CA 1
ATOM 2750 C C . ALA A 1 342 ? -40.152 -8.480 29.278 1.00 70.94 342 ALA A C 1
ATOM 2752 O O . ALA A 1 342 ? -41.377 -8.354 29.308 1.00 70.94 342 ALA A O 1
ATOM 2753 N N . LYS A 1 343 ? -39.482 -8.989 30.321 1.00 67.75 343 LYS A N 1
ATOM 2754 C CA . LYS A 1 343 ? -40.116 -9.357 31.605 1.00 67.75 343 LYS A CA 1
ATOM 2755 C C . LYS A 1 343 ? -40.451 -8.139 32.476 1.00 67.75 343 LYS A C 1
ATOM 2757 O O . LYS A 1 343 ? -41.302 -8.226 33.362 1.00 67.75 343 LYS A O 1
ATOM 2762 N N . LEU A 1 344 ? -39.824 -6.996 32.204 1.00 58.84 344 LEU A N 1
ATOM 2763 C CA . LEU A 1 344 ? -39.990 -5.740 32.932 1.00 58.84 344 LEU A CA 1
ATOM 2764 C C . LEU A 1 344 ? -41.421 -5.145 32.885 1.00 58.84 344 LEU A C 1
ATOM 2766 O O . LEU A 1 344 ? -41.919 -4.764 33.943 1.00 58.84 344 LEU A O 1
ATOM 2770 N N . PRO A 1 345 ? -42.118 -5.038 31.733 1.00 65.19 345 PRO A N 1
ATOM 2771 C CA . PRO A 1 345 ? -43.482 -4.499 31.676 1.00 65.19 345 PRO A CA 1
ATOM 2772 C C . PRO A 1 345 ? -44.511 -5.371 32.406 1.00 65.19 345 PRO A C 1
ATOM 2774 O O . PRO A 1 345 ? -45.374 -4.834 33.090 1.00 65.19 345 PRO A O 1
ATOM 2777 N N . VAL A 1 346 ? -44.374 -6.700 32.350 1.00 68.81 346 VAL A N 1
ATOM 2778 C CA . VAL A 1 346 ? -45.269 -7.634 33.062 1.00 68.81 346 VAL A CA 1
ATOM 2779 C C . VAL A 1 346 ? -45.122 -7.492 34.581 1.00 68.81 346 VAL A C 1
ATOM 2781 O O . VAL A 1 346 ? -46.096 -7.598 35.326 1.00 68.81 346 VAL A O 1
ATOM 2784 N N . ALA A 1 347 ? -43.903 -7.227 35.058 1.00 55.59 347 ALA A N 1
ATOM 2785 C CA . ALA A 1 347 ? -43.663 -6.902 36.459 1.00 55.59 347 ALA A CA 1
ATOM 2786 C C . ALA A 1 347 ? -44.238 -5.521 36.832 1.00 55.59 347 ALA A C 1
ATOM 2788 O O . ALA A 1 347 ? -44.824 -5.384 37.903 1.00 55.59 347 ALA A O 1
ATOM 2789 N N . LYS A 1 348 ? -44.140 -4.524 35.939 1.00 58.25 348 LYS A N 1
ATOM 2790 C CA . LYS A 1 348 ? -44.715 -3.181 36.138 1.00 58.25 348 LYS A CA 1
ATOM 2791 C C . LYS A 1 348 ? -46.240 -3.190 36.228 1.00 58.25 348 LYS A C 1
ATOM 2793 O O . LYS A 1 348 ? -46.771 -2.611 37.164 1.00 58.25 348 LYS A O 1
ATOM 2798 N N . GLU A 1 349 ? -46.938 -3.904 35.345 1.00 67.00 349 GLU A N 1
ATOM 2799 C CA . GLU A 1 349 ? -48.406 -4.007 35.401 1.00 67.00 349 GLU A CA 1
ATOM 2800 C C . GLU A 1 349 ? -48.894 -4.639 36.712 1.00 67.00 349 GLU A C 1
ATOM 2802 O O . GLU A 1 349 ? -49.866 -4.171 37.305 1.00 67.00 349 GLU A O 1
ATOM 2807 N N . LYS A 1 350 ? -48.189 -5.658 37.224 1.00 58.97 350 LYS A N 1
ATOM 2808 C CA . LYS A 1 350 ? -48.502 -6.266 38.530 1.00 58.97 350 LYS A CA 1
ATOM 2809 C C . LYS A 1 350 ? -48.317 -5.288 39.690 1.00 58.97 350 LYS A C 1
ATOM 2811 O O . LYS A 1 350 ? -49.083 -5.325 40.655 1.00 58.97 350 LYS A O 1
ATOM 2816 N N . VAL A 1 351 ? -47.319 -4.414 39.599 1.00 55.06 351 VAL A N 1
ATOM 2817 C CA . VAL A 1 351 ? -47.046 -3.379 40.602 1.00 55.06 351 VAL A CA 1
ATOM 2818 C C . VAL A 1 351 ? -48.077 -2.253 40.521 1.00 55.06 351 VAL A C 1
ATOM 2820 O O . VAL A 1 351 ? -48.608 -1.860 41.555 1.00 55.06 351 VAL A O 1
ATOM 2823 N N . ASP A 1 352 ? -48.438 -1.792 39.323 1.00 60.56 352 ASP A N 1
ATOM 2824 C CA . ASP A 1 352 ? -49.436 -0.732 39.130 1.00 60.56 352 ASP A CA 1
ATOM 2825 C C . ASP A 1 352 ? -50.845 -1.178 39.555 1.00 60.56 352 ASP A C 1
ATOM 2827 O O . ASP A 1 352 ? -51.555 -0.424 40.224 1.00 60.56 352 ASP A O 1
ATOM 2831 N N . MET A 1 353 ? -51.218 -2.435 39.285 1.00 57.41 353 MET A N 1
ATOM 2832 C CA . MET A 1 353 ? -52.451 -3.032 39.815 1.00 57.41 353 MET A CA 1
ATOM 2833 C C . MET A 1 353 ? -52.475 -3.099 41.346 1.00 57.41 353 MET A C 1
ATOM 2835 O O . MET A 1 353 ? -53.524 -2.931 41.964 1.00 57.41 353 MET A O 1
ATOM 2839 N N . SER A 1 354 ? -51.323 -3.345 41.968 1.00 54.19 354 SER A N 1
ATOM 2840 C CA . SER A 1 354 ? -51.208 -3.386 43.429 1.00 54.19 354 SER A CA 1
ATOM 2841 C C . SER A 1 354 ? -51.235 -1.974 44.030 1.00 54.19 354 SER A C 1
ATOM 2843 O O . SER A 1 354 ? -51.788 -1.763 45.105 1.00 54.19 354 SER A O 1
ATOM 2845 N N . ARG A 1 355 ? -50.698 -0.985 43.306 1.00 48.00 355 ARG A N 1
ATOM 2846 C CA . ARG A 1 355 ? -50.643 0.431 43.692 1.00 48.00 355 ARG A CA 1
ATOM 2847 C C . ARG A 1 355 ? -52.017 1.102 43.656 1.00 48.00 355 ARG A C 1
ATOM 2849 O O . ARG A 1 355 ? -52.354 1.813 44.598 1.00 48.00 355 ARG A O 1
ATOM 2856 N N . SER A 1 356 ? -52.842 0.822 42.642 1.00 53.69 356 SER A N 1
ATOM 2857 C CA . SER A 1 356 ? -54.205 1.378 42.569 1.00 53.69 356 SER A CA 1
ATOM 2858 C C . SER A 1 356 ? -55.140 0.825 43.656 1.00 53.69 356 SER A C 1
ATOM 2860 O O . SER A 1 356 ? -56.170 1.426 43.946 1.00 53.69 356 SER A O 1
ATOM 2862 N N . ALA A 1 357 ? -54.799 -0.311 44.273 1.00 54.62 357 ALA A N 1
ATOM 2863 C CA . ALA A 1 357 ? -55.550 -0.885 45.389 1.00 54.62 357 ALA A CA 1
ATOM 2864 C C . ALA A 1 357 ? -55.256 -0.201 46.744 1.00 54.62 357 ALA A C 1
ATOM 2866 O O . ALA A 1 357 ? -56.004 -0.401 47.699 1.00 54.62 357 ALA A O 1
ATOM 2867 N N . LEU A 1 358 ? -54.188 0.604 46.837 1.00 46.94 358 LEU A N 1
ATOM 2868 C CA . LEU A 1 358 ? -53.655 1.157 48.093 1.00 46.94 358 LEU A CA 1
ATOM 2869 C C . LEU A 1 358 ? -53.826 2.684 48.242 1.00 46.94 358 LEU A C 1
ATOM 2871 O O . LEU A 1 358 ? -53.554 3.222 49.314 1.00 46.94 358 LEU A O 1
ATOM 2875 N N . GLU A 1 359 ? -54.318 3.389 47.219 1.00 40.81 359 GLU A N 1
ATOM 2876 C CA . GLU A 1 359 ? -54.413 4.860 47.207 1.00 40.81 359 GLU A CA 1
ATOM 2877 C C . GLU A 1 359 ? -55.389 5.547 48.199 1.00 40.81 359 GLU A C 1
ATOM 2879 O O . GLU A 1 359 ? -55.186 6.739 48.432 1.00 40.81 359 GLU A O 1
ATOM 2884 N N . PRO A 1 360 ? -56.390 4.920 48.865 1.00 47.53 360 PRO A N 1
ATOM 2885 C CA . PRO A 1 360 ? -57.278 5.684 49.749 1.00 47.53 360 PRO A CA 1
ATOM 2886 C C . PRO A 1 360 ? -56.782 5.870 51.200 1.00 47.53 360 PRO A C 1
ATOM 2888 O O . PRO A 1 360 ? -57.566 6.309 52.038 1.00 47.53 360 PRO A O 1
ATOM 2891 N N . VAL A 1 361 ? -55.522 5.575 51.552 1.00 47.72 361 VAL A N 1
ATOM 2892 C CA . VAL A 1 361 ? -55.059 5.637 52.959 1.00 47.72 361 VAL A CA 1
ATOM 2893 C C . VAL A 1 361 ? -54.024 6.746 53.190 1.00 47.72 361 VAL A C 1
ATOM 2895 O O . VAL A 1 361 ? -52.830 6.498 53.325 1.00 47.72 361 VAL A O 1
ATOM 2898 N N . GLN A 1 362 ? -54.491 7.991 53.298 1.00 44.16 362 GLN A N 1
ATOM 2899 C CA . GLN A 1 362 ? -53.757 9.066 53.976 1.00 44.16 362 GLN A CA 1
ATOM 2900 C C . GLN A 1 362 ? -54.458 9.366 55.305 1.00 44.16 362 GLN A C 1
ATOM 2902 O O . GLN A 1 362 ? -55.578 9.870 55.315 1.00 44.16 362 GLN A O 1
ATOM 2907 N N . VAL A 1 363 ? -53.817 9.038 56.432 1.00 48.72 363 VAL A N 1
ATOM 2908 C CA . VAL A 1 363 ? -54.354 9.303 57.779 1.00 48.72 363 VAL A CA 1
ATOM 2909 C C . VAL A 1 363 ? -53.368 10.158 58.578 1.00 48.72 363 VAL A C 1
ATOM 2911 O O . VAL A 1 363 ? -52.187 9.833 58.686 1.00 48.72 363 VAL A O 1
ATOM 2914 N N . ASN A 1 364 ? -53.895 11.266 59.107 1.00 43.41 364 ASN A N 1
ATOM 2915 C CA . ASN A 1 364 ? -53.225 12.323 59.865 1.00 43.41 364 ASN A CA 1
ATOM 2916 C C . ASN A 1 364 ? -52.583 11.833 61.178 1.00 43.41 364 ASN A C 1
ATOM 2918 O O . ASN A 1 364 ? -53.139 10.989 61.882 1.00 43.41 364 ASN A O 1
ATOM 2922 N N . ALA A 1 365 ? -51.453 12.447 61.543 1.00 47.09 365 ALA A N 1
ATOM 2923 C CA . ALA A 1 365 ? -50.637 12.122 62.719 1.00 47.09 365 ALA A CA 1
ATOM 2924 C C . ALA A 1 365 ? -51.378 12.215 64.073 1.00 47.09 365 ALA A C 1
ATOM 2926 O O . ALA A 1 365 ? -51.021 11.505 65.011 1.00 47.09 365 ALA A O 1
ATOM 2927 N N . ASP A 1 366 ? -52.454 13.001 64.166 1.00 44.50 366 ASP A N 1
ATOM 2928 C CA . ASP A 1 366 ? -53.259 13.120 65.393 1.00 44.50 366 ASP A CA 1
ATOM 2929 C C . ASP A 1 366 ? -54.142 11.886 65.660 1.00 44.50 366 ASP A C 1
ATOM 2931 O O . ASP A 1 366 ? -54.473 11.583 66.808 1.00 44.50 366 ASP A O 1
ATOM 2935 N N . VAL A 1 367 ? -54.476 11.116 64.616 1.00 52.78 367 VAL A N 1
ATOM 2936 C CA . VAL A 1 367 ? -55.247 9.867 64.738 1.00 52.78 367 VAL A CA 1
ATOM 2937 C C . VAL A 1 367 ? -54.360 8.732 65.261 1.00 52.78 367 VAL A C 1
ATOM 2939 O O . VAL A 1 367 ? -54.838 7.881 66.005 1.00 52.78 367 VAL A O 1
ATOM 2942 N N . LEU A 1 368 ? -53.056 8.751 64.956 1.00 53.31 368 LEU A N 1
ATOM 2943 C CA . LEU A 1 368 ? -52.088 7.757 65.438 1.00 53.31 368 LEU A CA 1
ATOM 2944 C C . LEU A 1 368 ? -51.911 7.805 66.962 1.00 53.31 368 LEU A C 1
ATOM 2946 O O . LEU A 1 368 ? -51.805 6.760 67.589 1.00 53.31 368 LEU A O 1
ATOM 2950 N N . ILE A 1 369 ? -51.961 8.989 67.580 1.00 54.34 369 ILE A N 1
ATOM 2951 C CA . ILE A 1 369 ? -51.832 9.133 69.043 1.00 54.34 369 ILE A CA 1
ATOM 2952 C C . ILE A 1 369 ? -53.100 8.638 69.763 1.00 54.34 369 ILE A C 1
ATOM 2954 O O . ILE A 1 369 ? -53.021 8.032 70.833 1.00 54.34 369 ILE A O 1
ATOM 2958 N N . GLN A 1 370 ? -54.279 8.842 69.165 1.00 51.06 370 GLN A N 1
ATOM 2959 C CA . GLN A 1 370 ? -55.539 8.302 69.690 1.00 51.06 370 GLN A CA 1
ATOM 2960 C C . GLN A 1 370 ? -55.651 6.787 69.478 1.00 51.06 370 GLN A C 1
ATOM 2962 O O . GLN A 1 370 ? -56.118 6.082 70.373 1.00 51.06 370 GLN A O 1
ATOM 2967 N N . LEU A 1 371 ? -55.162 6.278 68.343 1.00 52.94 371 LEU A N 1
ATOM 2968 C CA . LEU A 1 371 ? -55.036 4.846 68.078 1.00 52.94 371 LEU A CA 1
ATOM 2969 C C . LEU A 1 371 ? -54.053 4.182 69.038 1.00 52.94 371 LEU A C 1
ATOM 2971 O O . LEU A 1 371 ? -54.369 3.114 69.528 1.00 52.94 371 LEU A O 1
ATOM 2975 N N . TRP A 1 372 ? -52.942 4.823 69.398 1.00 52.78 372 TRP A N 1
ATOM 2976 C CA . TRP A 1 372 ? -51.952 4.243 70.311 1.00 52.78 372 TRP A CA 1
ATOM 2977 C C . TRP A 1 372 ? -52.505 4.025 71.731 1.00 52.78 372 TRP A C 1
ATOM 2979 O O . TRP A 1 372 ? -52.293 2.980 72.349 1.00 52.78 372 TRP A O 1
ATOM 2989 N N . ASN A 1 373 ? -53.316 4.970 72.224 1.00 54.22 373 ASN A N 1
ATOM 2990 C CA . ASN A 1 373 ? -54.025 4.828 73.501 1.00 54.22 373 ASN A CA 1
ATOM 2991 C C . ASN A 1 373 ? -55.148 3.773 73.445 1.00 54.22 373 ASN A C 1
ATOM 2993 O O . ASN A 1 373 ? -55.451 3.138 74.456 1.00 54.22 373 ASN A O 1
ATOM 2997 N N . LEU A 1 374 ? -55.757 3.570 72.272 1.00 52.06 374 LEU A N 1
ATOM 2998 C CA . LEU A 1 374 ? -56.723 2.496 72.013 1.00 52.06 374 LEU A CA 1
ATOM 2999 C C . LEU A 1 374 ? -56.038 1.132 71.804 1.00 52.06 374 LEU A C 1
ATOM 3001 O O . LEU A 1 374 ? -56.590 0.112 72.207 1.00 52.06 374 LEU A O 1
ATOM 3005 N N . GLU A 1 375 ? -54.828 1.097 71.248 1.00 49.50 375 GLU A N 1
ATOM 3006 C CA . GLU A 1 375 ? -54.008 -0.099 71.032 1.00 49.50 375 GLU A CA 1
ATOM 3007 C C . GLU A 1 375 ? -53.513 -0.696 72.346 1.00 49.50 375 GLU A C 1
ATOM 3009 O O . GLU A 1 375 ? -53.528 -1.916 72.496 1.00 49.50 375 GLU A O 1
ATOM 3014 N N . ASP A 1 376 ? -53.136 0.127 73.327 1.00 55.03 376 ASP A N 1
ATOM 3015 C CA . ASP A 1 376 ? -52.738 -0.372 74.650 1.00 55.03 376 ASP A CA 1
ATOM 3016 C C . ASP A 1 376 ? -53.932 -0.976 75.424 1.00 55.03 376 ASP A C 1
ATOM 3018 O O . ASP A 1 376 ? -53.789 -1.933 76.192 1.00 55.03 376 ASP A O 1
ATOM 3022 N N . GLN A 1 377 ? -55.147 -0.488 75.144 1.00 50.84 377 GLN A N 1
ATOM 3023 C CA . GLN A 1 377 ? -56.403 -1.064 75.640 1.00 50.84 377 GLN A CA 1
ATOM 3024 C C . GLN A 1 377 ? -56.815 -2.331 74.862 1.00 50.84 377 GLN A C 1
ATOM 3026 O O . GLN A 1 377 ? -57.330 -3.277 75.461 1.00 50.84 377 GLN A O 1
ATOM 3031 N N . PHE A 1 378 ? -56.527 -2.412 73.557 1.00 45.81 378 PHE A N 1
ATOM 3032 C CA . PHE A 1 378 ? -56.801 -3.587 72.716 1.00 45.81 378 PHE A CA 1
ATOM 3033 C C . PHE A 1 378 ? -55.805 -4.744 72.917 1.00 45.81 378 PHE A C 1
ATOM 3035 O O . PHE A 1 378 ? -56.218 -5.906 72.878 1.00 45.81 378 PHE A O 1
ATOM 3042 N N . LYS A 1 379 ? -54.524 -4.467 73.211 1.00 47.62 379 LYS A N 1
ATOM 3043 C CA . LYS A 1 379 ? -53.490 -5.482 73.517 1.00 47.62 379 LYS A CA 1
ATOM 3044 C C . LYS A 1 379 ? -53.840 -6.354 74.723 1.00 47.62 379 LYS A C 1
ATOM 3046 O O . LYS A 1 379 ? -53.482 -7.528 74.751 1.00 47.62 379 LYS A O 1
ATOM 3051 N N . LYS A 1 380 ? -54.562 -5.801 75.703 1.00 52.53 380 LYS A N 1
ATOM 3052 C CA . LYS A 1 380 ? -55.051 -6.540 76.881 1.00 52.53 380 LYS A CA 1
ATOM 3053 C C . LYS A 1 380 ? -56.373 -7.279 76.629 1.00 52.53 380 LYS A C 1
ATOM 3055 O O . LYS A 1 380 ? -56.704 -8.175 77.398 1.00 52.53 380 LYS A O 1
ATOM 3060 N N . GLY A 1 381 ? -57.114 -6.916 75.577 1.00 50.97 381 GLY A N 1
ATOM 3061 C CA . GLY A 1 381 ? -58.464 -7.418 75.304 1.00 50.97 381 GLY A CA 1
ATOM 3062 C C . GLY A 1 381 ? -58.572 -8.479 74.204 1.00 50.97 381 GLY A C 1
ATOM 3063 O O . GLY A 1 381 ? -59.453 -9.330 74.301 1.00 50.97 381 GLY A O 1
ATOM 3064 N N . ASN A 1 382 ? -57.726 -8.460 73.158 1.00 56.06 382 ASN A N 1
ATOM 3065 C CA . ASN A 1 382 ? -57.831 -9.445 72.068 1.00 56.06 382 ASN A CA 1
ATOM 3066 C C . ASN A 1 382 ? -56.537 -9.614 71.214 1.00 56.06 382 ASN A C 1
ATOM 3068 O O . ASN A 1 382 ? -56.328 -8.877 70.246 1.00 56.06 382 ASN A O 1
ATOM 3072 N N . PRO A 1 383 ? -55.666 -10.603 71.506 1.00 54.12 383 PRO A N 1
ATOM 3073 C CA . PRO A 1 383 ? -54.335 -10.743 70.885 1.00 54.12 383 PRO A CA 1
ATOM 3074 C C . PRO A 1 383 ? -54.332 -11.202 69.409 1.00 54.12 383 PRO A C 1
ATOM 3076 O O . PRO A 1 383 ? -53.351 -11.000 68.692 1.00 54.12 383 PRO A O 1
ATOM 3079 N N . ALA A 1 384 ? -55.428 -11.783 68.909 1.00 53.69 384 ALA A N 1
ATOM 3080 C CA . ALA A 1 384 ? -55.519 -12.284 67.530 1.00 53.69 384 ALA A CA 1
ATOM 3081 C C . ALA A 1 384 ? -55.757 -11.183 66.472 1.00 53.69 384 ALA A C 1
ATOM 3083 O O . ALA A 1 384 ? -55.455 -11.372 65.295 1.00 53.69 384 ALA A O 1
ATOM 3084 N N . ALA A 1 385 ? -56.300 -10.028 66.872 1.00 52.28 385 ALA A N 1
ATOM 3085 C CA . ALA A 1 385 ? -56.479 -8.883 65.975 1.00 52.28 385 ALA A CA 1
ATOM 3086 C C . ALA A 1 385 ? -55.172 -8.087 65.805 1.00 52.28 385 ALA A C 1
ATOM 3088 O O . ALA A 1 385 ? -54.903 -7.560 64.728 1.00 52.28 385 ALA A O 1
ATOM 3089 N N . PHE A 1 386 ? -54.337 -8.068 66.849 1.00 51.12 386 PHE A N 1
ATOM 3090 C CA . PHE A 1 386 ? -53.071 -7.335 66.877 1.00 51.12 386 PHE A CA 1
ATOM 3091 C C . PHE A 1 386 ? -52.005 -7.969 65.973 1.00 51.12 386 PHE A C 1
ATOM 3093 O O . PHE A 1 386 ? -51.331 -7.276 65.221 1.00 51.12 386 PHE A O 1
ATOM 3100 N N . THR A 1 387 ? -51.927 -9.300 65.959 1.00 54.47 387 THR A N 1
ATOM 3101 C CA . THR A 1 387 ? -51.032 -10.057 65.062 1.00 54.47 387 THR A CA 1
ATOM 3102 C C . THR A 1 387 ? -51.381 -9.871 63.581 1.00 54.47 387 THR A C 1
ATOM 3104 O O . THR A 1 387 ? -50.490 -9.815 62.736 1.00 54.47 387 THR A O 1
ATOM 3107 N N . LYS A 1 388 ? -52.669 -9.694 63.249 1.00 53.47 388 LYS A N 1
ATOM 3108 C CA . LYS A 1 388 ? -53.100 -9.320 61.891 1.00 53.47 388 LYS A CA 1
ATOM 3109 C C . LYS A 1 388 ? -52.748 -7.873 61.534 1.00 53.47 388 LYS A C 1
ATOM 3111 O O . LYS A 1 388 ? -52.371 -7.625 60.392 1.00 53.47 388 LYS A O 1
ATOM 3116 N N . ALA A 1 389 ? -52.840 -6.940 62.479 1.00 52.88 389 ALA A N 1
ATOM 3117 C CA . ALA A 1 389 ? -52.463 -5.543 62.260 1.00 52.88 389 ALA A CA 1
ATOM 3118 C C . ALA A 1 389 ? -50.945 -5.376 62.054 1.00 52.88 389 ALA A C 1
ATOM 3120 O O . ALA A 1 389 ? -50.549 -4.737 61.084 1.00 52.88 389 ALA A O 1
ATOM 3121 N N . GLU A 1 390 ? -50.106 -6.043 62.857 1.00 54.59 390 GLU A N 1
ATOM 3122 C CA . GLU A 1 390 ? -48.645 -6.057 62.652 1.00 54.59 390 GLU A CA 1
ATOM 3123 C C . GLU A 1 390 ? -48.266 -6.638 61.285 1.00 54.59 390 GLU A C 1
ATOM 3125 O O . GLU A 1 390 ? -47.434 -6.068 60.585 1.00 54.59 390 GLU A O 1
ATOM 3130 N N . SER A 1 391 ? -48.923 -7.720 60.848 1.00 55.66 391 SER A N 1
ATOM 3131 C CA . SER A 1 391 ? -48.664 -8.280 59.515 1.00 55.66 391 SER A CA 1
ATOM 3132 C C . SER A 1 391 ? -49.056 -7.325 58.377 1.00 55.66 391 SER A C 1
ATOM 3134 O O . SER A 1 391 ? -48.408 -7.305 57.335 1.00 55.66 391 SER A O 1
ATOM 3136 N N . LEU A 1 392 ? -50.087 -6.495 58.570 1.00 53.62 392 LEU A N 1
ATOM 3137 C CA . LEU A 1 392 ? -50.515 -5.495 57.587 1.00 53.62 392 LEU A CA 1
ATOM 3138 C C . LEU A 1 392 ? -49.601 -4.263 57.575 1.00 53.62 392 LEU A C 1
ATOM 3140 O O . LEU A 1 392 ? -49.390 -3.680 56.513 1.00 53.62 392 LEU A O 1
ATOM 3144 N N . GLU A 1 393 ? -49.032 -3.878 58.718 1.00 54.66 393 GLU A N 1
ATOM 3145 C CA . GLU A 1 393 ? -48.031 -2.811 58.794 1.00 54.66 393 GLU A CA 1
ATOM 3146 C C . GLU A 1 393 ? -46.673 -3.236 58.231 1.00 54.66 393 GLU A C 1
ATOM 3148 O O . GLU A 1 393 ? -46.058 -2.446 57.519 1.00 54.66 393 GLU A O 1
ATOM 3153 N N . GLU A 1 394 ? -46.240 -4.483 58.451 1.00 56.31 394 GLU A N 1
ATOM 3154 C CA . GLU A 1 394 ? -45.041 -5.039 57.805 1.00 56.31 394 GLU A CA 1
ATOM 3155 C C . GLU A 1 394 ? -45.201 -5.052 56.275 1.00 56.31 394 GLU A C 1
ATOM 3157 O O . GLU A 1 394 ? -44.300 -4.633 55.546 1.00 56.31 394 GLU A O 1
ATOM 3162 N N . VAL A 1 395 ? -46.383 -5.435 55.778 1.00 56.91 395 VAL A N 1
ATOM 3163 C CA . VAL A 1 395 ? -46.707 -5.381 54.344 1.00 56.91 395 VAL A CA 1
ATOM 3164 C C . VAL A 1 395 ? -46.731 -3.935 53.838 1.00 56.91 395 VAL A C 1
ATOM 3166 O O . VAL A 1 395 ? -46.154 -3.639 52.794 1.00 56.91 395 VAL A O 1
ATOM 3169 N N . ARG A 1 396 ? -47.338 -3.002 54.579 1.00 50.12 396 ARG A N 1
ATOM 3170 C CA . ARG A 1 396 ? -47.390 -1.580 54.209 1.00 50.12 396 ARG A CA 1
ATOM 3171 C C . ARG A 1 396 ? -46.001 -0.940 54.168 1.00 50.12 396 ARG A C 1
ATOM 3173 O O . ARG A 1 396 ? -45.732 -0.197 53.230 1.00 50.12 396 ARG A O 1
ATOM 3180 N N . TRP A 1 397 ? -45.134 -1.249 55.131 1.00 55.47 397 TRP A N 1
ATOM 3181 C CA . TRP A 1 397 ? -43.753 -0.768 55.163 1.00 55.47 397 TRP A CA 1
ATOM 3182 C C . TRP A 1 397 ? -42.941 -1.312 53.980 1.00 55.47 397 TRP A C 1
ATOM 3184 O O . TRP A 1 397 ? -42.262 -0.547 53.296 1.00 55.47 397 TRP A O 1
ATOM 3194 N N . ALA A 1 398 ? -43.092 -2.604 53.666 1.00 58.72 398 ALA A N 1
ATOM 3195 C CA . ALA A 1 398 ? -42.478 -3.213 52.488 1.00 58.72 398 ALA A CA 1
ATOM 3196 C C . ALA A 1 398 ? -42.964 -2.567 51.176 1.00 58.72 398 ALA A C 1
ATOM 3198 O O . ALA A 1 398 ? -42.173 -2.352 50.259 1.00 58.72 398 ALA A O 1
ATOM 3199 N N . PHE A 1 399 ? -44.247 -2.196 51.089 1.00 49.56 399 PHE A N 1
ATOM 3200 C CA . PHE A 1 399 ? -44.790 -1.485 49.928 1.00 49.56 399 PHE A CA 1
ATOM 3201 C C . PHE A 1 399 ? -44.299 -0.037 49.819 1.00 49.56 399 PHE A C 1
ATOM 3203 O O . PHE A 1 399 ? -44.033 0.418 48.707 1.00 49.56 399 PHE A O 1
ATOM 3210 N N . THR A 1 400 ? -44.155 0.693 50.929 1.00 57.53 400 THR A N 1
ATOM 3211 C CA . THR A 1 400 ? -43.618 2.064 50.902 1.00 57.53 400 THR A CA 1
ATOM 3212 C C . THR A 1 400 ? -42.133 2.096 50.555 1.00 57.53 400 THR A C 1
ATOM 3214 O O . THR A 1 400 ? -41.726 2.937 49.758 1.00 57.53 400 THR A O 1
ATOM 3217 N N . ASP A 1 401 ? -41.346 1.144 51.057 1.00 63.12 401 ASP A N 1
ATOM 3218 C CA . ASP A 1 401 ? -39.919 1.029 50.736 1.00 63.12 401 ASP A CA 1
ATOM 3219 C C . ASP A 1 401 ? -39.716 0.613 49.264 1.00 63.12 401 ASP A C 1
ATOM 3221 O O . ASP A 1 401 ? -38.925 1.200 48.523 1.00 63.12 401 ASP A O 1
ATOM 3225 N N . ALA A 1 402 ? -40.536 -0.320 48.764 1.00 59.25 402 ALA A N 1
ATOM 3226 C CA . ALA A 1 402 ? -40.569 -0.659 47.341 1.00 59.25 402 ALA A CA 1
ATOM 3227 C C . ALA A 1 402 ? -40.981 0.536 46.457 1.00 59.25 402 ALA A C 1
ATOM 3229 O O . ALA A 1 402 ? -40.443 0.711 45.362 1.00 59.25 402 ALA A O 1
ATOM 3230 N N . PHE A 1 403 ? -41.905 1.384 46.920 1.00 55.25 403 PHE A N 1
ATOM 3231 C CA . PHE A 1 403 ? -42.343 2.583 46.204 1.00 55.25 403 PHE A CA 1
ATOM 3232 C C . PHE A 1 403 ? -41.255 3.657 46.149 1.00 55.25 403 PHE A C 1
ATOM 3234 O O . PHE A 1 403 ? -41.045 4.256 45.091 1.00 55.25 403 PHE A O 1
ATOM 3241 N N . GLU A 1 404 ? -40.557 3.914 47.257 1.00 62.56 404 GLU A N 1
ATOM 3242 C CA . GLU A 1 404 ? -39.471 4.896 47.290 1.00 62.56 404 GLU A CA 1
ATOM 3243 C C . GLU A 1 404 ? -38.317 4.465 46.383 1.00 62.56 404 GLU A C 1
ATOM 3245 O O . GLU A 1 404 ? -37.879 5.270 45.551 1.00 62.56 404 GLU A O 1
ATOM 3250 N N . ASN A 1 405 ? -37.936 3.184 46.430 1.00 66.19 405 ASN A N 1
ATOM 3251 C CA . ASN A 1 405 ? -36.939 2.587 45.540 1.00 66.19 405 ASN A CA 1
ATOM 3252 C C . ASN A 1 405 ? -37.349 2.684 44.062 1.00 66.19 405 ASN A C 1
ATOM 3254 O O . ASN A 1 405 ? -36.560 3.116 43.218 1.00 66.19 405 ASN A O 1
ATOM 3258 N N . LEU A 1 406 ? -38.611 2.387 43.738 1.00 63.28 406 LEU A N 1
ATOM 3259 C CA . LEU A 1 406 ? -39.114 2.497 42.369 1.00 63.28 406 LEU A CA 1
ATOM 3260 C C . LEU A 1 406 ? -39.172 3.958 41.892 1.00 63.28 406 LEU A C 1
ATOM 3262 O O . LEU A 1 406 ? -38.850 4.248 40.740 1.00 63.28 406 LEU A O 1
ATOM 3266 N N . SER A 1 407 ? -39.536 4.902 42.767 1.00 60.22 407 SER A N 1
ATOM 3267 C CA . SER A 1 407 ? -39.545 6.334 42.438 1.00 60.22 407 SER A CA 1
ATOM 3268 C C . SER A 1 407 ? -38.133 6.880 42.195 1.00 60.22 407 SER A C 1
ATOM 3270 O O . SER A 1 407 ? -37.929 7.691 41.286 1.00 60.22 407 SER A O 1
ATOM 3272 N N . ALA A 1 408 ? -37.149 6.409 42.970 1.00 67.94 408 ALA A N 1
ATOM 3273 C CA . ALA A 1 408 ? -35.744 6.739 42.782 1.00 67.94 408 ALA A CA 1
ATOM 3274 C C . ALA A 1 408 ? -35.240 6.187 41.442 1.00 67.94 408 ALA A C 1
ATOM 3276 O O . ALA A 1 408 ? -34.535 6.883 40.707 1.00 67.94 408 ALA A O 1
ATOM 3277 N N . GLU A 1 409 ? -35.683 4.989 41.062 1.00 64.81 409 GLU A N 1
ATOM 3278 C CA . GLU A 1 409 ? -35.304 4.378 39.794 1.00 64.81 409 GLU A CA 1
ATOM 3279 C C . GLU A 1 409 ? -35.953 5.049 38.570 1.00 64.81 409 GLU A C 1
ATOM 3281 O O . GLU A 1 409 ? -35.306 5.200 37.531 1.00 64.81 409 GLU A O 1
ATOM 3286 N N . VAL A 1 410 ? -37.193 5.536 38.683 1.00 67.44 410 VAL A N 1
ATOM 3287 C CA . VAL A 1 410 ? -37.834 6.357 37.638 1.00 67.44 410 VAL A CA 1
ATOM 3288 C C . VAL A 1 410 ? -37.053 7.656 37.415 1.00 67.44 410 VAL A C 1
ATOM 3290 O O . VAL A 1 410 ? -36.682 7.954 36.279 1.00 67.44 410 VAL A O 1
ATOM 3293 N N . LYS A 1 411 ? -36.708 8.379 38.488 1.00 66.94 411 LYS A N 1
ATOM 3294 C CA . LYS A 1 411 ? -35.901 9.612 38.403 1.00 66.94 411 LYS A CA 1
ATOM 3295 C C . LYS A 1 411 ? -34.504 9.353 37.824 1.00 66.94 411 LYS A C 1
ATOM 3297 O O . LYS A 1 411 ? -33.969 10.157 37.058 1.00 66.94 411 LYS A O 1
ATOM 3302 N N . PHE A 1 412 ? -33.909 8.205 38.136 1.00 67.62 412 PHE A N 1
ATOM 3303 C CA . PHE A 1 412 ? -32.632 7.787 37.557 1.00 67.62 412 PHE A CA 1
ATOM 3304 C C . PHE A 1 412 ? -32.733 7.496 36.051 1.00 67.62 412 PHE A C 1
ATOM 3306 O O . PHE A 1 412 ? -31.842 7.842 35.274 1.00 67.62 412 PHE A O 1
ATOM 3313 N N . ARG A 1 413 ? -33.840 6.902 35.600 1.00 64.69 413 ARG A N 1
ATOM 3314 C CA . ARG A 1 413 ? -34.083 6.662 34.170 1.00 64.69 413 ARG A CA 1
ATOM 3315 C C . ARG A 1 413 ? -34.372 7.954 33.408 1.00 64.69 413 ARG A C 1
ATOM 3317 O O . ARG A 1 413 ? -33.900 8.098 32.283 1.00 64.69 413 ARG A O 1
ATOM 3324 N N . GLU A 1 414 ? -35.069 8.910 34.017 1.00 69.56 414 GLU A N 1
ATOM 3325 C CA . GLU A 1 414 ? -35.295 10.239 33.432 1.00 69.56 414 GLU A CA 1
ATOM 3326 C C . GLU A 1 414 ? -33.989 11.017 33.238 1.00 69.56 414 GLU A C 1
ATOM 3328 O O . GLU A 1 414 ? -33.758 11.572 32.163 1.00 69.56 414 GLU A O 1
ATOM 3333 N N . THR A 1 415 ? -33.093 11.005 34.230 1.00 72.06 415 THR A N 1
ATOM 3334 C CA . THR A 1 415 ? -31.782 11.667 34.107 1.00 72.06 415 THR A CA 1
ATOM 3335 C C . THR A 1 415 ? -30.897 10.998 33.052 1.00 72.06 415 THR A C 1
ATOM 3337 O O . THR A 1 415 ? -30.261 11.695 32.263 1.00 72.06 415 THR A O 1
ATOM 3340 N N . LYS A 1 416 ? -30.919 9.661 32.935 1.00 70.06 416 LYS A N 1
ATOM 3341 C CA . LYS A 1 416 ? -30.259 8.943 31.826 1.00 70.06 416 LYS A CA 1
ATOM 3342 C C . LYS A 1 416 ? -30.830 9.312 30.455 1.00 70.06 416 LYS A C 1
ATOM 3344 O O . LYS A 1 416 ? -30.064 9.525 29.519 1.00 70.06 416 LYS A O 1
ATOM 3349 N N . ALA A 1 417 ? -32.152 9.419 30.329 1.00 71.69 417 ALA A N 1
ATOM 3350 C CA . ALA A 1 417 ? -32.794 9.820 29.079 1.00 71.69 417 ALA A CA 1
ATOM 3351 C C . ALA A 1 417 ? -32.421 11.258 28.674 1.00 71.69 417 ALA A C 1
ATOM 3353 O O . ALA A 1 417 ? -32.214 11.530 27.491 1.00 71.69 417 ALA A O 1
ATOM 3354 N N . GLN A 1 418 ? -32.289 12.169 29.644 1.00 74.12 418 GLN A N 1
ATOM 3355 C CA . GLN A 1 418 ? -31.794 13.527 29.403 1.00 74.12 418 GLN A CA 1
ATOM 3356 C C . GLN A 1 418 ? -30.331 13.527 28.940 1.00 74.12 418 GLN A C 1
ATOM 3358 O O . GLN A 1 418 ? -30.015 14.175 27.947 1.00 74.12 418 GLN A O 1
ATOM 3363 N N . LEU A 1 419 ? -29.467 12.729 29.569 1.00 77.19 419 LEU A N 1
ATOM 3364 C CA . LEU A 1 419 ? -28.046 12.652 29.218 1.00 77.19 419 LEU A CA 1
ATOM 3365 C C . LEU A 1 419 ? -27.825 12.118 27.791 1.00 77.19 419 LEU A C 1
ATOM 3367 O O . LEU A 1 419 ? -27.050 12.684 27.026 1.00 77.19 419 LEU A O 1
ATOM 3371 N N . ILE A 1 420 ? -28.586 11.095 27.386 1.00 75.06 420 ILE A N 1
ATOM 3372 C CA . ILE A 1 420 ? -28.576 10.566 26.009 1.00 75.06 420 ILE A CA 1
ATOM 3373 C C . ILE A 1 420 ? -29.072 11.622 25.008 1.00 75.06 420 ILE A C 1
ATOM 3375 O O . ILE A 1 420 ? -28.561 11.729 23.891 1.00 75.06 420 ILE A O 1
ATOM 3379 N N . LYS A 1 421 ? -30.063 12.433 25.395 1.00 78.19 421 LYS A N 1
ATOM 3380 C CA . LYS A 1 421 ? -30.579 13.521 24.556 1.00 78.19 421 LYS A CA 1
ATOM 3381 C C . LYS A 1 421 ? -29.528 14.614 24.342 1.00 78.19 421 LYS A C 1
ATOM 3383 O O . LYS A 1 421 ? -29.416 15.119 23.223 1.00 78.19 421 LYS A O 1
ATOM 3388 N N . ASP A 1 422 ? -28.746 14.931 25.369 1.00 79.69 422 ASP A N 1
ATOM 3389 C CA . ASP A 1 422 ? -27.635 15.882 25.287 1.00 79.69 422 ASP A CA 1
ATOM 3390 C C . ASP A 1 422 ? -26.490 15.322 24.427 1.00 79.69 422 ASP A C 1
ATOM 3392 O O . ASP A 1 422 ? -25.985 16.013 23.538 1.00 79.69 422 ASP A O 1
ATOM 3396 N N . GLU A 1 423 ? -26.142 14.041 24.580 1.00 78.44 423 GLU A N 1
ATOM 3397 C CA . GLU A 1 423 ? -25.167 13.361 23.715 1.00 78.44 423 GLU A CA 1
ATOM 3398 C C . GLU A 1 423 ? -25.599 13.391 22.239 1.00 78.44 423 GLU A C 1
ATOM 3400 O O . GLU A 1 423 ? -24.820 13.798 21.370 1.00 78.44 423 GLU A O 1
ATOM 3405 N N . LEU A 1 424 ? -26.867 13.084 21.947 1.00 78.44 424 LEU A N 1
ATOM 3406 C CA . LEU A 1 424 ? -27.439 13.189 20.602 1.00 78.44 424 LEU A CA 1
ATOM 3407 C C . LEU A 1 424 ? -27.380 14.619 20.046 1.00 78.44 424 LEU A C 1
ATOM 3409 O O . LEU A 1 424 ? -27.145 14.803 18.847 1.00 78.44 424 LEU A O 1
ATOM 3413 N N . GLN A 1 425 ? -27.579 15.644 20.879 1.00 81.81 425 GLN A N 1
ATOM 3414 C CA . GLN A 1 425 ? -27.424 17.038 20.456 1.00 81.81 425 GLN A CA 1
ATOM 3415 C C . GLN A 1 425 ? -25.967 17.375 20.122 1.00 81.81 425 GLN A C 1
ATOM 3417 O O . GLN A 1 425 ? -25.717 17.988 19.082 1.00 81.81 425 GLN A O 1
ATOM 3422 N N . THR A 1 426 ? -24.999 16.935 20.931 1.00 82.19 426 THR A N 1
ATOM 3423 C CA . THR A 1 426 ? -23.572 17.173 20.647 1.00 82.19 426 THR A CA 1
ATOM 3424 C C . THR A 1 426 ? -23.103 16.464 19.373 1.00 82.19 426 THR A C 1
ATOM 3426 O O . THR A 1 426 ? -22.346 17.040 18.586 1.00 82.19 426 THR A O 1
ATOM 3429 N N . LEU A 1 427 ? -23.587 15.244 19.112 1.00 78.88 427 LEU A N 1
ATOM 3430 C CA . LEU A 1 427 ? -23.287 14.503 17.885 1.00 78.88 427 LEU A CA 1
ATOM 3431 C C . LEU A 1 427 ? -23.889 15.175 16.646 1.00 78.88 427 LEU A C 1
ATOM 3433 O O . LEU A 1 427 ? -23.209 15.279 15.623 1.00 78.88 427 LEU A O 1
ATOM 3437 N N . LYS A 1 428 ? -25.117 15.703 16.741 1.00 81.38 428 LYS A N 1
ATOM 3438 C CA . LYS A 1 428 ? -25.738 16.498 15.665 1.00 81.38 428 LYS A CA 1
ATOM 3439 C C . LYS A 1 428 ? -24.948 17.774 15.376 1.00 81.38 428 LYS A C 1
ATOM 3441 O O . LYS A 1 428 ? -24.622 18.026 14.222 1.00 81.38 428 LYS A O 1
ATOM 3446 N N . GLN A 1 429 ? -24.549 18.519 16.408 1.00 84.19 429 GLN A N 1
ATOM 3447 C CA . GLN A 1 429 ? -23.712 19.713 16.238 1.00 84.19 429 GLN A CA 1
ATOM 3448 C C . GLN A 1 429 ? -22.366 19.384 15.577 1.00 84.19 429 GLN A C 1
ATOM 3450 O O . GLN A 1 429 ? -21.922 20.104 14.685 1.00 84.19 429 GLN A O 1
ATOM 3455 N N . ARG A 1 430 ? -21.721 18.275 15.964 1.00 81.38 430 ARG A N 1
ATOM 3456 C CA . ARG A 1 430 ? -20.481 17.808 15.321 1.00 81.38 430 ARG A CA 1
ATOM 3457 C C . ARG A 1 430 ? -20.690 17.453 13.853 1.00 81.38 430 ARG A C 1
ATOM 3459 O O . ARG A 1 430 ? -19.866 17.843 13.029 1.00 81.38 430 ARG A O 1
ATOM 3466 N N . ARG A 1 431 ? -21.774 16.748 13.521 1.00 82.38 431 ARG A N 1
ATOM 3467 C CA . ARG A 1 431 ? -22.137 16.439 12.130 1.00 82.38 431 ARG A CA 1
ATOM 3468 C C . ARG A 1 431 ? -22.289 17.723 11.313 1.00 82.38 431 ARG A C 1
ATOM 3470 O O . ARG A 1 431 ? -21.655 17.836 10.272 1.00 82.38 431 ARG A O 1
ATOM 3477 N N . ASP A 1 432 ? -23.034 18.701 11.819 1.00 83.62 432 ASP A N 1
ATOM 3478 C CA . ASP A 1 432 ? -23.282 19.961 11.109 1.00 83.62 432 ASP A CA 1
ATOM 3479 C C . ASP A 1 432 ? -21.982 20.768 10.890 1.00 83.62 432 ASP A C 1
ATOM 3481 O O . ASP A 1 432 ? -21.814 21.433 9.867 1.00 83.62 432 ASP A O 1
ATOM 3485 N N . VAL A 1 433 ? -21.014 20.692 11.816 1.00 87.12 433 VAL A N 1
ATOM 3486 C CA . VAL A 1 433 ? -19.674 21.284 11.629 1.00 87.12 433 VAL A CA 1
ATOM 3487 C C . VAL A 1 433 ? -18.907 20.588 10.501 1.00 87.12 433 VAL A C 1
ATOM 3489 O O . VAL A 1 433 ? -18.294 21.272 9.682 1.00 87.12 433 VAL A O 1
ATOM 3492 N N . PHE A 1 434 ? -18.940 19.254 10.431 1.00 81.38 434 PHE A N 1
ATOM 3493 C CA . PHE A 1 434 ? -18.274 18.508 9.358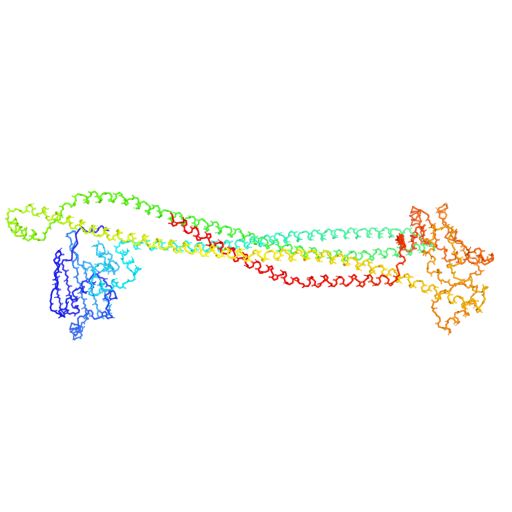 1.00 81.38 434 PHE A CA 1
ATOM 3494 C C . PHE A 1 434 ? -18.949 18.700 7.993 1.00 81.38 434 PHE A C 1
ATOM 3496 O O . PHE A 1 434 ? -18.241 18.776 6.992 1.00 81.38 434 PHE A O 1
ATOM 3503 N N . GLU A 1 435 ? -20.276 18.849 7.942 1.00 84.50 435 GLU A N 1
ATOM 3504 C CA . GLU A 1 435 ? -20.996 19.220 6.712 1.00 84.50 435 GLU A CA 1
ATOM 3505 C C . GLU A 1 435 ? -20.544 20.595 6.207 1.00 84.50 435 GLU A C 1
ATOM 3507 O O . GLU A 1 435 ? -20.136 20.722 5.055 1.00 84.50 435 GLU A O 1
ATOM 3512 N N . ARG A 1 436 ? -20.473 21.603 7.087 1.00 86.38 436 ARG A N 1
ATOM 3513 C CA . ARG A 1 436 ? -19.954 22.933 6.716 1.00 86.38 436 ARG A CA 1
ATOM 3514 C C . ARG A 1 436 ? -18.499 22.888 6.253 1.00 86.38 436 ARG A C 1
ATOM 3516 O O . ARG A 1 436 ? -18.132 23.600 5.323 1.00 86.38 436 ARG A O 1
ATOM 3523 N N . GLN A 1 437 ? -17.659 22.067 6.886 1.00 83.88 437 GLN A N 1
ATOM 3524 C CA . GLN A 1 437 ? -16.269 21.885 6.456 1.00 83.88 437 GLN A CA 1
ATOM 3525 C C . GLN A 1 437 ? -16.182 21.266 5.056 1.00 83.88 437 GLN A C 1
ATOM 3527 O O . GLN A 1 437 ? -15.366 21.713 4.248 1.00 83.88 437 GLN A O 1
ATOM 3532 N N . LEU A 1 438 ? -17.028 20.279 4.749 1.00 84.88 438 LEU A N 1
ATOM 3533 C CA . LEU A 1 438 ? -17.112 19.694 3.411 1.00 84.88 438 LEU A CA 1
ATOM 3534 C C . LEU A 1 438 ? -17.557 20.725 2.374 1.00 84.88 438 LEU A C 1
ATOM 3536 O O . LEU A 1 438 ? -16.886 20.853 1.354 1.00 84.88 438 LEU A O 1
ATOM 3540 N N . ASP A 1 439 ? -18.581 21.525 2.676 1.00 86.31 439 ASP A N 1
ATOM 3541 C CA . ASP A 1 439 ? -19.034 22.597 1.784 1.00 86.31 439 ASP A CA 1
ATOM 3542 C C . ASP A 1 439 ? -17.913 23.608 1.497 1.00 86.31 439 ASP A C 1
ATOM 3544 O O . ASP A 1 439 ? -17.680 23.965 0.341 1.00 86.31 439 ASP A O 1
ATOM 3548 N N . THR A 1 440 ? -17.157 24.028 2.521 1.00 86.50 440 THR A N 1
ATOM 3549 C CA . THR A 1 440 ? -16.018 24.946 2.325 1.00 86.50 440 THR A CA 1
ATOM 3550 C C . THR A 1 440 ? -14.909 24.329 1.468 1.00 86.50 440 THR A C 1
ATOM 3552 O O . THR A 1 440 ? -14.416 24.964 0.533 1.00 86.50 440 THR A O 1
ATOM 3555 N N . LEU A 1 441 ? -14.562 23.061 1.713 1.00 85.56 441 LEU A N 1
ATOM 3556 C CA . LEU A 1 441 ? -13.568 22.341 0.916 1.00 85.56 441 LEU A CA 1
ATOM 3557 C C . LEU A 1 441 ? -14.030 22.173 -0.535 1.00 85.56 441 LEU A C 1
ATOM 3559 O O . LEU A 1 441 ? -13.224 22.322 -1.451 1.00 85.56 441 LEU A O 1
ATOM 3563 N N . ASP A 1 442 ? -15.316 21.920 -0.767 1.00 84.69 442 ASP A N 1
ATOM 3564 C CA . ASP A 1 442 ? -15.882 21.845 -2.112 1.00 84.69 442 ASP A CA 1
ATOM 3565 C C . ASP A 1 442 ? -15.846 23.199 -2.829 1.00 84.69 442 ASP A C 1
ATOM 3567 O O . ASP A 1 442 ? -15.529 23.256 -4.026 1.00 84.69 442 ASP A O 1
ATOM 3571 N N . THR A 1 443 ? -16.107 24.301 -2.117 1.00 88.19 443 THR A N 1
ATOM 3572 C CA . THR A 1 443 ? -15.957 25.648 -2.685 1.00 88.19 443 THR A CA 1
ATOM 3573 C C . THR A 1 443 ? -14.507 25.978 -3.041 1.00 88.19 443 THR A C 1
ATOM 3575 O O . THR A 1 443 ? -14.284 26.602 -4.077 1.00 88.19 443 THR A O 1
ATOM 3578 N N . ASP A 1 444 ? -13.527 25.482 -2.280 1.00 84.88 444 ASP A N 1
ATOM 3579 C CA . ASP A 1 444 ? -12.095 25.710 -2.521 1.00 84.88 444 ASP A CA 1
ATOM 3580 C C . ASP A 1 444 ? -11.509 24.797 -3.615 1.00 84.88 444 ASP A C 1
ATOM 3582 O O . ASP A 1 444 ? -10.631 25.201 -4.387 1.00 84.88 444 ASP A O 1
ATOM 3586 N N . ILE A 1 445 ? -12.006 23.563 -3.736 1.00 87.75 445 ILE A N 1
ATOM 3587 C CA . ILE A 1 445 ? -11.537 22.588 -4.732 1.00 87.75 445 ILE A CA 1
ATOM 3588 C C . ILE A 1 445 ? -11.957 22.993 -6.151 1.00 87.75 445 ILE A C 1
ATOM 3590 O O . ILE A 1 445 ? -11.191 22.785 -7.100 1.00 87.75 445 ILE A O 1
ATOM 3594 N N . ARG A 1 446 ? -13.151 23.576 -6.324 1.00 86.12 446 ARG A N 1
ATOM 3595 C CA . ARG A 1 446 ? -13.685 24.004 -7.633 1.00 86.12 446 ARG A CA 1
ATOM 3596 C C . ARG A 1 446 ? -12.755 24.957 -8.405 1.00 86.12 446 ARG A C 1
ATOM 3598 O O . ARG A 1 446 ? -12.396 24.604 -9.531 1.00 86.12 446 ARG A O 1
ATOM 3605 N N . PRO A 1 447 ? -12.314 26.110 -7.865 1.00 88.62 447 PRO A N 1
ATOM 3606 C CA . PRO A 1 447 ? -11.445 27.036 -8.592 1.00 88.62 447 PRO A CA 1
ATOM 3607 C C . PRO A 1 447 ? -10.070 26.431 -8.885 1.00 88.62 447 PRO A C 1
ATOM 3609 O O . PRO A 1 447 ? -9.539 26.613 -9.979 1.00 88.62 447 PRO A O 1
ATOM 3612 N N . VAL A 1 448 ? -9.507 25.650 -7.954 1.00 86.44 448 VAL A N 1
ATOM 3613 C CA . VAL A 1 448 ? -8.218 24.969 -8.165 1.00 86.44 448 VAL A CA 1
ATOM 3614 C C . VAL A 1 448 ? -8.326 23.942 -9.290 1.00 86.44 448 VAL A C 1
ATOM 3616 O O . VAL A 1 448 ? -7.416 23.836 -10.111 1.00 86.44 448 VAL A O 1
ATOM 3619 N N . ARG A 1 449 ? -9.443 23.210 -9.368 1.00 85.81 449 ARG A N 1
ATOM 3620 C CA . ARG A 1 449 ? -9.707 22.256 -10.449 1.00 85.81 449 ARG A CA 1
ATOM 3621 C C . ARG A 1 449 ? -9.815 22.950 -11.804 1.00 85.81 449 ARG A C 1
ATOM 3623 O O . ARG A 1 449 ? -9.135 22.519 -12.731 1.00 85.81 449 ARG A O 1
ATOM 3630 N N . ILE A 1 450 ? -10.622 24.009 -11.899 1.00 88.31 450 ILE A N 1
ATOM 3631 C CA . ILE A 1 450 ? -10.786 24.785 -13.138 1.00 88.31 450 ILE A CA 1
ATOM 3632 C C . ILE A 1 450 ? -9.425 25.320 -13.586 1.00 88.31 450 ILE A C 1
ATOM 3634 O O . ILE A 1 450 ? -9.017 25.100 -14.723 1.00 88.31 450 ILE A O 1
ATOM 3638 N N . ARG A 1 451 ? -8.655 25.911 -12.664 1.00 85.31 451 ARG A N 1
ATOM 3639 C CA . ARG A 1 451 ? -7.330 26.446 -12.981 1.00 85.31 451 ARG A CA 1
ATOM 3640 C C . ARG A 1 451 ? -6.354 25.374 -13.462 1.00 85.31 451 ARG A C 1
ATOM 3642 O O . ARG A 1 451 ? -5.538 25.633 -14.339 1.00 85.31 451 ARG A O 1
ATOM 3649 N N . LEU A 1 452 ? -6.427 24.172 -12.896 1.00 86.38 452 LEU A N 1
ATOM 3650 C CA . LEU A 1 452 ? -5.591 23.037 -13.282 1.00 86.38 452 LEU A CA 1
ATOM 3651 C C . LEU A 1 452 ? -5.977 22.509 -14.675 1.00 86.38 452 LEU A C 1
ATOM 3653 O O . LEU A 1 452 ? -5.093 22.168 -15.459 1.00 86.38 452 LEU A O 1
ATOM 3657 N N . GLU A 1 453 ? -7.271 22.463 -15.000 1.00 85.25 453 GLU A N 1
ATOM 3658 C CA . GLU A 1 453 ? -7.772 22.106 -16.335 1.00 85.25 453 GLU A CA 1
ATOM 3659 C C . GLU A 1 453 ? -7.366 23.152 -17.393 1.00 85.25 453 GLU A C 1
ATOM 3661 O O . GLU A 1 453 ? -6.847 22.773 -18.443 1.00 85.25 453 GLU A O 1
ATOM 3666 N N . GLU A 1 454 ? -7.478 24.450 -17.089 1.00 86.94 454 GLU A N 1
ATOM 3667 C CA . GLU A 1 454 ? -6.990 25.543 -17.946 1.00 86.94 454 GLU A CA 1
ATOM 3668 C C . GLU A 1 454 ? -5.484 25.447 -18.208 1.00 86.94 454 GLU A C 1
ATOM 3670 O O . GLU A 1 454 ? -5.044 25.516 -19.358 1.00 86.94 454 GLU A O 1
ATOM 3675 N N . LEU A 1 455 ? -4.683 25.266 -17.150 1.00 84.62 455 LEU A N 1
ATOM 3676 C CA . LEU A 1 455 ? -3.231 25.172 -17.280 1.00 84.62 455 LEU A CA 1
ATOM 3677 C C . LEU A 1 455 ? -2.853 23.952 -18.122 1.00 84.62 455 LEU A C 1
ATOM 3679 O O . LEU A 1 455 ? -2.074 24.087 -19.058 1.00 84.62 455 LEU A O 1
ATOM 3683 N N . LYS A 1 456 ? -3.449 22.781 -17.861 1.00 85.62 456 LYS A N 1
ATOM 3684 C CA . LYS A 1 456 ? -3.231 21.580 -18.683 1.00 85.62 456 LYS A CA 1
ATOM 3685 C C . LYS A 1 456 ? -3.555 21.820 -20.152 1.00 85.62 456 LYS A C 1
ATOM 3687 O O . LYS A 1 456 ? -2.747 21.468 -21.000 1.00 85.62 456 LYS A O 1
ATOM 3692 N N . ALA A 1 457 ? -4.688 22.455 -20.451 1.00 86.19 457 ALA A N 1
ATOM 3693 C CA . ALA A 1 457 ? -5.064 22.761 -21.826 1.00 86.19 457 ALA A CA 1
ATOM 3694 C C . ALA A 1 457 ? -4.057 23.707 -22.504 1.00 86.19 457 ALA A C 1
ATOM 3696 O O . ALA A 1 457 ? -3.747 23.522 -23.681 1.00 86.19 457 ALA A O 1
ATOM 3697 N N . MET A 1 458 ? -3.518 24.692 -21.777 1.00 83.94 458 MET A N 1
ATOM 3698 C CA . MET A 1 458 ? -2.440 25.551 -22.282 1.00 83.94 458 MET A CA 1
ATOM 3699 C C . MET A 1 458 ? -1.142 24.769 -22.522 1.00 83.94 458 MET A C 1
ATOM 3701 O O . MET A 1 458 ? -0.529 24.938 -23.572 1.00 83.94 458 MET A O 1
ATOM 3705 N N . PHE A 1 459 ? -0.753 23.871 -21.611 1.00 83.62 459 PHE A N 1
ATOM 3706 C CA . PHE A 1 459 ? 0.428 23.018 -21.784 1.00 83.62 459 PHE A CA 1
ATOM 3707 C C . PHE A 1 459 ? 0.285 22.043 -22.953 1.00 83.62 459 PHE A C 1
ATOM 3709 O O . PHE A 1 459 ? 1.221 21.892 -23.730 1.00 83.62 459 PHE A O 1
ATOM 3716 N N . ASP A 1 460 ? -0.880 21.425 -23.135 1.00 83.00 460 ASP A N 1
ATOM 3717 C CA . ASP A 1 460 ? -1.120 20.506 -24.250 1.00 83.00 460 ASP A CA 1
ATOM 3718 C C . ASP A 1 460 ? -1.075 21.230 -25.603 1.00 83.00 460 ASP A C 1
ATOM 3720 O O . ASP A 1 460 ? -0.579 20.673 -26.586 1.00 83.00 460 ASP A O 1
ATOM 3724 N N . LYS A 1 461 ? -1.559 22.478 -25.665 1.00 86.19 461 LYS A N 1
ATOM 3725 C CA . LYS A 1 461 ? -1.412 23.339 -26.849 1.00 86.19 461 LYS A CA 1
ATOM 3726 C C . LYS A 1 461 ? 0.055 23.691 -27.099 1.00 86.19 461 LYS A C 1
ATOM 3728 O O . LYS A 1 461 ? 0.546 23.431 -28.194 1.00 86.19 461 LYS A O 1
ATOM 3733 N N . ALA A 1 462 ? 0.768 24.157 -26.073 1.00 84.25 462 ALA A N 1
ATOM 3734 C CA . ALA A 1 462 ? 2.184 24.508 -26.173 1.00 84.25 462 ALA A CA 1
ATOM 3735 C C . ALA A 1 462 ? 3.063 23.308 -26.569 1.00 84.25 462 ALA A C 1
ATOM 3737 O O . ALA A 1 462 ? 3.961 23.452 -27.389 1.00 84.25 462 ALA A O 1
ATOM 3738 N N . CYS A 1 463 ? 2.784 22.103 -26.061 1.00 82.94 463 CYS A N 1
ATOM 3739 C CA . CYS A 1 463 ? 3.478 20.873 -26.456 1.00 82.94 463 CYS A CA 1
ATOM 3740 C C . CYS A 1 463 ? 3.277 20.544 -27.942 1.00 82.94 463 CYS A C 1
ATOM 3742 O O . CYS A 1 463 ? 4.225 20.150 -28.621 1.00 82.94 463 CYS A O 1
ATOM 3744 N N . LYS A 1 464 ? 2.048 20.698 -28.455 1.00 84.19 464 LYS A N 1
ATOM 3745 C CA . LYS A 1 464 ? 1.740 20.465 -29.875 1.00 84.19 464 LYS A CA 1
ATOM 3746 C C . LYS A 1 464 ? 2.424 21.494 -30.772 1.00 84.19 464 LYS A C 1
ATOM 3748 O O . LYS A 1 464 ? 3.005 21.117 -31.785 1.00 84.19 464 LYS A O 1
ATOM 3753 N N . GLU A 1 465 ? 2.384 22.765 -30.383 1.00 84.12 465 GLU A N 1
ATOM 3754 C CA . GLU A 1 465 ? 3.063 23.853 -31.093 1.00 84.12 465 GLU A CA 1
ATOM 3755 C C . GLU A 1 465 ? 4.582 23.657 -31.081 1.00 84.12 465 GLU A C 1
ATOM 3757 O O . GLU A 1 465 ? 5.213 23.716 -32.133 1.00 84.12 465 GLU A O 1
ATOM 3762 N N . HIS A 1 466 ? 5.166 23.315 -29.931 1.00 85.25 466 HIS A N 1
ATOM 3763 C CA . HIS A 1 466 ? 6.594 23.034 -29.805 1.00 85.25 466 HIS A CA 1
ATOM 3764 C C . HIS A 1 466 ? 7.029 21.865 -30.700 1.00 85.25 466 HIS A C 1
ATOM 3766 O O . HIS A 1 466 ? 8.022 21.974 -31.416 1.00 85.25 466 HIS A O 1
ATOM 3772 N N . ALA A 1 467 ? 6.263 20.769 -30.734 1.00 81.12 467 ALA A N 1
ATOM 3773 C CA . ALA A 1 467 ? 6.552 19.637 -31.614 1.00 81.12 467 ALA A CA 1
ATOM 3774 C C . ALA A 1 467 ? 6.539 20.040 -33.100 1.00 81.12 467 ALA A C 1
ATOM 3776 O O . ALA A 1 467 ? 7.445 19.664 -33.847 1.00 81.12 467 ALA A O 1
ATOM 3777 N N . LEU A 1 468 ? 5.559 20.851 -33.514 1.00 84.94 468 LEU A N 1
ATOM 3778 C CA . LEU A 1 468 ? 5.476 21.373 -34.878 1.00 84.94 468 LEU A CA 1
ATOM 3779 C C . LEU A 1 468 ? 6.689 22.263 -35.211 1.00 84.94 468 LEU A C 1
ATOM 3781 O O . LEU A 1 468 ? 7.305 22.115 -36.270 1.00 84.94 468 LEU A O 1
ATOM 3785 N N . GLN A 1 469 ? 7.092 23.135 -34.285 1.00 82.50 469 GLN A N 1
ATOM 3786 C CA . GLN A 1 469 ? 8.250 24.012 -34.471 1.00 82.50 469 GLN A CA 1
ATOM 3787 C C . GLN A 1 469 ? 9.567 23.239 -34.543 1.00 82.50 469 GLN A C 1
ATOM 3789 O O . GLN A 1 469 ? 10.402 23.529 -35.400 1.00 82.50 469 GLN A O 1
ATOM 3794 N N . VAL A 1 470 ? 9.743 22.199 -33.722 1.00 84.81 470 VAL A N 1
ATOM 3795 C CA . VAL A 1 470 ? 10.912 21.309 -33.800 1.00 84.81 470 VAL A CA 1
ATOM 3796 C C . VAL A 1 470 ? 11.001 20.662 -35.183 1.00 84.81 470 VAL A C 1
ATOM 3798 O O . VAL A 1 470 ? 12.067 20.692 -35.800 1.00 84.81 470 VAL A O 1
ATOM 3801 N N . THR A 1 471 ? 9.888 20.140 -35.715 1.00 82.50 471 THR A N 1
ATOM 3802 C CA . THR A 1 471 ? 9.878 19.546 -37.064 1.00 82.50 471 THR A CA 1
ATOM 3803 C C . THR A 1 471 ? 10.231 20.565 -38.149 1.00 82.50 471 THR A C 1
ATOM 3805 O O . THR A 1 471 ? 11.098 20.291 -38.979 1.00 82.50 471 THR A O 1
ATOM 3808 N N . LYS A 1 472 ? 9.675 21.781 -38.074 1.00 82.94 472 LYS A N 1
ATOM 3809 C CA . LYS A 1 472 ? 9.963 22.878 -39.009 1.00 82.94 472 LYS A CA 1
ATOM 3810 C C . LYS A 1 472 ? 11.435 23.302 -38.968 1.00 82.94 472 LYS A C 1
ATOM 3812 O O . LYS A 1 472 ? 12.066 23.486 -40.007 1.00 82.94 472 LYS A O 1
ATOM 3817 N N . VAL A 1 473 ? 12.026 23.399 -37.775 1.00 84.50 473 VAL A N 1
ATOM 3818 C CA . VAL A 1 473 ? 13.457 23.700 -37.605 1.00 84.50 473 VAL A CA 1
ATOM 3819 C C . VAL A 1 473 ? 14.331 22.576 -38.172 1.00 84.50 473 VAL A C 1
ATOM 3821 O O . VAL A 1 473 ? 15.365 22.856 -38.783 1.00 84.50 473 VAL A O 1
ATOM 3824 N N . CYS A 1 474 ? 13.948 21.309 -38.006 1.00 80.81 474 CYS A N 1
ATOM 3825 C CA . CYS A 1 474 ? 14.660 20.177 -38.603 1.00 80.81 474 CYS A CA 1
ATOM 3826 C C . CYS A 1 474 ? 14.637 20.221 -40.140 1.00 80.81 474 CYS A C 1
ATOM 3828 O O . CYS A 1 474 ? 15.695 20.083 -40.760 1.00 80.81 474 CYS A O 1
ATOM 3830 N N . GLU A 1 475 ? 13.476 20.474 -40.745 1.00 80.75 475 GLU A N 1
ATOM 3831 C CA . GLU A 1 475 ? 13.319 20.598 -42.201 1.00 80.75 475 GLU A CA 1
ATOM 3832 C C . GLU A 1 475 ? 14.148 21.753 -42.772 1.00 80.75 475 GLU A C 1
ATOM 3834 O O . GLU A 1 475 ? 14.949 21.560 -43.691 1.00 80.75 475 GLU A O 1
ATOM 3839 N N . LEU A 1 476 ? 14.045 22.941 -42.174 1.00 80.88 476 LEU A N 1
ATOM 3840 C CA . LEU A 1 476 ? 14.807 24.111 -42.609 1.00 80.88 476 LEU A CA 1
ATOM 3841 C C . LEU A 1 476 ? 16.326 23.912 -42.444 1.00 80.88 476 LEU A C 1
ATOM 3843 O O . LEU A 1 476 ? 17.121 24.350 -43.279 1.00 80.88 476 LEU A O 1
ATOM 3847 N N . ASN A 1 477 ? 16.769 23.199 -41.401 1.00 78.62 477 ASN A N 1
ATOM 3848 C CA . ASN A 1 477 ? 18.183 22.847 -41.243 1.00 78.62 477 ASN A CA 1
ATOM 3849 C C . ASN A 1 477 ? 18.663 21.872 -42.331 1.00 78.62 477 ASN A C 1
ATOM 3851 O O . ASN A 1 477 ? 19.818 21.961 -42.759 1.00 78.62 477 ASN A O 1
ATOM 3855 N N . MET A 1 478 ? 17.805 20.956 -42.789 1.00 76.12 478 MET A N 1
ATOM 3856 C CA . MET A 1 478 ? 18.106 20.060 -43.907 1.00 76.12 478 MET A CA 1
ATOM 3857 C C . MET A 1 478 ? 18.217 20.839 -45.223 1.00 76.12 478 MET A C 1
ATOM 3859 O O . MET A 1 478 ? 19.204 20.676 -45.942 1.00 76.12 478 MET A O 1
ATOM 3863 N N . GLN A 1 479 ? 17.282 21.753 -45.492 1.00 77.06 479 GLN A N 1
ATOM 3864 C CA . GLN A 1 479 ? 17.333 22.637 -46.662 1.00 77.06 479 GLN A CA 1
ATOM 3865 C C . GLN A 1 479 ? 18.601 23.498 -46.667 1.00 77.06 479 GLN A C 1
ATOM 3867 O O . GLN A 1 479 ? 19.322 23.536 -47.663 1.00 77.06 479 GLN A O 1
ATOM 3872 N N . ARG A 1 480 ? 18.966 24.091 -45.522 1.00 78.75 480 ARG A N 1
ATOM 3873 C CA . ARG A 1 480 ? 20.218 24.848 -45.373 1.00 78.75 480 ARG A CA 1
ATOM 3874 C C . ARG A 1 480 ? 21.454 24.018 -45.734 1.00 78.75 480 ARG A C 1
ATOM 3876 O O . ARG A 1 480 ? 22.387 24.552 -46.330 1.00 78.75 480 ARG A O 1
ATOM 3883 N N . ARG A 1 481 ? 21.504 22.731 -45.368 1.00 75.69 481 ARG A N 1
ATOM 3884 C CA . ARG A 1 481 ? 22.634 21.848 -45.725 1.00 75.69 481 ARG A CA 1
ATOM 3885 C C . ARG A 1 481 ? 22.710 21.608 -47.231 1.00 75.69 481 ARG A C 1
ATOM 3887 O O . ARG A 1 481 ? 23.804 21.642 -47.786 1.00 75.69 481 ARG A O 1
ATOM 3894 N N . LEU A 1 482 ? 21.566 21.410 -47.882 1.00 75.00 482 LEU A N 1
ATOM 3895 C CA . LEU A 1 482 ? 21.494 21.212 -49.330 1.00 75.00 482 LEU A CA 1
ATOM 3896 C C . LEU A 1 482 ? 21.923 22.470 -50.094 1.00 75.00 482 LEU A C 1
ATOM 3898 O O . LEU A 1 482 ? 22.764 22.373 -50.986 1.00 75.00 482 LEU A O 1
ATOM 3902 N N . VAL A 1 483 ? 21.421 23.645 -49.702 1.00 77.25 483 VAL A N 1
ATOM 3903 C CA . VAL A 1 483 ? 21.785 24.928 -50.328 1.00 77.25 483 VAL A CA 1
ATOM 3904 C C . VAL A 1 483 ? 23.278 25.218 -50.159 1.00 77.25 483 VAL A C 1
ATOM 3906 O O . VAL A 1 483 ? 23.938 25.568 -51.135 1.00 77.25 483 VAL A O 1
ATOM 3909 N N . LYS A 1 484 ? 23.850 24.982 -48.966 1.00 74.00 484 LYS A N 1
ATOM 3910 C CA . LYS A 1 484 ? 25.299 25.127 -48.733 1.00 74.00 484 LYS A CA 1
ATOM 3911 C C . LYS A 1 484 ? 26.138 24.190 -49.603 1.00 74.00 484 LYS A C 1
ATOM 3913 O O . LYS A 1 484 ? 27.103 24.624 -50.227 1.00 74.00 484 LYS A O 1
ATOM 3918 N N . ALA A 1 485 ? 25.744 22.921 -49.705 1.00 71.06 485 ALA A N 1
ATOM 3919 C CA . ALA A 1 485 ? 26.438 21.961 -50.560 1.00 71.06 485 ALA A CA 1
ATOM 3920 C C . ALA A 1 485 ? 26.361 22.351 -52.049 1.00 71.06 485 ALA A C 1
ATOM 3922 O O . ALA A 1 485 ? 27.320 22.157 -52.796 1.00 71.06 485 ALA A O 1
ATOM 3923 N N . GLN A 1 486 ? 25.239 22.925 -52.496 1.00 70.38 486 GLN A N 1
ATOM 3924 C CA . GLN A 1 486 ? 25.094 23.441 -53.859 1.00 70.38 486 GLN A CA 1
ATOM 3925 C C . GLN A 1 486 ? 25.922 24.712 -54.099 1.00 70.38 486 GLN A C 1
ATOM 3927 O O . GLN A 1 486 ? 26.549 24.826 -55.154 1.00 70.38 486 GLN A O 1
ATOM 3932 N N . SER A 1 487 ? 25.971 25.648 -53.144 1.00 71.12 487 SER A N 1
ATOM 3933 C CA . SER A 1 487 ? 26.780 26.866 -53.267 1.00 71.12 487 SER A CA 1
ATOM 3934 C C . SER A 1 487 ? 28.275 26.555 -53.294 1.00 71.12 487 SER A C 1
ATOM 3936 O O . SER A 1 487 ? 28.980 27.066 -54.158 1.00 71.12 487 SER A O 1
ATOM 3938 N N . GLU A 1 488 ? 28.756 25.660 -52.426 1.00 71.06 488 GLU A N 1
ATOM 3939 C CA . GLU A 1 488 ? 30.162 25.228 -52.408 1.00 71.06 488 GLU A CA 1
ATOM 3940 C C . GLU A 1 488 ? 30.571 24.569 -53.732 1.00 71.06 488 GLU A C 1
ATOM 3942 O O . GLU A 1 488 ? 31.650 24.838 -54.258 1.00 71.06 488 GLU A O 1
ATOM 3947 N N . ARG A 1 489 ? 29.685 23.756 -54.326 1.00 66.88 489 ARG A N 1
ATOM 3948 C CA . ARG A 1 489 ? 29.913 23.171 -55.657 1.00 66.88 489 ARG A CA 1
ATOM 3949 C C . ARG A 1 489 ? 30.012 24.234 -56.753 1.00 66.88 489 ARG A C 1
ATOM 3951 O O . ARG A 1 489 ? 30.900 24.134 -57.594 1.00 66.88 489 ARG A O 1
ATOM 3958 N N . LYS A 1 490 ? 29.133 25.246 -56.748 1.00 68.50 490 LYS A N 1
ATOM 3959 C CA . LYS A 1 490 ? 29.170 26.357 -57.720 1.00 68.50 490 LYS A CA 1
ATOM 3960 C C . LYS A 1 490 ? 30.442 27.203 -57.581 1.00 68.50 490 LYS A C 1
ATOM 3962 O O . LYS A 1 490 ? 30.997 27.610 -58.595 1.00 68.50 490 LYS A O 1
ATOM 3967 N N . ILE A 1 491 ? 30.908 27.445 -56.355 1.00 71.25 491 ILE A N 1
ATOM 3968 C CA . ILE A 1 491 ? 32.146 28.197 -56.093 1.00 71.25 491 ILE A CA 1
ATOM 3969 C C . ILE A 1 491 ? 33.357 27.439 -56.646 1.00 71.25 491 ILE A C 1
ATOM 3971 O O . ILE A 1 491 ? 34.111 28.011 -57.426 1.00 71.25 491 ILE A O 1
ATOM 3975 N N . ARG A 1 492 ? 33.480 26.135 -56.355 1.00 67.62 492 ARG A N 1
ATOM 3976 C CA . ARG A 1 492 ? 34.581 25.305 -56.881 1.00 67.62 492 ARG A CA 1
ATOM 3977 C C . ARG A 1 492 ? 34.612 25.254 -58.408 1.00 67.62 492 ARG A C 1
ATOM 3979 O O . ARG A 1 492 ? 35.685 25.318 -58.990 1.00 67.62 492 ARG A O 1
ATOM 3986 N N . LEU A 1 493 ? 33.447 25.172 -59.059 1.00 66.94 493 LEU A N 1
ATOM 3987 C CA . LEU A 1 493 ? 33.362 25.217 -60.525 1.00 66.94 493 LEU A CA 1
ATOM 3988 C C . LEU A 1 493 ? 33.891 26.547 -61.085 1.00 66.94 493 LEU A C 1
ATOM 3990 O O . LEU A 1 493 ? 34.711 26.539 -61.999 1.00 66.94 493 LEU A O 1
ATOM 3994 N N . ARG A 1 494 ? 33.497 27.680 -60.491 1.00 71.88 494 ARG A N 1
ATOM 3995 C CA . ARG A 1 494 ? 34.000 29.002 -60.899 1.00 71.88 494 ARG A CA 1
ATOM 3996 C C . ARG A 1 494 ? 35.506 29.148 -60.686 1.00 71.88 494 ARG A C 1
ATOM 3998 O O . ARG A 1 494 ? 36.182 29.719 -61.533 1.00 71.88 494 ARG A O 1
ATOM 4005 N N . GLU A 1 495 ? 36.038 28.628 -59.581 1.00 71.12 495 GLU A N 1
ATOM 4006 C CA . GLU A 1 495 ? 37.485 28.616 -59.324 1.00 71.12 495 GLU A CA 1
ATOM 4007 C C . GLU A 1 495 ? 38.233 27.802 -60.391 1.00 71.12 495 GLU A C 1
ATOM 4009 O O . GLU A 1 495 ? 39.249 28.259 -60.911 1.00 71.12 495 GLU A O 1
ATOM 4014 N N . THR A 1 496 ? 37.706 26.635 -60.786 1.00 67.50 496 THR A N 1
ATOM 4015 C CA . THR A 1 496 ? 38.313 25.819 -61.851 1.00 67.50 496 THR A CA 1
ATOM 4016 C C . THR A 1 496 ? 38.250 26.480 -63.230 1.00 67.50 496 THR A C 1
ATOM 4018 O O . THR A 1 496 ? 39.208 26.369 -63.991 1.00 67.50 496 THR A O 1
ATOM 4021 N N . GLU A 1 497 ? 37.170 27.201 -63.547 1.00 70.75 497 GLU A N 1
ATOM 4022 C CA . GLU A 1 497 ? 37.035 27.959 -64.801 1.00 70.75 497 GLU A CA 1
ATOM 4023 C C . GLU A 1 497 ? 38.033 29.124 -64.867 1.00 70.75 497 GLU A C 1
ATOM 4025 O O . GLU A 1 497 ? 38.725 29.282 -65.867 1.00 70.75 497 GLU A O 1
ATOM 4030 N N . GLN A 1 498 ? 38.202 29.880 -63.777 1.00 73.50 498 GLN A N 1
ATOM 4031 C CA . GLN A 1 498 ? 39.174 30.980 -63.728 1.00 73.50 498 GLN A CA 1
ATOM 4032 C C . GLN A 1 498 ? 40.618 30.505 -63.921 1.00 73.50 498 GLN A C 1
ATOM 4034 O O . GLN A 1 498 ? 41.414 31.187 -64.569 1.00 73.50 498 GLN A O 1
ATOM 4039 N N . VAL A 1 499 ? 40.974 29.345 -63.364 1.00 71.62 499 VAL A N 1
ATOM 4040 C CA . VAL A 1 499 ? 42.306 28.760 -63.570 1.00 71.62 499 VAL A CA 1
ATOM 4041 C C . VAL A 1 499 ? 42.461 28.236 -65.000 1.00 71.62 499 VAL A C 1
ATOM 4043 O O . VAL A 1 499 ? 43.519 28.410 -65.606 1.00 71.62 499 VAL A O 1
ATOM 4046 N N . LEU A 1 500 ? 41.405 27.667 -65.590 1.00 70.88 500 LEU A N 1
ATOM 4047 C CA . LEU A 1 500 ? 41.414 27.260 -66.996 1.00 70.88 500 LEU A CA 1
ATOM 4048 C C . LEU A 1 500 ? 41.651 28.453 -67.937 1.00 70.88 500 LEU A C 1
ATOM 4050 O O . LEU A 1 500 ? 42.478 28.353 -68.847 1.00 70.88 500 LEU A O 1
ATOM 4054 N N . ASP A 1 501 ? 40.983 29.582 -67.707 1.00 73.69 501 ASP A N 1
ATOM 4055 C CA . ASP A 1 501 ? 41.152 30.798 -68.513 1.00 73.69 501 ASP A CA 1
ATOM 4056 C C . ASP A 1 501 ? 42.597 31.328 -68.446 1.00 73.69 501 ASP A C 1
ATOM 4058 O O . ASP A 1 501 ? 43.173 31.739 -69.454 1.00 73.69 501 ASP A O 1
ATOM 4062 N N . ARG A 1 502 ? 43.246 31.241 -67.277 1.00 73.88 502 ARG A N 1
ATOM 4063 C CA . ARG A 1 502 ? 44.664 31.619 -67.114 1.00 73.88 502 ARG A CA 1
ATOM 4064 C C . ARG A 1 502 ? 45.610 30.665 -67.842 1.00 73.88 502 ARG A C 1
ATOM 4066 O O . ARG A 1 502 ? 46.541 31.109 -68.513 1.00 73.88 502 ARG A O 1
ATOM 4073 N N . LEU A 1 503 ? 45.373 29.358 -67.736 1.00 70.06 503 LEU A N 1
ATOM 4074 C CA . LEU A 1 503 ? 46.196 28.339 -68.393 1.00 70.06 503 LEU A CA 1
ATOM 4075 C C . LEU A 1 503 ? 46.065 28.390 -69.922 1.00 70.06 503 LEU A C 1
ATOM 4077 O O . LEU A 1 503 ? 47.060 28.244 -70.633 1.00 70.06 503 LEU A O 1
ATOM 4081 N N . THR A 1 504 ? 44.860 28.641 -70.436 1.00 71.56 504 THR A N 1
ATOM 4082 C CA . THR A 1 504 ? 44.618 28.801 -71.878 1.00 71.56 504 THR A CA 1
ATOM 4083 C C . THR A 1 504 ? 45.235 30.089 -72.428 1.00 71.56 504 THR A C 1
ATOM 4085 O O . THR A 1 504 ? 45.780 30.058 -73.533 1.00 71.56 504 THR A O 1
ATOM 4088 N N . ALA A 1 505 ? 45.257 31.182 -71.653 1.00 72.06 505 ALA A N 1
ATOM 4089 C CA . ALA A 1 505 ? 45.940 32.423 -72.027 1.00 72.06 505 ALA A CA 1
ATOM 4090 C C . ALA A 1 505 ? 47.474 32.276 -72.124 1.00 72.06 505 ALA A C 1
ATOM 4092 O O . ALA A 1 505 ? 48.094 32.913 -72.973 1.00 72.06 505 ALA A O 1
ATOM 4093 N N . LEU A 1 506 ? 48.090 31.434 -71.285 1.00 68.00 506 LEU A N 1
ATOM 4094 C CA . LEU A 1 506 ? 49.550 31.256 -71.234 1.00 68.00 506 LEU A CA 1
ATOM 4095 C C . LEU A 1 506 ? 50.087 30.216 -72.228 1.00 68.00 506 LEU A C 1
ATOM 4097 O O . LEU A 1 506 ? 51.139 30.429 -72.829 1.00 68.00 506 LEU A O 1
ATOM 4101 N N . PHE A 1 507 ? 49.391 29.088 -72.396 1.00 64.12 507 PHE A N 1
ATOM 4102 C CA . PHE A 1 507 ? 49.880 27.944 -73.184 1.00 64.12 507 PHE A CA 1
ATOM 4103 C C . PHE A 1 507 ? 49.147 27.749 -74.522 1.00 64.12 507 PHE A C 1
ATOM 4105 O O . PHE A 1 507 ? 49.555 26.909 -75.330 1.00 64.12 507 PHE A O 1
ATOM 4112 N N . GLY A 1 508 ? 48.101 28.539 -74.783 1.00 68.25 508 GLY A N 1
ATOM 4113 C CA . GLY A 1 508 ? 47.302 28.503 -76.005 1.00 68.25 508 GLY A CA 1
ATOM 4114 C C . GLY A 1 508 ? 46.248 27.389 -76.025 1.00 68.25 508 GLY A C 1
ATOM 4115 O O . GLY A 1 508 ? 46.437 26.291 -75.495 1.00 68.25 508 GLY A O 1
ATOM 4116 N N . SER A 1 509 ? 45.140 27.651 -76.721 1.00 61.97 509 SER A N 1
ATOM 4117 C CA . SER A 1 509 ? 43.972 26.760 -76.850 1.00 61.97 509 SER A CA 1
ATOM 4118 C C . SER A 1 509 ? 44.247 25.434 -77.573 1.00 61.97 509 SER A C 1
ATOM 4120 O O . SER A 1 509 ? 43.429 24.522 -77.525 1.00 61.97 509 SER A O 1
ATOM 4122 N N . SER A 1 510 ? 45.410 25.291 -78.219 1.00 61.91 510 SER A N 1
ATOM 4123 C CA . SER A 1 510 ? 45.832 24.028 -78.837 1.00 61.91 510 SER A CA 1
ATOM 4124 C C . SER A 1 510 ? 46.486 23.054 -77.850 1.00 61.91 510 SER A C 1
ATOM 4126 O O . SER A 1 510 ? 46.569 21.871 -78.166 1.00 61.91 510 SER A O 1
ATOM 4128 N N . ARG A 1 511 ? 46.990 23.523 -76.696 1.00 67.44 511 ARG A N 1
ATOM 4129 C CA . ARG A 1 511 ? 47.713 22.688 -75.712 1.00 67.44 511 ARG A CA 1
ATOM 4130 C C . ARG A 1 511 ? 46.867 22.333 -74.487 1.00 67.44 511 ARG A C 1
ATOM 4132 O O . ARG A 1 511 ? 47.080 21.277 -73.890 1.00 67.44 511 ARG A O 1
ATOM 4139 N N . VAL A 1 512 ? 45.909 23.192 -74.134 1.00 74.00 512 VAL A N 1
ATOM 4140 C CA . VAL A 1 512 ? 44.928 22.983 -73.057 1.00 74.00 512 VAL A CA 1
ATOM 4141 C C . VAL A 1 512 ? 43.538 22.969 -73.684 1.00 74.00 512 VAL A C 1
ATOM 4143 O O . VAL A 1 512 ? 43.093 23.978 -74.222 1.00 74.00 512 VAL A O 1
ATOM 4146 N N . LEU A 1 513 ? 42.871 21.816 -73.639 1.00 65.25 513 LEU A N 1
ATOM 4147 C CA . LEU A 1 513 ? 41.656 21.558 -74.419 1.00 65.25 513 LEU A CA 1
ATOM 4148 C C . LEU A 1 513 ? 40.364 21.900 -73.669 1.00 65.25 513 LEU A C 1
ATOM 4150 O O . LEU A 1 513 ? 39.315 22.019 -74.294 1.00 65.25 513 LEU A O 1
ATOM 4154 N N . GLY A 1 514 ? 40.432 22.080 -72.348 1.00 74.25 514 GLY A N 1
ATOM 4155 C CA . GLY A 1 514 ? 39.288 22.457 -71.516 1.00 74.25 514 GLY A CA 1
ATOM 4156 C C . GLY A 1 514 ? 38.968 21.451 -70.414 1.00 74.25 514 GLY A C 1
ATOM 4157 O O . GLY A 1 514 ? 39.718 20.506 -70.169 1.00 74.25 514 GLY A O 1
ATOM 4158 N N . VAL A 1 515 ? 37.841 21.669 -69.736 1.00 75.88 515 VAL A N 1
ATOM 4159 C CA . VAL A 1 515 ? 37.315 20.788 -68.681 1.00 75.88 515 VAL A CA 1
ATOM 4160 C C . VAL A 1 515 ? 36.398 19.723 -69.290 1.00 75.88 515 VAL A C 1
ATOM 4162 O O . VAL A 1 515 ? 35.640 20.005 -70.220 1.00 75.88 515 VAL A O 1
ATOM 4165 N N . ILE A 1 516 ? 36.429 18.500 -68.751 1.00 72.31 516 ILE A N 1
ATOM 4166 C CA . ILE A 1 516 ? 35.631 17.365 -69.253 1.00 72.31 516 ILE A CA 1
ATOM 4167 C C . ILE A 1 516 ? 34.126 17.670 -69.308 1.00 72.31 516 ILE A C 1
ATOM 4169 O O . ILE A 1 516 ? 33.474 17.262 -70.269 1.00 72.31 516 ILE A O 1
ATOM 4173 N N . SER A 1 517 ? 33.583 18.440 -68.355 1.00 67.38 517 SER A N 1
ATOM 4174 C CA . SER A 1 517 ? 32.172 18.866 -68.353 1.00 67.38 517 SER A CA 1
ATOM 4175 C C . SER A 1 517 ? 31.726 19.593 -69.624 1.00 67.38 517 SER A C 1
ATOM 4177 O O . SER A 1 517 ? 30.545 19.545 -69.954 1.00 67.38 517 SER A O 1
ATOM 4179 N N . ASN A 1 518 ? 32.654 20.252 -70.324 1.00 72.44 518 ASN A N 1
ATOM 4180 C CA . ASN A 1 518 ? 32.377 21.010 -71.545 1.00 72.44 518 ASN A CA 1
ATOM 4181 C C . ASN A 1 518 ? 32.718 20.203 -72.811 1.00 72.44 518 ASN A C 1
ATOM 4183 O O . ASN A 1 518 ? 32.225 20.512 -73.893 1.00 72.44 518 ASN A O 1
ATOM 4187 N N . LEU A 1 519 ? 33.554 19.167 -72.682 1.00 71.12 519 LEU A N 1
ATOM 4188 C CA . LEU A 1 519 ? 34.030 18.339 -73.793 1.00 71.12 519 LEU A CA 1
ATOM 4189 C C . LEU A 1 519 ? 33.149 17.113 -74.055 1.00 71.12 519 LEU A C 1
ATOM 4191 O O . LEU A 1 519 ? 33.131 16.618 -75.182 1.00 71.12 519 LEU A O 1
ATOM 4195 N N . VAL A 1 520 ? 32.428 16.628 -73.039 1.00 72.06 520 VAL A N 1
ATOM 4196 C CA . VAL A 1 520 ? 31.624 15.401 -73.107 1.00 72.06 520 VAL A CA 1
ATOM 4197 C C . VAL A 1 520 ? 30.164 15.700 -72.797 1.00 72.06 520 VAL A C 1
ATOM 4199 O O . VAL A 1 520 ? 29.835 16.251 -71.750 1.00 72.06 520 VAL A O 1
ATOM 4202 N N . SER A 1 521 ? 29.271 15.287 -73.693 1.00 71.19 521 SER A N 1
ATOM 4203 C CA . SER A 1 521 ? 27.820 15.355 -73.507 1.00 71.19 521 SER A CA 1
ATOM 4204 C C . SER A 1 521 ? 27.191 13.966 -73.644 1.00 71.19 521 SER A C 1
ATOM 4206 O O . SER A 1 521 ? 27.641 13.173 -74.465 1.00 71.19 521 SER A O 1
ATOM 4208 N N . PRO A 1 522 ? 26.152 13.623 -72.866 1.00 73.50 522 PRO A N 1
ATOM 4209 C CA . PRO A 1 522 ? 25.467 12.344 -73.026 1.00 73.50 522 PRO A CA 1
ATOM 4210 C C . PRO A 1 522 ? 24.679 12.304 -74.348 1.00 73.50 522 PRO A C 1
ATOM 4212 O O . PRO A 1 522 ? 24.037 13.289 -74.709 1.00 73.50 522 PRO A O 1
ATOM 4215 N N . CYS A 1 523 ? 24.639 11.149 -75.027 1.00 68.94 523 CYS A N 1
ATOM 4216 C CA . CYS A 1 523 ? 23.841 10.954 -76.251 1.00 68.94 523 CYS A CA 1
ATOM 4217 C C . CYS A 1 523 ? 22.339 11.244 -76.053 1.00 68.94 523 CYS A C 1
ATOM 4219 O O . CYS A 1 523 ? 21.656 11.676 -76.980 1.00 68.94 523 CYS A O 1
ATOM 4221 N N . LYS A 1 524 ? 21.804 10.975 -74.851 1.00 72.12 524 LYS A N 1
ATOM 4222 C CA . LYS A 1 524 ? 20.407 11.240 -74.466 1.00 72.12 524 LYS A CA 1
ATOM 4223 C C . LYS A 1 524 ? 20.341 11.806 -73.043 1.00 72.12 524 LYS A C 1
ATOM 4225 O O . LYS A 1 524 ? 21.101 11.355 -72.185 1.00 72.12 524 LYS A O 1
ATOM 4230 N N . PRO A 1 525 ? 19.382 12.699 -72.731 1.00 69.94 525 PRO A N 1
ATOM 4231 C CA . PRO A 1 525 ? 19.247 13.281 -71.391 1.00 69.94 525 PRO A CA 1
ATOM 4232 C C . PRO A 1 525 ? 18.932 12.238 -70.307 1.00 69.94 525 PRO A C 1
ATOM 4234 O O . PRO A 1 525 ? 19.310 12.429 -69.155 1.00 69.94 525 PRO A O 1
ATOM 4237 N N . ALA A 1 526 ? 18.298 11.118 -70.673 1.00 68.25 526 ALA A N 1
ATOM 4238 C CA . ALA A 1 526 ? 18.025 10.004 -69.764 1.00 68.25 526 ALA A CA 1
ATOM 4239 C C . ALA A 1 526 ? 19.309 9.363 -69.202 1.00 68.25 526 ALA A C 1
ATOM 4241 O O . ALA A 1 526 ? 19.327 8.943 -68.053 1.00 68.25 526 ALA A O 1
ATOM 4242 N N . TYR A 1 527 ? 20.407 9.361 -69.966 1.00 71.38 527 TYR A N 1
ATOM 4243 C CA . TYR A 1 527 ? 21.683 8.767 -69.552 1.00 71.38 527 TYR A CA 1
ATOM 4244 C C . TYR A 1 527 ? 22.589 9.740 -68.789 1.00 71.38 527 TYR A C 1
ATOM 4246 O O . TYR A 1 527 ? 23.682 9.373 -68.365 1.00 71.38 527 TYR A O 1
ATOM 4254 N N . ALA A 1 528 ? 22.148 10.982 -68.565 1.00 70.38 528 ALA A N 1
ATOM 4255 C CA . ALA A 1 528 ? 22.939 11.977 -67.845 1.00 70.38 528 ALA A CA 1
ATOM 4256 C C . ALA A 1 528 ? 23.261 11.546 -66.401 1.00 70.38 528 ALA A C 1
ATOM 4258 O O . ALA A 1 528 ? 24.319 11.900 -65.885 1.00 70.38 528 ALA A O 1
ATOM 4259 N N . ALA A 1 529 ? 22.377 10.779 -65.751 1.00 72.12 529 ALA A N 1
ATOM 4260 C CA . ALA A 1 529 ? 22.615 10.237 -64.411 1.00 72.12 529 ALA A CA 1
ATOM 4261 C C . ALA A 1 529 ? 23.750 9.198 -64.414 1.00 72.12 529 ALA A C 1
ATOM 4263 O O . ALA A 1 529 ? 24.680 9.304 -63.616 1.00 72.12 529 ALA A O 1
ATOM 4264 N N . ALA A 1 530 ? 23.721 8.267 -65.371 1.00 71.38 530 ALA A N 1
ATOM 4265 C CA . ALA A 1 530 ? 24.767 7.270 -65.589 1.00 71.38 530 ALA A CA 1
ATOM 4266 C C . ALA A 1 530 ? 26.132 7.915 -65.890 1.00 71.38 530 ALA A C 1
ATOM 4268 O O . ALA A 1 530 ? 27.141 7.568 -65.277 1.00 71.38 530 ALA A O 1
ATOM 4269 N N . VAL A 1 531 ? 26.151 8.913 -66.784 1.00 73.88 531 VAL A N 1
ATOM 4270 C CA . VAL A 1 531 ? 27.369 9.651 -67.157 1.00 73.88 531 VAL A CA 1
ATOM 4271 C C . VAL A 1 531 ? 27.958 10.406 -65.965 1.00 73.88 531 VAL A C 1
ATOM 4273 O O . VAL A 1 531 ? 29.162 10.335 -65.733 1.00 73.88 531 VAL A O 1
ATOM 4276 N N . ARG A 1 532 ? 27.124 11.061 -65.146 1.00 74.50 532 ARG A N 1
ATOM 4277 C CA . ARG A 1 532 ? 27.589 11.758 -63.934 1.00 74.50 532 ARG A CA 1
ATOM 4278 C C . ARG A 1 532 ? 28.123 10.825 -62.858 1.00 74.50 532 ARG A C 1
ATOM 4280 O O . ARG A 1 532 ? 29.025 11.234 -62.141 1.00 74.50 532 ARG A O 1
ATOM 4287 N N . GLN A 1 533 ? 27.582 9.620 -62.716 1.00 75.75 533 GLN A N 1
ATOM 4288 C CA . GLN A 1 533 ? 28.051 8.680 -61.697 1.00 75.75 533 GLN A CA 1
ATOM 4289 C C . GLN A 1 533 ? 29.467 8.175 -62.013 1.00 75.75 533 GLN A C 1
ATOM 4291 O O . GLN A 1 533 ? 30.302 8.087 -61.119 1.00 75.75 533 GLN A O 1
ATOM 4296 N N . VAL A 1 534 ? 29.756 7.898 -63.289 1.00 72.12 534 VAL A N 1
ATOM 4297 C CA . VAL A 1 534 ? 31.060 7.364 -63.723 1.00 72.12 534 VAL A CA 1
ATOM 4298 C C . VAL A 1 534 ? 32.095 8.467 -63.917 1.00 72.12 534 VAL A C 1
ATOM 4300 O O . VAL A 1 534 ? 33.204 8.372 -63.400 1.00 72.12 534 VAL A O 1
ATOM 4303 N N . LEU A 1 535 ? 31.740 9.532 -64.641 1.00 73.19 535 LEU A N 1
ATOM 4304 C CA . LEU A 1 535 ? 32.665 10.632 -64.921 1.00 73.19 535 LEU A CA 1
ATOM 4305 C C . LEU A 1 535 ? 32.691 11.680 -63.808 1.00 73.19 535 LEU A C 1
ATOM 4307 O O . LEU A 1 535 ? 33.575 12.524 -63.820 1.00 73.19 535 LEU A O 1
ATOM 4311 N N . GLY A 1 536 ? 31.778 11.631 -62.833 1.00 73.50 536 GLY A N 1
ATOM 4312 C CA . GLY A 1 536 ? 31.637 12.584 -61.723 1.00 73.50 536 GLY A CA 1
ATOM 4313 C C . GLY A 1 536 ? 32.938 13.076 -61.083 1.00 73.50 536 GLY A C 1
ATOM 4314 O O . GLY A 1 536 ? 33.126 14.293 -61.029 1.00 73.50 536 GLY A O 1
ATOM 4315 N N . PRO A 1 537 ? 33.853 12.191 -60.638 1.00 72.88 537 PRO A N 1
ATOM 4316 C CA . PRO A 1 537 ? 35.134 12.616 -60.068 1.00 72.88 537 PRO A CA 1
ATOM 4317 C C . PRO A 1 537 ? 36.036 13.346 -61.075 1.00 72.88 537 PRO A C 1
ATOM 4319 O O . PRO A 1 537 ? 36.806 14.211 -60.674 1.00 72.88 537 PRO A O 1
ATOM 4322 N N . TYR A 1 538 ? 35.902 13.051 -62.368 1.00 73.19 538 TYR A N 1
ATOM 4323 C CA . TYR A 1 538 ? 36.704 13.614 -63.456 1.00 73.19 538 TYR A CA 1
ATOM 4324 C C . TYR A 1 538 ? 36.008 14.763 -64.204 1.00 73.19 538 TYR A C 1
ATOM 4326 O O . TYR A 1 538 ? 36.640 15.417 -65.027 1.00 73.19 538 TYR A O 1
ATOM 4334 N N . MET A 1 539 ? 34.733 15.067 -63.920 1.00 69.75 539 MET A N 1
ATOM 4335 C CA . MET A 1 539 ? 33.977 16.125 -64.614 1.00 69.75 539 MET A CA 1
ATOM 4336 C C . MET A 1 539 ? 34.627 17.504 -64.467 1.00 69.75 539 MET A C 1
ATOM 4338 O O . MET A 1 539 ? 34.450 18.341 -65.344 1.00 69.75 539 MET A O 1
ATOM 4342 N N . GLN A 1 540 ? 35.365 17.733 -63.376 1.00 69.88 540 GLN A N 1
ATOM 4343 C CA . GLN A 1 540 ? 36.088 18.979 -63.086 1.00 69.88 540 GLN A CA 1
ATOM 4344 C C . GLN A 1 540 ? 37.573 18.922 -63.490 1.00 69.88 540 GLN A C 1
ATOM 4346 O O . GLN A 1 540 ? 38.323 19.850 -63.194 1.00 69.88 540 GLN A O 1
ATOM 4351 N N . ALA A 1 541 ? 38.022 17.839 -64.136 1.00 75.38 541 ALA A N 1
ATOM 4352 C CA . ALA A 1 541 ? 39.412 17.680 -64.540 1.00 75.38 541 ALA A CA 1
ATOM 4353 C C . ALA A 1 541 ? 39.707 18.407 -65.863 1.00 75.38 541 ALA A C 1
ATOM 4355 O O . ALA A 1 541 ? 38.907 18.372 -66.803 1.00 75.38 541 ALA A O 1
ATOM 4356 N N . VAL A 1 542 ? 40.876 19.046 -65.934 1.00 77.94 542 VAL A N 1
ATOM 4357 C CA . VAL A 1 542 ? 41.362 19.786 -67.109 1.00 77.94 542 VAL A CA 1
ATOM 4358 C C . VAL A 1 542 ? 42.158 18.855 -68.023 1.00 77.94 542 VAL A C 1
ATOM 4360 O O . VAL A 1 542 ? 43.070 18.168 -67.565 1.00 77.94 542 VAL A O 1
ATOM 4363 N N . VAL A 1 543 ? 41.844 18.841 -69.319 1.00 78.06 543 VAL A N 1
ATOM 4364 C CA . VAL A 1 543 ? 42.492 17.981 -70.321 1.00 78.06 543 VAL A CA 1
ATOM 4365 C C . VAL A 1 543 ? 43.628 18.723 -71.034 1.00 78.06 543 VAL A C 1
ATOM 4367 O O . VAL A 1 543 ? 43.445 19.832 -71.542 1.00 78.06 543 VAL A O 1
ATOM 4370 N N . VAL A 1 544 ? 44.803 18.092 -71.096 1.00 79.88 544 VAL A N 1
ATOM 4371 C CA . VAL A 1 544 ? 46.053 18.628 -71.663 1.00 79.88 544 VAL A CA 1
ATOM 4372 C C . VAL A 1 544 ? 46.581 17.696 -72.767 1.00 79.88 544 VAL A C 1
ATOM 4374 O O . VAL A 1 544 ? 46.446 16.477 -72.671 1.00 79.88 544 VAL A O 1
ATOM 4377 N N . ASP A 1 545 ? 47.207 18.249 -73.809 1.00 76.81 545 ASP A N 1
ATOM 4378 C CA . ASP A 1 545 ? 47.632 17.493 -75.005 1.00 76.81 545 ASP A CA 1
ATOM 4379 C C . ASP A 1 545 ? 48.847 16.560 -74.780 1.00 76.81 545 ASP A C 1
ATOM 4381 O O . ASP A 1 545 ? 48.879 15.445 -75.293 1.00 76.81 545 ASP A O 1
ATOM 4385 N N . SER A 1 546 ? 49.847 16.957 -73.977 1.00 77.94 546 SER A N 1
ATOM 4386 C CA . SER A 1 546 ? 51.085 16.175 -73.785 1.00 77.94 546 SER A CA 1
ATOM 4387 C C . SER A 1 546 ? 51.578 16.095 -72.332 1.00 77.94 546 SER A C 1
ATOM 4389 O O . SER A 1 546 ? 51.280 16.926 -71.470 1.00 77.94 546 SER A O 1
ATOM 4391 N N . ARG A 1 547 ? 52.422 15.092 -72.047 1.00 77.50 547 ARG A N 1
ATOM 4392 C CA . ARG A 1 547 ? 53.108 14.944 -70.749 1.00 77.50 547 ARG A CA 1
ATOM 4393 C C . ARG A 1 547 ? 54.082 16.092 -70.471 1.00 77.50 547 ARG A C 1
ATOM 4395 O O . ARG A 1 547 ? 54.310 16.417 -69.309 1.00 77.50 547 ARG A O 1
ATOM 4402 N N . ASN A 1 548 ? 54.642 16.712 -71.511 1.00 77.88 548 ASN A N 1
ATOM 4403 C CA . ASN A 1 548 ? 55.540 17.860 -71.348 1.00 77.88 548 ASN A CA 1
ATOM 4404 C C . ASN A 1 548 ? 54.760 19.112 -70.930 1.00 77.88 548 ASN A C 1
ATOM 4406 O O . ASN A 1 548 ? 55.121 19.753 -69.948 1.00 77.88 548 ASN A O 1
ATOM 4410 N N . THR A 1 549 ? 53.623 19.371 -71.577 1.00 77.69 549 THR A N 1
ATOM 4411 C CA . THR A 1 549 ? 52.711 20.463 -71.209 1.00 77.69 549 THR A CA 1
ATOM 4412 C C . THR A 1 549 ? 52.132 20.278 -69.806 1.00 77.69 549 THR A C 1
ATOM 4414 O O . THR A 1 549 ? 51.988 21.254 -69.080 1.00 77.69 549 THR A O 1
ATOM 4417 N N . LEU A 1 550 ? 51.887 19.034 -69.364 1.00 77.94 550 LEU A N 1
ATOM 4418 C CA . LEU A 1 550 ? 51.499 18.757 -67.976 1.00 77.94 550 LEU A CA 1
ATOM 4419 C C . LEU A 1 550 ? 52.596 19.175 -66.984 1.00 77.94 550 LEU A C 1
ATOM 4421 O O . LEU A 1 550 ? 52.290 19.796 -65.972 1.00 77.94 550 LEU A O 1
ATOM 4425 N N . LYS A 1 551 ? 53.869 18.853 -67.254 1.00 79.69 551 LYS A N 1
ATOM 4426 C CA . LYS A 1 551 ? 54.987 19.236 -66.371 1.00 79.69 551 LYS A CA 1
ATOM 4427 C C . LYS A 1 551 ? 55.120 20.754 -66.255 1.00 79.69 551 LYS A C 1
ATOM 4429 O O . LYS A 1 551 ? 55.327 21.251 -65.153 1.00 79.69 551 LYS A O 1
ATOM 4434 N N . GLU A 1 552 ? 54.964 21.466 -67.368 1.00 78.19 552 GLU A N 1
ATOM 4435 C CA . GLU A 1 552 ? 54.982 22.932 -67.412 1.00 78.19 552 GLU A CA 1
ATOM 4436 C C . GLU A 1 552 ? 53.802 23.536 -66.632 1.00 78.19 552 GLU A C 1
ATOM 4438 O O . GLU A 1 552 ? 54.007 24.410 -65.790 1.00 78.19 552 GLU A O 1
ATOM 4443 N N . CYS A 1 553 ? 52.587 23.008 -66.816 1.00 74.88 553 CYS A N 1
ATOM 4444 C CA . CYS A 1 553 ? 51.400 23.454 -66.081 1.00 74.88 553 CYS A CA 1
ATOM 4445 C C . CYS A 1 553 ? 51.509 23.170 -64.575 1.00 74.88 553 CYS A C 1
ATOM 4447 O O . CYS A 1 553 ? 51.186 24.024 -63.757 1.00 74.88 553 CYS A O 1
ATOM 4449 N N . VAL A 1 554 ? 52.005 21.992 -64.182 1.00 78.50 554 VAL A N 1
ATOM 4450 C CA . VAL A 1 554 ? 52.195 21.630 -62.767 1.00 78.50 554 VAL A CA 1
ATOM 4451 C C . VAL A 1 554 ? 53.280 22.486 -62.112 1.00 78.50 554 VAL A C 1
ATOM 4453 O O . VAL A 1 554 ? 53.133 22.857 -60.948 1.00 78.50 554 VAL A O 1
ATOM 4456 N N . ALA A 1 555 ? 54.359 22.810 -62.831 1.00 79.38 555 ALA A N 1
ATOM 4457 C CA . ALA A 1 555 ? 55.377 23.734 -62.339 1.00 79.38 555 ALA A CA 1
ATOM 4458 C C . ALA A 1 555 ? 54.777 25.128 -62.101 1.00 79.38 555 ALA A C 1
ATOM 4460 O O . ALA A 1 555 ? 54.951 25.679 -61.018 1.00 79.38 555 ALA A O 1
ATOM 4461 N N . TYR A 1 556 ? 53.989 25.635 -63.054 1.00 79.12 556 TYR A N 1
ATOM 4462 C CA . TYR A 1 556 ? 53.289 26.913 -62.928 1.00 79.12 556 TYR A CA 1
ATOM 4463 C C . TYR A 1 556 ? 52.317 26.943 -61.735 1.00 79.12 556 TYR A C 1
ATOM 4465 O O . TYR A 1 556 ? 52.416 27.831 -60.891 1.00 79.12 556 TYR A O 1
ATOM 4473 N N . LEU A 1 557 ? 51.444 25.939 -61.597 1.00 77.44 557 LEU A N 1
ATOM 4474 C CA . LEU A 1 557 ? 50.470 25.860 -60.498 1.00 77.44 557 LEU A CA 1
ATOM 4475 C C . LEU A 1 557 ? 51.144 25.829 -59.116 1.00 77.44 557 LEU A C 1
ATOM 4477 O O . LEU A 1 557 ? 50.646 26.435 -58.167 1.00 77.44 557 LEU A O 1
ATOM 4481 N N . LYS A 1 558 ? 52.302 25.161 -59.002 1.00 77.25 558 LYS A N 1
ATOM 4482 C CA . LYS A 1 558 ? 53.095 25.127 -57.762 1.00 77.25 558 LYS A CA 1
ATOM 4483 C C . LYS A 1 558 ? 53.756 26.468 -57.446 1.00 77.25 558 LYS A C 1
ATOM 4485 O O . LYS A 1 558 ? 53.821 26.835 -56.277 1.00 77.25 558 LYS A O 1
ATOM 4490 N N . THR A 1 559 ? 54.243 27.186 -58.456 1.00 76.50 559 THR A N 1
ATOM 4491 C CA . THR A 1 559 ? 54.859 28.510 -58.277 1.00 76.50 559 THR A CA 1
ATOM 4492 C C . THR A 1 559 ? 53.818 29.581 -57.940 1.00 76.50 559 THR A C 1
ATOM 4494 O O . THR A 1 559 ? 54.098 30.452 -57.121 1.00 76.50 559 THR A O 1
ATOM 4497 N N . SER A 1 560 ? 52.614 29.487 -58.509 1.00 70.12 560 SER A N 1
ATOM 4498 C CA . SER A 1 560 ? 51.533 30.468 -58.330 1.00 70.12 560 SER A CA 1
ATOM 4499 C C . SER A 1 560 ? 50.590 30.194 -57.144 1.00 70.12 560 SER A C 1
ATOM 4501 O O . SER A 1 560 ? 49.671 30.978 -56.929 1.00 70.12 560 SER A O 1
ATOM 4503 N N . GLN A 1 561 ? 50.807 29.121 -56.365 1.00 66.12 561 GLN A N 1
ATOM 4504 C CA . GLN A 1 561 ? 49.970 28.715 -55.214 1.00 66.12 561 GLN A CA 1
ATOM 4505 C C . GLN A 1 561 ? 48.464 28.618 -55.531 1.00 66.12 561 GLN A C 1
ATOM 4507 O O . GLN A 1 561 ? 47.612 28.994 -54.726 1.00 66.12 561 GLN A O 1
ATOM 4512 N N . GLU A 1 562 ? 48.124 28.109 -56.712 1.00 70.88 562 GLU A N 1
ATOM 4513 C CA . GLU A 1 562 ? 46.728 27.937 -57.121 1.00 70.88 562 GLU A CA 1
ATOM 4514 C C . GLU A 1 562 ? 46.098 26.667 -56.506 1.00 70.88 562 GLU A C 1
ATOM 4516 O O . GLU A 1 562 ? 46.819 25.748 -56.096 1.00 70.88 562 GLU A O 1
ATOM 4521 N N . PRO A 1 563 ? 44.754 26.600 -56.388 1.00 65.19 563 PRO A N 1
ATOM 4522 C CA . PRO A 1 563 ? 44.067 25.449 -55.803 1.00 65.19 563 PRO A CA 1
ATOM 4523 C C . PRO A 1 563 ? 44.377 24.136 -56.537 1.00 65.19 563 PRO A C 1
ATOM 4525 O O . PRO A 1 563 ? 44.691 24.104 -57.726 1.00 65.19 563 PRO A O 1
ATOM 4528 N N . SER A 1 564 ? 44.270 23.016 -55.817 1.00 66.19 564 SER A N 1
ATOM 4529 C CA . SER A 1 564 ? 44.562 21.684 -56.349 1.00 66.19 564 SER A CA 1
ATOM 4530 C C . SER A 1 564 ? 43.533 21.270 -57.403 1.00 66.19 564 SER A C 1
ATOM 4532 O O . SER A 1 564 ? 42.402 20.916 -57.061 1.00 66.19 564 SER A O 1
ATOM 4534 N N . ILE A 1 565 ? 43.934 21.276 -58.673 1.00 72.50 565 ILE A N 1
ATOM 4535 C CA . ILE A 1 565 ? 43.089 20.883 -59.806 1.00 72.50 565 ILE A CA 1
ATOM 4536 C C . ILE A 1 565 ? 43.562 19.540 -60.358 1.00 72.50 565 ILE A C 1
ATOM 4538 O O . ILE A 1 565 ? 44.760 19.266 -60.445 1.00 72.50 565 ILE A O 1
ATOM 4542 N N . GLN A 1 566 ? 42.612 18.688 -60.740 1.00 71.88 566 GLN A N 1
ATOM 4543 C CA . GLN A 1 566 ? 42.909 17.429 -61.415 1.00 71.88 566 GLN A CA 1
ATOM 4544 C C . GLN A 1 566 ? 43.184 17.685 -62.902 1.00 71.88 566 GLN A C 1
ATOM 4546 O O . GLN A 1 566 ? 42.394 18.342 -63.576 1.00 71.88 566 GLN A O 1
ATOM 4551 N N . MET A 1 567 ? 44.292 17.158 -63.423 1.00 75.00 567 MET A N 1
ATOM 4552 C CA . MET A 1 567 ? 44.665 17.279 -64.836 1.00 75.00 567 MET A CA 1
ATOM 4553 C C . MET A 1 567 ? 44.796 15.901 -65.484 1.00 75.00 567 MET A C 1
ATOM 4555 O O . MET A 1 567 ? 45.410 15.001 -64.911 1.00 75.00 567 MET A O 1
ATOM 4559 N N . LEU A 1 568 ? 44.246 15.748 -66.688 1.00 75.12 568 LEU A N 1
ATOM 4560 C CA . LEU A 1 568 ? 44.289 14.525 -67.491 1.00 75.12 568 LEU A CA 1
ATOM 4561 C C . LEU A 1 568 ? 45.055 14.784 -68.789 1.00 75.12 568 LEU A C 1
ATOM 4563 O O . LEU A 1 568 ? 44.914 15.838 -69.401 1.00 75.12 568 LEU A O 1
ATOM 4567 N N . VAL A 1 569 ? 45.876 13.824 -69.209 1.00 77.88 569 VAL A N 1
ATOM 4568 C CA . VAL A 1 569 ? 46.700 13.935 -70.424 1.00 77.88 569 VAL A CA 1
ATOM 4569 C C . VAL A 1 569 ? 46.118 13.055 -71.517 1.00 77.88 569 VAL A C 1
ATOM 4571 O O . VAL A 1 569 ? 45.771 11.906 -71.249 1.00 77.88 569 VAL A O 1
ATOM 4574 N N . LEU A 1 570 ? 46.059 13.568 -72.747 1.00 75.31 570 LEU A N 1
ATOM 4575 C CA . LEU A 1 570 ? 45.618 12.784 -73.895 1.00 75.31 570 LEU A CA 1
ATOM 4576 C C . LEU A 1 570 ? 46.565 11.601 -74.181 1.00 75.31 570 LEU A C 1
ATOM 4578 O O . LEU A 1 570 ? 47.784 11.785 -74.279 1.00 75.31 570 LEU A O 1
ATOM 4582 N N . PRO A 1 571 ? 46.034 10.378 -74.352 1.00 68.81 571 PRO A N 1
ATOM 4583 C CA . PRO A 1 571 ? 46.838 9.234 -74.752 1.00 68.81 571 PRO A CA 1
ATOM 4584 C C . PRO A 1 571 ? 47.252 9.351 -76.230 1.00 68.81 571 PRO A C 1
ATOM 4586 O O . PRO A 1 571 ? 46.452 9.688 -77.099 1.00 68.81 571 PRO A O 1
ATOM 4589 N N . LEU A 1 572 ? 48.525 9.052 -76.517 1.00 59.38 572 LEU A N 1
ATOM 4590 C CA . LEU A 1 572 ? 49.096 9.058 -77.877 1.00 59.38 572 LEU A CA 1
ATOM 4591 C C . LEU A 1 572 ? 48.777 7.780 -78.673 1.00 59.38 572 LEU A C 1
ATOM 4593 O O . LEU A 1 572 ? 48.999 7.734 -79.878 1.00 59.38 572 LEU A O 1
ATOM 4597 N N . THR A 1 573 ? 48.309 6.731 -77.998 1.00 56.53 573 THR A N 1
ATOM 4598 C CA . THR A 1 573 ? 48.026 5.404 -78.560 1.00 56.53 573 THR A CA 1
ATOM 4599 C C . THR A 1 573 ? 46.604 4.991 -78.209 1.00 56.53 573 THR A C 1
ATOM 4601 O O . THR A 1 573 ? 46.126 5.283 -77.113 1.00 56.53 573 THR A O 1
ATOM 4604 N N . ALA A 1 574 ? 45.930 4.312 -79.140 1.00 56.69 574 ALA A N 1
ATOM 4605 C CA . ALA A 1 574 ? 44.616 3.742 -78.879 1.00 56.69 574 ALA A CA 1
ATOM 4606 C C . ALA A 1 574 ? 44.717 2.716 -77.732 1.00 56.69 574 ALA A C 1
ATOM 4608 O O . ALA A 1 574 ? 45.657 1.912 -77.724 1.00 56.69 574 ALA A O 1
ATOM 4609 N N . PRO A 1 575 ? 43.785 2.725 -76.763 1.00 58.84 575 PRO A N 1
ATOM 4610 C CA . PRO A 1 575 ? 43.799 1.764 -75.671 1.00 58.84 575 PRO A CA 1
ATOM 4611 C C . PRO A 1 575 ? 43.639 0.340 -76.215 1.00 58.84 575 PRO A C 1
ATOM 4613 O O . PRO A 1 575 ? 42.907 0.105 -77.181 1.00 58.84 575 PRO A O 1
ATOM 4616 N N . ALA A 1 576 ? 44.318 -0.624 -75.587 1.00 51.53 576 ALA A N 1
ATOM 4617 C CA . ALA A 1 576 ? 44.172 -2.035 -75.922 1.00 51.53 576 ALA A CA 1
ATOM 4618 C C . ALA A 1 576 ? 42.725 -2.471 -75.645 1.00 51.53 576 ALA A C 1
ATOM 4620 O O . ALA A 1 576 ? 42.304 -2.575 -74.492 1.00 51.53 576 ALA A O 1
ATOM 4621 N N . TYR A 1 577 ? 41.955 -2.696 -76.709 1.00 55.12 577 TYR A N 1
ATOM 4622 C CA . TYR A 1 577 ? 40.548 -3.066 -76.605 1.00 55.12 577 TYR A CA 1
ATOM 4623 C C . TYR A 1 577 ? 40.433 -4.434 -75.927 1.00 55.12 577 TYR A C 1
ATOM 4625 O O . TYR A 1 577 ? 40.880 -5.446 -76.471 1.00 55.12 577 TYR A O 1
ATOM 4633 N N . ARG A 1 578 ? 39.849 -4.483 -74.727 1.00 56.44 578 ARG A N 1
ATOM 4634 C CA . ARG A 1 578 ? 39.524 -5.762 -74.090 1.00 56.44 578 ARG A CA 1
ATOM 4635 C C . ARG A 1 578 ? 38.236 -6.293 -74.720 1.00 56.44 578 ARG A C 1
ATOM 4637 O O . ARG A 1 578 ? 37.244 -5.564 -74.737 1.00 56.44 578 ARG A O 1
ATOM 4644 N N . PRO A 1 579 ? 38.227 -7.524 -75.262 1.00 53.12 579 PRO A N 1
ATOM 4645 C CA . PRO A 1 579 ? 37.031 -8.066 -75.886 1.00 53.12 579 PRO A CA 1
ATOM 4646 C C . PRO A 1 579 ? 35.912 -8.195 -74.851 1.00 53.12 579 PRO A C 1
ATOM 4648 O O . PRO A 1 579 ? 36.142 -8.619 -73.715 1.00 53.12 579 PRO A O 1
ATOM 4651 N N . LEU A 1 580 ? 34.697 -7.832 -75.265 1.00 55.81 580 LEU A N 1
ATOM 4652 C CA . LEU A 1 580 ? 33.485 -8.069 -74.489 1.00 55.81 580 LEU A CA 1
ATOM 4653 C C . LEU A 1 580 ? 33.351 -9.575 -74.190 1.00 55.81 580 LEU A C 1
ATOM 4655 O O . LEU A 1 580 ? 33.724 -10.405 -75.026 1.00 55.81 580 LEU A O 1
ATOM 4659 N N . PRO A 1 581 ? 32.821 -9.963 -73.017 1.00 54.94 581 PRO A N 1
ATOM 4660 C CA . PRO A 1 581 ? 32.506 -11.361 -72.758 1.00 54.94 581 PRO A CA 1
ATOM 4661 C C . PRO A 1 581 ? 31.498 -11.867 -73.806 1.00 54.94 581 PRO A C 1
ATOM 4663 O O . PRO A 1 581 ? 30.409 -11.310 -73.944 1.00 54.94 581 PRO A O 1
ATOM 4666 N N . LYS A 1 582 ? 31.862 -12.940 -74.529 1.00 50.38 582 LYS A N 1
ATOM 4667 C CA . LYS A 1 582 ? 31.102 -13.534 -75.657 1.00 50.38 582 LYS A CA 1
ATOM 4668 C C . LYS A 1 582 ? 29.646 -13.915 -75.322 1.00 50.38 582 LYS A C 1
ATOM 4670 O O . LYS A 1 582 ? 28.850 -14.162 -76.214 1.00 50.38 582 LYS A O 1
ATOM 4675 N N . THR A 1 583 ? 29.286 -13.982 -74.041 1.00 48.88 583 THR A N 1
ATOM 4676 C CA . THR A 1 583 ? 27.960 -14.374 -73.535 1.00 48.88 583 THR A CA 1
ATOM 4677 C C . THR A 1 583 ? 26.932 -13.238 -73.457 1.00 48.88 583 THR A C 1
ATOM 4679 O O . THR A 1 583 ? 25.787 -13.503 -73.100 1.00 48.88 583 THR A O 1
ATOM 4682 N N . ALA A 1 584 ? 27.301 -11.991 -73.773 1.00 52.22 584 ALA A N 1
ATOM 4683 C CA . ALA A 1 584 ? 26.429 -10.818 -73.621 1.00 52.22 584 ALA A CA 1
ATOM 4684 C C . ALA A 1 584 ? 26.264 -9.989 -74.911 1.00 52.22 584 ALA A C 1
ATOM 4686 O O . ALA A 1 584 ? 26.002 -8.784 -74.855 1.00 52.22 584 ALA A O 1
ATOM 4687 N N . GLU A 1 585 ? 26.411 -10.614 -76.080 1.00 48.81 585 GLU A N 1
ATOM 4688 C CA . GLU A 1 585 ? 26.184 -9.952 -77.366 1.00 48.81 585 GLU A CA 1
ATOM 4689 C C . GLU A 1 585 ? 24.690 -9.605 -77.523 1.00 48.81 585 GLU A C 1
ATOM 4691 O O . GLU A 1 585 ? 23.841 -10.474 -77.706 1.00 48.81 585 GLU A O 1
ATOM 4696 N N . GLY A 1 586 ? 24.359 -8.313 -77.395 1.00 51.59 586 GLY A N 1
ATOM 4697 C CA . GLY A 1 586 ? 23.060 -7.753 -77.794 1.00 51.59 586 GLY A CA 1
ATOM 4698 C C . GLY A 1 586 ? 22.335 -6.863 -76.776 1.00 51.59 586 GLY A C 1
ATOM 4699 O O . GLY A 1 586 ? 21.429 -6.140 -77.178 1.00 51.59 586 GLY A O 1
ATOM 4700 N N . ARG A 1 587 ? 22.701 -6.871 -75.482 1.00 51.91 587 ARG A N 1
ATOM 4701 C CA . ARG A 1 587 ? 22.031 -6.042 -74.439 1.00 51.91 587 ARG A CA 1
ATOM 4702 C C . ARG A 1 587 ? 22.963 -5.219 -73.547 1.00 51.91 587 ARG A C 1
ATOM 4704 O O . ARG A 1 587 ? 22.490 -4.471 -72.696 1.00 51.91 587 ARG A O 1
ATOM 4711 N N . VAL A 1 588 ? 24.272 -5.361 -73.733 1.00 56.41 588 VAL A N 1
ATOM 4712 C CA . VAL A 1 588 ? 25.304 -4.657 -72.968 1.00 56.41 588 VAL A CA 1
ATOM 4713 C C . VAL A 1 588 ? 26.119 -3.829 -73.948 1.00 56.41 588 VAL A C 1
ATOM 4715 O O . VAL A 1 588 ? 26.640 -4.365 -74.925 1.00 56.41 588 VAL A O 1
ATOM 4718 N N . ALA A 1 589 ? 26.210 -2.526 -73.698 1.00 60.19 589 ALA A N 1
ATOM 4719 C CA . ALA A 1 589 ? 27.003 -1.613 -74.509 1.00 60.19 589 ALA A CA 1
ATOM 4720 C C . ALA A 1 589 ? 28.250 -1.172 -73.735 1.00 60.19 589 ALA A C 1
ATOM 4722 O O . ALA A 1 589 ? 28.230 -1.038 -72.507 1.00 60.19 589 ALA A O 1
ATOM 4723 N N . LEU A 1 590 ? 29.345 -0.922 -74.457 1.00 59.72 590 LEU A N 1
ATOM 4724 C CA . LEU A 1 590 ? 30.508 -0.259 -73.874 1.00 59.72 590 LEU A CA 1
ATOM 4725 C C . LEU A 1 590 ? 30.133 1.174 -73.516 1.00 59.72 590 LEU A C 1
ATOM 4727 O O . LEU A 1 590 ? 29.531 1.881 -74.325 1.00 59.72 590 LEU A O 1
ATOM 4731 N N . PHE A 1 591 ? 30.518 1.617 -72.323 1.00 58.03 591 PHE A N 1
ATOM 4732 C CA . PHE A 1 591 ? 30.153 2.934 -71.807 1.00 58.03 591 PHE A CA 1
ATOM 4733 C C . PHE A 1 591 ? 30.614 4.095 -72.711 1.00 58.03 591 PHE A C 1
ATOM 4735 O O . PHE A 1 591 ? 29.957 5.134 -72.773 1.00 58.03 591 PHE A O 1
ATOM 4742 N N . SER A 1 592 ? 31.688 3.894 -73.485 1.00 55.44 592 SER A N 1
ATOM 4743 C CA . SER A 1 592 ? 32.156 4.853 -74.491 1.00 55.44 592 SER A CA 1
ATOM 4744 C C . SER A 1 592 ? 31.068 5.206 -75.513 1.00 55.44 592 SER A C 1
ATOM 4746 O O . SER A 1 592 ? 30.886 6.380 -75.806 1.00 55.44 592 SER A O 1
ATOM 4748 N N . SER A 1 593 ? 30.251 4.243 -75.957 1.00 58.31 593 SER A N 1
ATOM 4749 C CA . SER A 1 593 ? 29.194 4.433 -76.974 1.00 58.31 593 SER A CA 1
ATOM 4750 C C . SER A 1 593 ? 28.048 5.388 -76.586 1.00 58.31 593 SER A C 1
ATOM 4752 O O . SER A 1 593 ? 27.221 5.737 -77.427 1.00 58.31 593 SER A O 1
ATOM 4754 N N . ILE A 1 594 ? 27.996 5.832 -75.326 1.00 59.19 594 ILE A N 1
ATOM 4755 C CA . ILE A 1 594 ? 26.923 6.672 -74.759 1.00 59.19 594 ILE A CA 1
ATOM 4756 C C . ILE A 1 594 ? 27.378 8.131 -74.576 1.00 59.19 594 ILE A C 1
ATOM 4758 O O . ILE A 1 594 ? 26.562 9.020 -74.307 1.00 59.19 594 ILE A O 1
ATOM 4762 N N . CYS A 1 595 ? 28.675 8.390 -74.749 1.00 59.19 595 CYS A N 1
ATOM 4763 C CA . CYS A 1 595 ? 29.278 9.712 -74.656 1.00 59.19 595 CYS A CA 1
ATOM 4764 C C . CYS A 1 595 ? 29.442 10.320 -76.057 1.00 59.19 595 CYS A C 1
ATOM 4766 O O . CYS A 1 595 ? 30.011 9.696 -76.943 1.00 59.19 595 CYS A O 1
ATOM 4768 N N . LEU A 1 596 ? 28.992 11.556 -76.257 1.00 63.31 596 LEU A N 1
ATOM 4769 C CA . LEU A 1 596 ? 29.327 12.371 -77.425 1.00 63.31 596 LEU A CA 1
ATOM 4770 C C . LEU A 1 596 ? 30.446 13.334 -77.045 1.00 63.31 596 LEU A C 1
ATOM 4772 O O . LEU A 1 596 ? 30.350 14.043 -76.040 1.00 63.31 596 LEU A O 1
ATOM 4776 N N . VAL A 1 597 ? 31.491 13.381 -77.865 1.00 62.19 597 VAL A N 1
ATOM 4777 C CA . VAL A 1 597 ? 32.520 14.421 -77.778 1.00 62.19 597 VAL A CA 1
ATOM 4778 C C . VAL A 1 597 ? 32.007 15.664 -78.504 1.00 62.19 597 VAL A C 1
ATOM 4780 O O . VAL A 1 597 ? 31.344 15.548 -79.536 1.00 62.19 597 VAL A O 1
ATOM 4783 N N . SER A 1 598 ? 32.282 16.851 -77.960 1.00 60.44 598 SER A N 1
ATOM 4784 C CA . SER A 1 598 ? 31.789 18.105 -78.534 1.00 60.44 598 SER A CA 1
ATOM 4785 C C . SER A 1 598 ? 32.158 18.242 -80.030 1.00 60.44 598 SER A C 1
ATOM 4787 O O . SER A 1 598 ? 33.335 18.110 -80.393 1.00 60.44 598 SER A O 1
ATOM 4789 N N . PRO A 1 599 ? 31.186 18.558 -80.912 1.00 57.78 599 PRO A N 1
ATOM 4790 C CA . PRO A 1 599 ? 31.405 18.693 -82.354 1.00 57.78 599 PRO A CA 1
ATOM 4791 C C . PRO A 1 599 ? 32.252 19.920 -82.735 1.00 57.78 599 PRO A C 1
ATOM 4793 O O . PRO A 1 599 ? 32.637 20.059 -83.890 1.00 57.78 599 PRO A O 1
ATOM 4796 N N . SER A 1 600 ? 32.556 20.807 -81.780 1.00 57.31 600 SER A N 1
ATOM 4797 C CA . SER A 1 600 ? 33.344 22.028 -81.989 1.00 57.31 600 SER A CA 1
ATOM 4798 C C . SER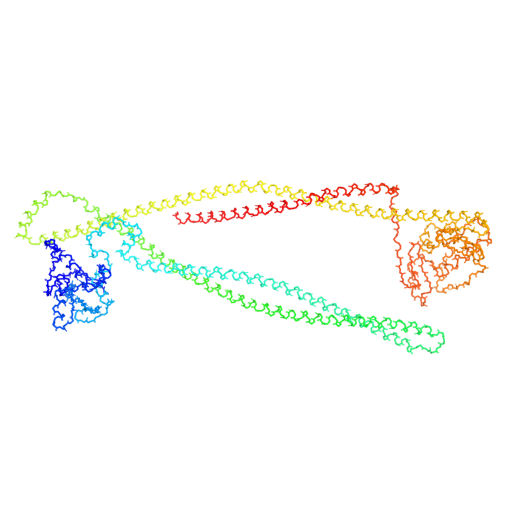 A 1 600 ? 34.861 21.805 -82.082 1.00 57.31 600 SER A C 1
ATOM 4800 O O . SER A 1 600 ? 35.591 22.761 -82.333 1.00 57.31 600 SER A O 1
ATOM 4802 N N . LEU A 1 601 ? 35.355 20.582 -81.850 1.00 62.66 601 LEU A N 1
ATOM 4803 C CA . LEU A 1 601 ? 36.782 20.249 -81.922 1.00 62.66 601 LEU A CA 1
ATOM 4804 C C . LEU A 1 601 ? 37.162 19.574 -83.256 1.00 62.66 601 LEU A C 1
ATOM 4806 O O . LEU A 1 601 ? 36.345 18.862 -83.834 1.00 62.66 601 LEU A O 1
ATOM 4810 N N . PRO A 1 602 ? 38.412 19.732 -83.735 1.00 67.31 602 PRO A N 1
ATOM 4811 C CA . PRO A 1 602 ? 38.917 19.008 -84.903 1.00 67.31 602 PRO A CA 1
ATOM 4812 C C . PRO A 1 602 ? 38.831 17.481 -84.743 1.00 67.31 602 PRO A C 1
ATOM 4814 O O . PRO A 1 602 ? 39.146 16.957 -83.673 1.00 67.31 602 PRO A O 1
ATOM 4817 N N . LEU A 1 603 ? 38.506 16.766 -85.828 1.00 62.06 603 LEU A N 1
ATOM 4818 C CA . LEU A 1 603 ? 38.329 15.299 -85.869 1.00 62.06 603 LEU A CA 1
ATOM 4819 C C . LEU A 1 603 ? 39.485 14.521 -85.210 1.00 62.06 603 LEU A C 1
ATOM 4821 O O . LEU A 1 603 ? 39.263 13.655 -84.373 1.00 62.06 603 LEU A O 1
ATOM 4825 N N . HIS A 1 604 ? 40.735 14.902 -85.486 1.00 64.44 604 HIS A N 1
ATOM 4826 C CA . HIS A 1 604 ? 41.913 14.245 -84.903 1.00 64.44 604 HIS A CA 1
ATOM 4827 C C . HIS A 1 604 ? 42.039 14.431 -83.373 1.00 64.44 604 HIS A C 1
ATOM 4829 O O . HIS A 1 604 ? 42.669 13.624 -82.692 1.00 64.44 604 HIS A O 1
ATOM 4835 N N . ILE A 1 605 ? 41.449 15.488 -82.807 1.00 66.75 605 ILE A N 1
ATOM 4836 C CA . ILE A 1 605 ? 41.399 15.710 -81.353 1.00 66.75 605 ILE A CA 1
ATOM 4837 C C . ILE A 1 605 ? 40.197 14.976 -80.744 1.00 66.75 605 ILE A C 1
ATOM 4839 O O . ILE A 1 605 ? 40.311 14.439 -79.643 1.00 66.75 605 ILE A O 1
ATOM 4843 N N . GLN A 1 606 ? 39.076 14.888 -81.469 1.00 67.38 606 GLN A N 1
ATOM 4844 C CA . GLN A 1 606 ? 37.907 14.106 -81.052 1.00 67.38 606 GLN A CA 1
ATOM 4845 C C . GLN A 1 606 ? 38.255 12.625 -80.863 1.00 67.38 606 GLN A C 1
ATOM 4847 O O . GLN A 1 606 ? 37.908 12.059 -79.827 1.00 67.38 606 GLN A O 1
ATOM 4852 N N . ASP A 1 607 ? 39.029 12.038 -81.781 1.00 69.69 607 ASP A N 1
ATOM 4853 C CA . ASP A 1 607 ? 39.491 10.647 -81.676 1.00 69.69 607 ASP A CA 1
ATOM 4854 C C . ASP A 1 607 ? 40.385 10.426 -80.444 1.00 69.69 607 ASP A C 1
ATOM 4856 O O . ASP A 1 607 ? 40.261 9.431 -79.728 1.00 69.69 607 ASP A O 1
ATOM 4860 N N . ARG A 1 608 ? 41.252 11.391 -80.116 1.00 72.50 608 ARG A N 1
ATOM 4861 C CA . ARG A 1 608 ? 42.120 11.317 -78.927 1.00 72.50 608 ARG A CA 1
ATOM 4862 C C . ARG A 1 608 ? 41.347 11.454 -77.617 1.00 72.50 608 ARG A C 1
ATOM 4864 O O . ARG A 1 608 ? 41.647 10.748 -76.655 1.00 72.50 608 ARG A O 1
ATOM 4871 N N . ILE A 1 609 ? 40.348 12.334 -77.566 1.00 72.38 609 ILE A N 1
ATOM 4872 C CA . ILE A 1 609 ? 39.459 12.468 -76.402 1.00 72.38 609 ILE A CA 1
ATOM 4873 C C . ILE A 1 609 ? 38.613 11.201 -76.244 1.00 72.38 609 ILE A C 1
ATOM 4875 O O . ILE A 1 609 ? 38.432 10.715 -75.129 1.00 72.38 609 ILE A O 1
ATOM 4879 N N . TRP A 1 610 ? 38.155 10.618 -77.352 1.00 72.81 610 TRP A N 1
ATOM 4880 C CA . TRP A 1 610 ? 37.478 9.329 -77.342 1.00 72.81 610 TRP A CA 1
ATOM 4881 C C . TRP A 1 610 ? 38.361 8.223 -76.760 1.00 72.81 610 TRP A C 1
ATOM 4883 O O . TRP A 1 610 ? 37.902 7.459 -75.913 1.00 72.81 610 TRP A O 1
ATOM 4893 N N . HIS A 1 611 ? 39.643 8.171 -77.135 1.00 73.75 611 HIS A N 1
ATOM 4894 C CA . HIS A 1 611 ? 40.606 7.240 -76.547 1.00 73.75 611 HIS A CA 1
ATOM 4895 C C . HIS A 1 611 ? 40.806 7.460 -75.042 1.00 73.75 611 HIS A C 1
ATOM 4897 O O . HIS A 1 611 ? 40.865 6.480 -74.305 1.00 73.75 611 HIS A O 1
ATOM 4903 N N . LEU A 1 612 ? 40.838 8.711 -74.571 1.00 73.44 612 LEU A N 1
ATOM 4904 C CA . LEU A 1 612 ? 40.905 9.030 -73.139 1.00 73.44 612 LEU A CA 1
ATOM 4905 C C . LEU A 1 612 ? 39.663 8.530 -72.382 1.00 73.44 612 LEU A C 1
ATOM 4907 O O . LEU A 1 612 ? 39.787 7.922 -71.323 1.00 73.44 612 LEU A O 1
ATOM 4911 N N . ILE A 1 613 ? 38.464 8.755 -72.926 1.00 71.69 613 ILE A N 1
ATOM 4912 C CA . ILE A 1 613 ? 37.206 8.294 -72.314 1.00 71.69 613 ILE A CA 1
ATOM 4913 C C . ILE A 1 613 ? 37.129 6.767 -72.337 1.00 71.69 613 ILE A C 1
ATOM 4915 O O . ILE A 1 613 ? 36.717 6.160 -71.352 1.00 71.69 613 ILE A O 1
ATOM 4919 N N . ALA A 1 614 ? 37.544 6.140 -73.438 1.00 70.19 614 ALA A N 1
ATOM 4920 C CA . ALA A 1 614 ? 37.585 4.691 -73.573 1.00 70.19 614 ALA A CA 1
ATOM 4921 C C . ALA A 1 614 ? 38.580 4.045 -72.598 1.00 70.19 614 ALA A C 1
ATOM 4923 O O . ALA A 1 614 ? 38.297 2.961 -72.102 1.00 70.19 614 ALA A O 1
ATOM 4924 N N . ASP A 1 615 ? 39.696 4.708 -72.288 1.00 71.69 615 ASP A N 1
ATOM 4925 C CA . ASP A 1 615 ? 40.664 4.247 -71.288 1.00 71.69 615 ASP A CA 1
ATOM 4926 C C . ASP A 1 615 ? 40.095 4.375 -69.863 1.00 71.69 615 A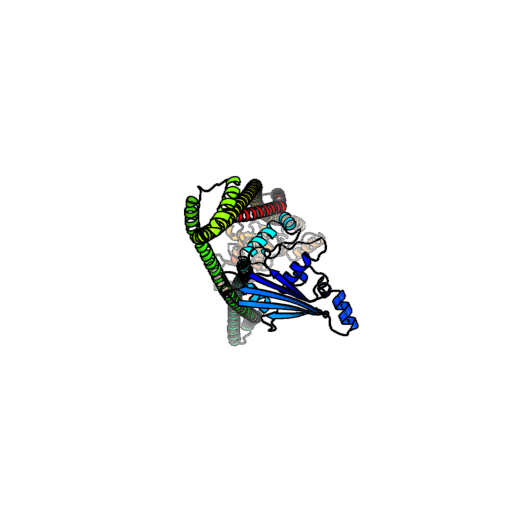SP A C 1
ATOM 4928 O O . ASP A 1 615 ? 40.032 3.393 -69.121 1.00 71.69 615 ASP A O 1
ATOM 4932 N N . LEU A 1 616 ? 39.545 5.550 -69.521 1.00 70.94 616 LEU A N 1
ATOM 4933 C CA . LEU A 1 616 ? 38.904 5.810 -68.222 1.00 70.94 616 LEU A CA 1
ATOM 4934 C C . LEU A 1 616 ? 37.690 4.906 -67.959 1.00 70.94 616 LEU A C 1
ATOM 4936 O O . LEU A 1 616 ? 37.426 4.533 -66.817 1.00 70.94 616 LEU A O 1
ATOM 4940 N N . CYS A 1 617 ? 36.949 4.552 -69.010 1.00 70.81 617 CYS A N 1
ATOM 4941 C CA . CYS A 1 617 ? 35.727 3.752 -68.927 1.00 70.81 617 CYS A CA 1
ATOM 4942 C C . CYS A 1 617 ? 35.919 2.300 -69.392 1.00 70.81 617 CYS A C 1
ATOM 4944 O O . CYS A 1 617 ? 34.932 1.580 -69.529 1.00 70.81 617 CYS A O 1
ATOM 4946 N N . SER A 1 618 ? 37.161 1.857 -69.623 1.00 65.50 618 SER A N 1
ATOM 4947 C CA . SER A 1 618 ? 37.493 0.515 -70.144 1.00 65.50 618 SER A CA 1
ATOM 4948 C C . SER A 1 618 ? 36.937 -0.628 -69.288 1.00 65.50 618 SER A C 1
ATOM 4950 O O . SER A 1 618 ? 36.669 -1.726 -69.773 1.00 65.50 618 SER A O 1
ATOM 4952 N N . ASP A 1 619 ? 36.724 -0.340 -68.010 1.00 69.94 619 ASP A N 1
ATOM 4953 C CA . ASP A 1 619 ? 36.288 -1.275 -66.991 1.00 69.94 619 ASP A CA 1
ATOM 4954 C C . ASP A 1 619 ? 34.796 -1.146 -66.631 1.00 69.94 619 ASP A C 1
ATOM 4956 O O . ASP A 1 619 ? 34.337 -1.811 -65.698 1.00 69.94 619 ASP A O 1
ATOM 4960 N N . VAL A 1 620 ? 34.043 -0.295 -67.337 1.00 71.56 620 VAL A N 1
ATOM 4961 C CA . VAL A 1 620 ? 32.646 0.038 -67.029 1.00 71.56 620 VAL A CA 1
ATOM 4962 C C . VAL A 1 620 ? 31.718 -0.385 -68.169 1.00 71.56 620 VAL A C 1
ATOM 4964 O O . VAL A 1 620 ? 31.879 0.018 -69.320 1.00 71.56 620 VAL A O 1
ATOM 4967 N N . LEU A 1 621 ? 30.702 -1.177 -67.834 1.00 73.25 621 LEU A N 1
ATOM 4968 C CA . LEU A 1 621 ? 29.662 -1.638 -68.748 1.00 73.25 621 LEU A CA 1
ATOM 4969 C C . LEU A 1 621 ? 28.348 -0.905 -68.482 1.00 73.25 621 LEU A C 1
ATOM 4971 O O . LEU A 1 621 ? 27.990 -0.638 -67.333 1.00 73.25 621 LEU A O 1
ATOM 4975 N N . PHE A 1 622 ? 27.609 -0.615 -69.549 1.00 73.06 622 PHE A N 1
ATOM 4976 C CA . PHE A 1 622 ? 26.280 -0.025 -69.462 1.00 73.06 622 PHE A CA 1
ATOM 4977 C C . PHE A 1 622 ? 25.194 -1.073 -69.719 1.00 73.06 622 PHE A C 1
ATOM 4979 O O . PHE A 1 622 ? 25.308 -1.879 -70.648 1.00 73.06 622 PHE A O 1
ATOM 4986 N N . CYS A 1 623 ? 24.142 -1.063 -68.898 1.00 71.75 623 CYS A N 1
ATOM 4987 C CA . CYS A 1 623 ? 23.000 -1.974 -69.001 1.00 71.75 623 CYS A CA 1
ATOM 4988 C C . CYS A 1 623 ? 21.679 -1.223 -68.793 1.00 71.75 623 CYS A C 1
ATOM 4990 O O . CYS A 1 623 ? 21.526 -0.516 -67.801 1.00 71.75 623 CYS A O 1
ATOM 4992 N N . ASP A 1 624 ? 20.704 -1.438 -69.680 1.00 68.12 624 ASP A N 1
ATOM 4993 C CA . ASP A 1 624 ? 19.357 -0.855 -69.548 1.00 68.12 624 ASP A CA 1
ATOM 4994 C C . ASP A 1 624 ? 18.422 -1.688 -68.642 1.00 68.12 624 ASP A C 1
ATOM 4996 O O . ASP A 1 624 ? 17.420 -1.171 -68.159 1.00 68.12 624 ASP A O 1
ATOM 5000 N N . ASP A 1 625 ? 18.728 -2.971 -68.394 1.00 68.50 625 ASP A N 1
ATOM 5001 C CA . ASP A 1 625 ? 17.837 -3.894 -67.673 1.00 68.50 625 ASP A CA 1
ATOM 5002 C C . ASP A 1 625 ? 18.504 -4.541 -66.442 1.00 68.50 625 ASP A C 1
ATOM 5004 O O . ASP A 1 625 ? 19.623 -5.062 -66.505 1.00 68.50 625 ASP A O 1
ATOM 5008 N N . VAL A 1 626 ? 17.766 -4.583 -65.328 1.00 65.81 626 VAL A N 1
ATOM 5009 C CA . VAL A 1 626 ? 18.165 -5.182 -64.042 1.00 65.81 626 VAL A CA 1
ATOM 5010 C C . VAL A 1 626 ? 18.417 -6.689 -64.179 1.00 65.81 626 VAL A C 1
ATOM 5012 O O . VAL A 1 626 ? 19.263 -7.252 -63.477 1.00 65.81 626 VAL A O 1
ATOM 5015 N N . SER A 1 627 ? 17.721 -7.361 -65.102 1.00 64.75 627 SER A N 1
ATOM 5016 C CA . SER A 1 627 ? 17.935 -8.789 -65.381 1.00 64.75 627 SER A CA 1
ATOM 5017 C C . SER A 1 627 ? 19.348 -9.072 -65.921 1.00 64.75 627 SER A C 1
ATOM 5019 O O . SER A 1 627 ? 19.974 -10.071 -65.555 1.00 64.75 627 SER A O 1
ATOM 5021 N N . SER A 1 628 ? 19.896 -8.132 -66.697 1.00 64.19 628 SER A N 1
ATOM 5022 C CA . SER A 1 628 ? 21.233 -8.218 -67.294 1.00 64.19 628 SER A CA 1
ATOM 5023 C C . SER A 1 628 ? 22.334 -8.066 -66.241 1.00 64.19 628 SER A C 1
ATOM 5025 O O . SER A 1 628 ? 23.362 -8.734 -66.331 1.00 64.19 628 SER A O 1
ATOM 5027 N N . ILE A 1 629 ? 22.093 -7.284 -65.180 1.00 64.88 629 ILE A N 1
ATOM 5028 C CA . ILE A 1 629 ? 23.023 -7.146 -64.045 1.00 64.88 629 ILE A CA 1
ATOM 5029 C C . ILE A 1 629 ? 23.211 -8.478 -63.333 1.00 64.88 629 ILE A C 1
ATOM 5031 O O . ILE A 1 629 ? 24.342 -8.851 -63.037 1.00 64.88 629 ILE A O 1
ATOM 5035 N N . LYS A 1 630 ? 22.122 -9.218 -63.083 1.00 63.62 630 LYS A N 1
ATOM 5036 C CA . LYS A 1 630 ? 22.211 -10.544 -62.459 1.00 63.62 630 LYS A CA 1
ATOM 5037 C C . LYS A 1 630 ? 23.034 -11.493 -63.323 1.00 63.62 630 LYS A C 1
ATOM 5039 O O . LYS A 1 630 ? 23.912 -12.162 -62.798 1.00 63.62 630 LYS A O 1
ATOM 5044 N N . MET A 1 631 ? 22.816 -11.508 -64.637 1.00 62.44 631 MET A N 1
ATOM 5045 C CA . MET A 1 631 ? 23.576 -12.362 -65.560 1.00 62.44 631 MET A CA 1
ATOM 5046 C C . MET A 1 631 ? 25.077 -12.037 -65.554 1.00 62.44 631 MET A C 1
ATOM 5048 O O . MET A 1 631 ? 25.898 -12.946 -65.437 1.00 62.44 631 MET A O 1
ATOM 5052 N N . ILE A 1 632 ? 25.440 -10.751 -65.593 1.00 63.22 632 ILE A N 1
ATOM 5053 C CA . ILE A 1 632 ? 26.840 -10.301 -65.519 1.00 63.22 632 ILE A CA 1
ATOM 5054 C C . ILE A 1 632 ? 27.439 -10.629 -64.145 1.00 63.22 632 ILE A C 1
ATOM 5056 O O . ILE A 1 632 ? 28.571 -11.103 -64.070 1.00 63.22 632 ILE A O 1
ATOM 5060 N N . ALA A 1 633 ? 26.661 -10.468 -63.071 1.00 60.72 633 ALA A N 1
ATOM 5061 C CA . ALA A 1 633 ? 27.073 -10.809 -61.716 1.00 60.72 633 ALA A CA 1
ATOM 5062 C C . ALA A 1 633 ? 27.238 -12.323 -61.482 1.00 60.72 633 ALA A C 1
ATOM 5064 O O . ALA A 1 633 ? 28.007 -12.723 -60.620 1.00 60.72 633 ALA A O 1
ATOM 5065 N N . THR A 1 634 ? 26.541 -13.172 -62.244 1.00 59.22 634 THR A N 1
ATOM 5066 C CA . THR A 1 634 ? 26.625 -14.640 -62.104 1.00 59.22 634 THR A CA 1
ATOM 5067 C C . THR A 1 634 ? 27.734 -15.244 -62.977 1.00 59.22 634 THR A C 1
ATOM 5069 O O . THR A 1 634 ? 28.161 -16.377 -62.753 1.00 59.22 634 THR A O 1
ATOM 5072 N N . SER A 1 635 ? 28.223 -14.510 -63.984 1.00 58.78 635 SER A N 1
ATOM 5073 C CA . SER A 1 635 ? 29.326 -14.964 -64.833 1.00 58.78 635 SER A CA 1
ATOM 5074 C C . SER A 1 635 ? 30.645 -14.984 -64.045 1.00 58.78 635 SER A C 1
ATOM 5076 O O . SER A 1 635 ? 31.005 -14.006 -63.392 1.00 58.78 635 SER A O 1
ATOM 5078 N N . LYS A 1 636 ? 31.354 -16.124 -64.059 1.00 46.56 636 LYS A N 1
ATOM 5079 C CA . LYS A 1 636 ? 32.582 -16.358 -63.277 1.00 46.56 636 LYS A CA 1
ATOM 5080 C C . LYS A 1 636 ? 33.695 -15.388 -63.697 1.00 46.56 636 LYS A C 1
ATOM 5082 O O . LYS A 1 636 ? 34.454 -15.657 -64.624 1.00 46.56 636 LYS A O 1
ATOM 5087 N N . GLY A 1 637 ? 33.768 -14.261 -62.992 1.00 52.44 637 GLY A N 1
ATOM 5088 C CA . GLY A 1 637 ? 34.782 -13.221 -63.136 1.00 52.44 637 GLY A CA 1
ATOM 5089 C C . GLY A 1 637 ? 34.172 -11.820 -63.112 1.00 52.44 637 GLY A C 1
ATOM 5090 O O . GLY A 1 637 ? 34.017 -11.209 -64.165 1.00 52.44 637 GLY A O 1
ATOM 5091 N N . HIS A 1 638 ? 33.878 -11.284 -61.920 1.00 57.31 638 HIS A N 1
ATOM 5092 C CA . HIS A 1 638 ? 33.505 -9.876 -61.703 1.00 57.31 638 HIS A CA 1
ATOM 5093 C C . HIS A 1 638 ? 34.665 -8.925 -62.063 1.00 57.31 638 HIS A C 1
ATOM 5095 O O . HIS A 1 638 ? 35.333 -8.365 -61.199 1.00 57.31 638 HIS A O 1
ATOM 5101 N N . ARG A 1 639 ? 34.966 -8.771 -63.355 1.00 59.75 639 ARG A N 1
ATOM 5102 C CA . ARG A 1 639 ? 36.084 -7.941 -63.836 1.00 59.75 639 ARG A CA 1
ATOM 5103 C C . ARG A 1 639 ? 35.660 -6.522 -64.236 1.00 59.75 639 ARG A C 1
ATOM 5105 O O . ARG A 1 639 ? 36.530 -5.666 -64.397 1.00 59.75 639 ARG A O 1
ATOM 5112 N N . PHE A 1 640 ? 34.354 -6.260 -64.330 1.00 68.62 640 PHE A N 1
ATOM 5113 C CA . PHE A 1 640 ? 33.779 -5.005 -64.822 1.00 68.62 640 PHE A CA 1
ATOM 5114 C C . PHE A 1 640 ? 32.793 -4.389 -63.818 1.00 68.62 640 PHE A C 1
ATOM 5116 O O . PHE A 1 640 ? 32.033 -5.111 -63.173 1.00 68.62 640 PHE A O 1
ATOM 5123 N N . SER A 1 641 ? 32.797 -3.059 -63.707 1.00 73.31 641 SER A N 1
ATOM 5124 C CA . SER A 1 641 ? 31.761 -2.281 -63.014 1.00 73.31 641 SER A CA 1
ATOM 5125 C C . SER A 1 641 ? 30.556 -2.101 -63.938 1.00 73.31 641 SER A C 1
ATOM 5127 O O . SER A 1 641 ? 30.734 -1.970 -65.147 1.00 73.31 641 SER A O 1
ATOM 5129 N N . VAL A 1 642 ? 29.336 -2.063 -63.404 1.00 75.31 642 VAL A N 1
ATOM 5130 C CA . VAL A 1 642 ? 28.109 -1.938 -64.215 1.00 75.31 642 VAL A CA 1
ATOM 5131 C C . VAL A 1 642 ? 27.312 -0.706 -63.800 1.00 75.31 642 VAL A C 1
ATOM 5133 O O . VAL A 1 642 ? 27.114 -0.468 -62.610 1.00 75.31 642 VAL A O 1
ATOM 5136 N N . VAL A 1 643 ? 26.839 0.068 -64.777 1.00 77.44 643 VAL A N 1
ATOM 5137 C CA . VAL A 1 643 ? 26.020 1.273 -64.569 1.00 77.44 643 VAL A CA 1
ATOM 5138 C C . VAL A 1 643 ? 24.689 1.133 -65.301 1.00 77.44 643 VAL A C 1
ATOM 5140 O O . VAL A 1 643 ? 24.659 0.720 -66.461 1.00 77.44 643 VAL A O 1
ATOM 5143 N N . MET A 1 644 ? 23.596 1.514 -64.635 1.00 77.44 644 MET A N 1
ATOM 5144 C CA . MET A 1 644 ? 22.258 1.587 -65.239 1.00 77.44 644 MET A CA 1
ATOM 5145 C C . MET A 1 644 ? 21.902 2.982 -65.749 1.00 77.44 644 MET A C 1
ATOM 5147 O O . MET A 1 644 ? 22.456 3.976 -65.272 1.00 77.44 644 MET A O 1
ATOM 5151 N N . SER A 1 645 ? 20.894 3.065 -66.626 1.00 72.25 645 SER A N 1
ATOM 5152 C CA . SER A 1 645 ? 20.258 4.325 -67.055 1.00 72.25 645 SER A CA 1
ATOM 5153 C C . SER A 1 645 ? 19.923 5.257 -65.883 1.00 72.25 645 SER A C 1
ATOM 5155 O O . SER A 1 645 ? 20.151 6.463 -65.966 1.00 72.25 645 SER A O 1
ATOM 5157 N N . ASP A 1 646 ? 19.470 4.685 -64.766 1.00 68.31 646 ASP A N 1
ATOM 5158 C CA . ASP A 1 646 ? 18.976 5.413 -63.592 1.00 68.31 646 ASP A CA 1
ATOM 5159 C C . ASP A 1 646 ? 20.097 5.917 -62.661 1.00 68.31 646 ASP A C 1
ATOM 5161 O O . ASP A 1 646 ? 19.826 6.540 -61.636 1.00 68.31 646 ASP A O 1
ATOM 5165 N N . GLY A 1 647 ? 21.369 5.664 -62.999 1.00 66.44 647 GLY A N 1
ATOM 5166 C CA . GLY A 1 647 ? 22.529 6.085 -62.203 1.00 66.44 647 GLY A CA 1
ATOM 5167 C C . GLY A 1 647 ? 22.880 5.153 -61.039 1.00 66.44 647 GLY A C 1
ATOM 5168 O O . GLY A 1 647 ? 23.736 5.493 -60.227 1.00 66.44 647 GLY A O 1
ATOM 5169 N N . SER A 1 648 ? 22.251 3.976 -60.953 1.00 77.81 648 SER A N 1
ATOM 5170 C CA . SER A 1 648 ? 22.682 2.916 -60.030 1.00 77.81 648 SER A CA 1
ATOM 5171 C C . SER A 1 648 ? 24.013 2.318 -60.492 1.00 77.81 648 SER A C 1
ATOM 5173 O O . SER A 1 648 ? 24.180 2.035 -61.682 1.00 77.81 648 SER A O 1
ATOM 5175 N N . PHE A 1 649 ? 24.938 2.118 -59.553 1.00 78.75 649 PHE A N 1
ATOM 5176 C CA . PHE A 1 649 ? 26.312 1.692 -59.818 1.00 78.75 649 PHE A CA 1
ATOM 5177 C C . PHE A 1 649 ? 26.651 0.409 -59.061 1.00 78.75 649 PHE A C 1
ATOM 5179 O O . PHE A 1 649 ? 26.516 0.343 -57.841 1.00 78.75 649 PHE A O 1
ATOM 5186 N N . LEU A 1 650 ? 27.128 -0.604 -59.782 1.00 76.19 650 LEU A N 1
ATOM 5187 C CA . LEU A 1 650 ? 27.699 -1.820 -59.214 1.00 76.19 650 LEU A CA 1
ATOM 5188 C C . LEU A 1 650 ? 29.217 -1.789 -59.402 1.00 76.19 650 LEU A C 1
ATOM 5190 O O . LEU A 1 650 ? 29.714 -1.881 -60.526 1.00 76.19 650 LEU A O 1
ATOM 5194 N N . SER A 1 651 ? 29.947 -1.677 -58.297 1.00 76.06 651 SER A N 1
ATOM 5195 C CA . SER A 1 651 ? 31.409 -1.743 -58.291 1.00 76.06 651 SER A CA 1
ATOM 5196 C C . SER A 1 651 ? 31.905 -3.178 -58.502 1.00 76.06 651 SER A C 1
ATOM 5198 O O . SER A 1 651 ? 31.236 -4.136 -58.109 1.00 76.06 651 SER A O 1
ATOM 5200 N N . LYS A 1 652 ? 33.129 -3.334 -59.025 1.00 70.44 652 LYS A N 1
ATOM 5201 C CA . LYS A 1 652 ? 33.820 -4.635 -59.156 1.00 70.44 652 LYS A CA 1
ATOM 5202 C C . LYS A 1 652 ? 33.898 -5.420 -57.841 1.00 70.44 652 LYS A C 1
ATOM 5204 O O . LYS A 1 652 ? 33.918 -6.644 -57.861 1.00 70.44 652 LYS A O 1
ATOM 5209 N N . ASN A 1 653 ? 33.893 -4.714 -56.709 1.00 66.25 653 ASN A N 1
ATOM 5210 C CA . ASN A 1 653 ? 33.981 -5.295 -55.366 1.00 66.25 653 ASN A CA 1
ATOM 5211 C C . ASN A 1 653 ? 32.607 -5.697 -54.785 1.00 66.25 653 ASN A C 1
ATOM 5213 O O . ASN A 1 653 ? 32.509 -5.992 -53.598 1.00 66.25 653 ASN A O 1
ATOM 5217 N N . GLY A 1 654 ? 31.532 -5.661 -55.583 1.00 62.31 654 GLY A N 1
ATOM 5218 C CA . GLY A 1 654 ? 30.188 -6.077 -55.163 1.00 62.31 654 GLY A CA 1
ATOM 5219 C C . GLY A 1 654 ? 29.392 -5.028 -54.378 1.00 62.31 654 GLY A C 1
ATOM 5220 O O . GLY A 1 654 ? 28.299 -5.323 -53.899 1.00 62.31 654 GLY A O 1
ATOM 5221 N N . VAL A 1 655 ? 29.899 -3.797 -54.255 1.00 71.44 655 VAL A N 1
ATOM 5222 C CA . VAL A 1 655 ? 29.155 -2.680 -53.653 1.00 71.44 655 VAL A CA 1
ATOM 5223 C C . VAL A 1 655 ? 28.135 -2.157 -54.661 1.00 71.44 655 VAL A C 1
ATOM 5225 O O . VAL A 1 655 ? 28.511 -1.744 -55.759 1.00 71.44 655 VAL A O 1
ATOM 5228 N N . PHE A 1 656 ? 26.858 -2.176 -54.277 1.00 73.94 656 PHE A N 1
ATOM 5229 C CA . PHE A 1 656 ? 25.760 -1.627 -55.066 1.00 73.94 656 PHE A CA 1
ATOM 5230 C C . PHE A 1 656 ? 25.317 -0.283 -54.483 1.00 73.94 656 PHE A C 1
ATOM 5232 O O . PHE A 1 656 ? 24.728 -0.227 -53.403 1.00 73.94 656 PHE A O 1
ATOM 5239 N N . GLU A 1 657 ? 25.612 0.799 -55.196 1.00 67.94 657 GLU A N 1
ATOM 5240 C CA . GLU A 1 657 ? 25.187 2.150 -54.845 1.00 67.94 657 GLU A CA 1
ATOM 5241 C C . GLU A 1 657 ? 23.923 2.516 -55.622 1.00 67.94 657 GLU A C 1
ATOM 5243 O O . GLU A 1 657 ? 23.925 2.633 -56.851 1.00 67.94 657 GLU A O 1
ATOM 5248 N N . ILE A 1 658 ? 22.830 2.719 -54.887 1.00 65.81 658 ILE A N 1
ATOM 5249 C CA . ILE A 1 658 ? 21.588 3.261 -55.432 1.00 65.81 658 ILE A CA 1
ATOM 5250 C C . ILE A 1 658 ? 21.670 4.774 -55.298 1.00 65.81 658 ILE A C 1
ATOM 5252 O O . ILE A 1 658 ? 21.631 5.307 -54.188 1.00 65.81 658 ILE A O 1
ATOM 5256 N N . CYS A 1 659 ? 21.767 5.472 -56.426 1.00 57.00 659 CYS A N 1
ATOM 5257 C CA . CYS A 1 659 ? 21.613 6.916 -56.433 1.00 57.00 659 CYS A CA 1
ATOM 5258 C C . CYS A 1 659 ? 20.112 7.219 -56.277 1.00 57.00 659 CYS A C 1
ATOM 5260 O O . CYS A 1 659 ? 19.333 6.836 -57.155 1.00 57.00 659 CYS A O 1
ATOM 5262 N N . PRO A 1 660 ? 19.653 7.847 -55.177 1.00 48.94 660 PRO A N 1
ATOM 5263 C CA . PRO A 1 660 ? 18.264 8.263 -55.091 1.00 48.94 660 PRO A CA 1
ATOM 5264 C C . PRO A 1 660 ? 18.008 9.256 -56.222 1.00 48.94 660 PRO A C 1
ATOM 5266 O O . PRO A 1 660 ? 18.766 10.218 -56.384 1.00 48.94 660 PRO A O 1
ATOM 5269 N N . GLN A 1 661 ? 16.950 9.023 -57.010 1.00 42.28 661 GLN A N 1
ATOM 5270 C CA . GLN A 1 661 ? 16.471 10.034 -57.943 1.00 42.28 661 GLN A CA 1
ATOM 5271 C C . GLN A 1 661 ? 16.356 11.333 -57.156 1.00 42.28 661 GLN A C 1
ATOM 5273 O O . GLN A 1 661 ? 15.680 11.382 -56.127 1.00 42.28 661 GLN A O 1
ATOM 5278 N N . VAL A 1 662 ? 17.062 12.366 -57.617 1.00 43.19 662 VAL A N 1
ATOM 5279 C CA . VAL A 1 662 ? 16.845 13.725 -57.142 1.00 43.19 662 VAL A CA 1
ATOM 5280 C C . VAL A 1 662 ? 15.354 13.954 -57.323 1.00 43.19 662 VAL A C 1
ATOM 5282 O O . VAL A 1 662 ? 14.891 14.097 -58.457 1.00 43.19 662 VAL A O 1
ATOM 5285 N N . MET A 1 663 ? 14.593 13.910 -56.222 1.00 28.72 663 MET A N 1
ATOM 5286 C CA . MET A 1 663 ? 13.230 14.406 -56.224 1.00 28.72 663 MET A CA 1
ATOM 5287 C C . MET A 1 663 ? 13.346 15.776 -56.864 1.00 28.72 663 MET A C 1
ATOM 5289 O O . MET A 1 663 ? 14.097 16.624 -56.379 1.00 28.72 663 MET A O 1
ATOM 5293 N N . ARG A 1 664 ? 12.670 15.966 -57.999 1.00 34.22 664 ARG A N 1
ATOM 5294 C CA . ARG A 1 664 ? 12.416 17.293 -58.542 1.00 34.22 664 ARG A CA 1
ATOM 5295 C C . ARG A 1 664 ? 11.521 17.994 -57.522 1.00 34.22 664 ARG A C 1
ATOM 5297 O O . ARG A 1 664 ? 10.318 18.100 -57.716 1.00 34.22 664 ARG A O 1
ATOM 5304 N N . SER A 1 665 ? 12.101 18.396 -56.394 1.00 31.94 665 SER A N 1
ATOM 5305 C CA . SER A 1 665 ? 11.525 19.403 -55.533 1.00 31.94 665 SER A CA 1
ATOM 5306 C C . SER A 1 665 ? 11.468 20.642 -56.402 1.00 31.94 665 SER A C 1
ATOM 5308 O O . SER A 1 665 ? 12.499 21.097 -56.906 1.00 31.94 665 SER A O 1
ATOM 5310 N N . SER A 1 666 ? 10.240 21.078 -56.652 1.00 31.88 666 SER A N 1
ATOM 5311 C CA . SER A 1 666 ? 9.878 22.372 -57.207 1.00 31.88 666 SER A CA 1
ATOM 5312 C C . SER A 1 666 ? 10.974 23.405 -56.983 1.00 31.88 666 SER A C 1
ATOM 5314 O O . SER A 1 666 ? 11.412 23.624 -55.855 1.00 31.88 666 SER A O 1
ATOM 5316 N N . SER A 1 667 ? 11.395 24.012 -58.083 1.00 36.59 667 SER A N 1
ATOM 5317 C CA . SER A 1 667 ? 12.210 25.213 -58.159 1.00 36.59 667 SER A CA 1
ATOM 5318 C C . SER A 1 667 ? 11.676 26.299 -57.225 1.00 36.59 667 SER A C 1
ATOM 5320 O O . SER A 1 667 ? 10.853 27.125 -57.613 1.00 36.59 667 SER A O 1
ATOM 5322 N N . THR A 1 668 ? 12.145 26.300 -55.989 1.00 41.81 668 THR A N 1
ATOM 5323 C CA . THR A 1 668 ? 12.262 27.513 -55.199 1.00 41.81 668 THR A CA 1
ATOM 5324 C C . THR A 1 668 ? 13.748 27.793 -55.140 1.00 41.81 668 THR A C 1
ATOM 5326 O O . THR A 1 668 ? 14.471 27.154 -54.375 1.00 41.81 668 THR A O 1
ATOM 5329 N N . ASP A 1 669 ? 14.210 28.716 -55.983 1.00 46.03 669 ASP A N 1
ATOM 5330 C CA . ASP A 1 669 ? 15.496 29.395 -55.813 1.00 46.03 669 ASP A CA 1
ATOM 5331 C C . ASP A 1 669 ? 15.408 30.262 -54.543 1.00 46.03 669 ASP A C 1
ATOM 5333 O O . ASP A 1 669 ? 15.456 31.485 -54.592 1.00 46.03 669 ASP A O 1
ATOM 5337 N N . SER A 1 670 ? 15.193 29.631 -53.386 1.00 54.72 670 SER A N 1
ATOM 5338 C CA . SER A 1 670 ? 15.317 30.297 -52.099 1.00 54.72 670 SER A CA 1
ATOM 5339 C C . SER A 1 670 ? 16.793 30.594 -51.922 1.00 54.72 670 SER A C 1
ATOM 5341 O O . SER A 1 670 ? 17.623 29.671 -51.918 1.00 54.72 670 SER A O 1
ATOM 5343 N N . THR A 1 671 ? 17.132 31.871 -51.814 1.00 63.62 671 THR A N 1
ATOM 5344 C CA . THR A 1 671 ? 18.514 32.257 -51.573 1.00 63.62 671 THR A CA 1
ATOM 5345 C C . THR A 1 671 ? 18.942 31.737 -50.198 1.00 63.62 671 THR A C 1
ATOM 5347 O O . THR A 1 671 ? 18.122 31.463 -49.317 1.00 63.62 671 THR A O 1
ATOM 5350 N N . ALA A 1 672 ? 20.247 31.540 -49.998 1.00 64.19 672 ALA A N 1
ATOM 5351 C CA . ALA A 1 672 ? 20.759 31.075 -48.708 1.00 64.19 672 ALA A CA 1
ATOM 5352 C C . ALA A 1 672 ? 20.376 32.021 -47.549 1.00 64.19 672 ALA A C 1
ATOM 5354 O O . ALA A 1 672 ? 20.335 31.580 -46.400 1.00 64.19 672 ALA A O 1
ATOM 5355 N N . GLU A 1 673 ? 20.089 33.287 -47.864 1.00 70.31 673 GLU A N 1
ATOM 5356 C CA . GLU A 1 673 ? 19.655 34.337 -46.943 1.00 70.31 673 GLU A CA 1
ATOM 5357 C C . GLU A 1 673 ? 18.198 34.128 -46.499 1.00 70.31 673 GLU A C 1
ATOM 5359 O O . GLU A 1 673 ? 17.950 34.077 -45.295 1.00 70.31 673 GLU A O 1
ATOM 5364 N N . ASP A 1 674 ? 17.273 33.827 -47.418 1.00 75.00 674 ASP A N 1
ATOM 5365 C CA . ASP A 1 674 ? 15.859 33.556 -47.090 1.00 75.00 674 ASP A CA 1
ATOM 5366 C C . ASP A 1 674 ? 15.701 32.359 -46.132 1.00 75.00 674 ASP A C 1
ATOM 5368 O O . ASP A 1 674 ? 14.936 32.389 -45.164 1.00 75.00 674 ASP A O 1
ATOM 5372 N N . VAL A 1 675 ? 16.474 31.290 -46.361 1.00 77.19 675 VAL A N 1
ATOM 5373 C CA . VAL A 1 675 ? 16.469 30.093 -45.498 1.00 77.19 675 VAL A CA 1
ATOM 5374 C C . VAL A 1 675 ? 17.058 30.404 -44.116 1.00 77.19 675 VAL A C 1
ATOM 5376 O O . VAL A 1 675 ? 16.653 29.809 -43.113 1.00 77.19 675 VAL A O 1
ATOM 5379 N N . LEU A 1 676 ? 18.018 31.333 -44.030 1.00 76.00 676 LEU A N 1
ATOM 5380 C CA . LEU A 1 676 ? 18.606 31.769 -42.760 1.00 76.00 676 LEU A CA 1
ATOM 5381 C C . LEU A 1 676 ? 17.634 32.631 -41.947 1.00 76.00 676 LEU A C 1
ATOM 5383 O O . LEU A 1 676 ? 17.536 32.420 -40.735 1.00 76.00 676 LEU A O 1
ATOM 5387 N N . GLU A 1 677 ? 16.894 33.533 -42.592 1.00 82.19 677 GLU A N 1
ATOM 5388 C CA . GLU A 1 677 ? 15.867 34.348 -41.937 1.00 82.19 677 GLU A CA 1
ATOM 5389 C C . GLU A 1 677 ? 14.735 33.477 -41.388 1.00 82.19 677 GLU A C 1
ATOM 5391 O O . GLU A 1 677 ? 14.429 33.544 -40.194 1.00 82.19 677 GLU A O 1
ATOM 5396 N N . GLN A 1 678 ? 14.199 32.557 -42.194 1.00 80.94 678 GLN A N 1
ATOM 5397 C CA . GLN A 1 678 ? 13.156 31.624 -41.753 1.00 80.94 678 GLN A CA 1
ATOM 5398 C C . GLN A 1 678 ? 13.618 30.720 -40.601 1.00 80.94 678 GLN A C 1
ATOM 5400 O O . GLN A 1 678 ? 12.861 30.460 -39.663 1.00 80.94 678 GLN A O 1
ATOM 5405 N N . LEU A 1 679 ? 14.880 30.275 -40.620 1.00 82.38 679 LEU A N 1
ATOM 5406 C CA . LEU A 1 679 ? 15.478 29.529 -39.508 1.00 82.38 679 LEU A CA 1
ATOM 5407 C C . LEU A 1 679 ? 15.588 30.359 -38.231 1.00 82.38 679 LEU A C 1
ATOM 5409 O O . LEU A 1 679 ? 15.489 29.805 -37.135 1.00 82.38 679 LEU A O 1
ATOM 5413 N N . SER A 1 680 ? 15.855 31.658 -38.356 1.00 83.19 680 SER A N 1
ATOM 5414 C CA . SER A 1 680 ? 15.978 32.562 -37.215 1.00 83.19 680 SER A CA 1
ATOM 5415 C C . SER A 1 680 ? 14.621 32.789 -36.545 1.00 83.19 680 SER A C 1
ATOM 5417 O O . SER A 1 680 ? 14.524 32.669 -35.323 1.00 83.19 680 SER A O 1
ATOM 5419 N N . MET A 1 681 ? 13.568 32.973 -37.349 1.00 85.00 681 MET A N 1
ATOM 5420 C CA . MET A 1 681 ? 12.191 33.130 -36.880 1.00 85.00 681 MET A CA 1
ATOM 5421 C C . MET A 1 681 ? 11.678 31.852 -36.211 1.00 85.00 681 MET A C 1
ATOM 5423 O O . MET A 1 681 ? 11.227 31.894 -35.070 1.00 85.00 681 MET A O 1
ATOM 5427 N N . ALA A 1 682 ? 11.853 30.692 -36.852 1.00 83.88 682 ALA A N 1
ATOM 5428 C CA . ALA A 1 682 ? 11.421 29.412 -36.286 1.00 83.88 682 ALA A CA 1
ATOM 5429 C C . ALA A 1 682 ? 12.148 29.072 -34.968 1.00 83.88 682 ALA A C 1
ATOM 5431 O O . ALA A 1 682 ? 11.574 28.468 -34.066 1.00 83.88 682 ALA A O 1
ATOM 5432 N N . LYS A 1 683 ? 13.414 29.491 -34.811 1.00 84.25 683 LYS A N 1
ATOM 5433 C CA . LYS A 1 683 ? 14.150 29.346 -33.544 1.00 84.25 683 LYS A CA 1
ATOM 5434 C C . LYS A 1 683 ? 13.675 30.309 -32.457 1.00 84.25 683 LYS A C 1
ATOM 5436 O O . LYS A 1 683 ? 13.770 29.955 -31.284 1.00 84.25 683 LYS A O 1
ATOM 5441 N N . ALA A 1 684 ? 13.214 31.505 -32.817 1.00 85.50 684 ALA A N 1
ATOM 5442 C CA . ALA A 1 684 ? 12.631 32.445 -31.864 1.00 85.50 684 ALA A CA 1
ATOM 5443 C C . ALA A 1 684 ? 11.292 31.911 -31.328 1.00 85.50 684 ALA A C 1
ATOM 5445 O O . ALA A 1 684 ? 11.137 31.791 -30.115 1.00 85.50 684 ALA A O 1
ATOM 5446 N N . GLU A 1 685 ? 10.404 31.457 -32.218 1.00 84.56 685 GLU A N 1
ATOM 5447 C CA . GLU A 1 685 ? 9.126 30.816 -31.862 1.00 84.56 685 GLU A CA 1
ATOM 5448 C C . GLU A 1 685 ? 9.342 29.568 -30.982 1.00 84.56 685 GLU A C 1
ATOM 5450 O O . GLU A 1 685 ? 8.642 29.343 -29.993 1.00 84.56 685 GLU A O 1
ATOM 5455 N N . LEU A 1 686 ? 10.376 28.772 -31.276 1.00 84.19 686 LEU A N 1
ATOM 5456 C CA . LEU A 1 686 ? 10.734 27.609 -30.466 1.00 84.19 686 LEU A CA 1
ATOM 5457 C C . LEU A 1 686 ? 11.159 28.000 -29.038 1.00 84.19 686 LEU A C 1
ATOM 5459 O O . LEU A 1 686 ? 10.710 27.369 -28.084 1.00 84.19 686 LEU A O 1
ATOM 5463 N N . ARG A 1 687 ? 11.929 29.081 -28.863 1.00 83.88 687 ARG A N 1
ATOM 5464 C CA . ARG A 1 687 ? 12.316 29.586 -27.529 1.00 83.88 687 ARG A CA 1
ATOM 5465 C C . ARG A 1 687 ? 11.126 30.102 -26.719 1.00 83.88 687 ARG A C 1
ATOM 5467 O O . ARG A 1 687 ? 11.096 29.925 -25.502 1.00 83.88 687 ARG A O 1
ATOM 5474 N N . GLU A 1 688 ? 10.145 30.721 -27.370 1.00 84.62 688 GLU A N 1
ATOM 5475 C CA . GLU A 1 688 ? 8.916 31.165 -26.704 1.00 84.62 688 GLU A CA 1
ATOM 5476 C C . GLU A 1 688 ? 8.117 29.970 -26.167 1.00 84.62 688 GLU A C 1
ATOM 5478 O O . GLU A 1 688 ? 7.729 29.956 -24.995 1.00 84.62 688 GLU A O 1
ATOM 5483 N N . THR A 1 689 ? 7.956 28.914 -26.974 1.00 83.38 689 THR A N 1
ATOM 5484 C CA . THR A 1 689 ? 7.288 27.679 -26.524 1.00 83.38 689 THR A CA 1
ATOM 5485 C C . THR A 1 689 ? 8.061 26.957 -25.411 1.00 83.38 689 THR A C 1
ATOM 5487 O O . THR A 1 689 ? 7.447 26.459 -24.466 1.00 83.38 689 THR A O 1
ATOM 5490 N N . GLU A 1 690 ? 9.400 26.962 -25.441 1.00 82.06 690 GLU A N 1
ATOM 5491 C CA . GLU A 1 690 ? 10.245 26.424 -24.361 1.00 82.06 690 GLU A CA 1
ATOM 5492 C C . GLU A 1 690 ? 10.077 27.194 -23.043 1.00 82.06 690 GLU A C 1
ATOM 5494 O O . GLU A 1 690 ? 10.035 26.584 -21.974 1.00 82.06 690 GLU A O 1
ATOM 5499 N N . SER A 1 691 ? 9.925 28.521 -23.097 1.00 82.56 691 SER A N 1
ATOM 5500 C CA . SER A 1 691 ? 9.668 29.343 -21.907 1.00 82.56 691 SER A CA 1
ATOM 5501 C C . SER A 1 691 ? 8.333 28.989 -21.242 1.00 82.56 691 SER A C 1
ATOM 5503 O O . SER A 1 691 ? 8.249 28.893 -20.014 1.00 82.56 691 SER A O 1
ATOM 5505 N N . ILE A 1 692 ? 7.299 28.724 -22.047 1.00 80.56 692 ILE A N 1
ATOM 5506 C CA . ILE A 1 692 ? 5.984 28.281 -21.563 1.00 80.56 692 ILE A CA 1
ATOM 5507 C C . ILE A 1 692 ? 6.087 26.878 -20.946 1.00 80.56 692 ILE A C 1
ATOM 5509 O O . ILE A 1 692 ? 5.571 26.652 -19.850 1.00 80.56 692 ILE A O 1
ATOM 5513 N N . LEU A 1 693 ? 6.818 25.958 -21.588 1.00 77.38 693 LEU A N 1
ATOM 5514 C CA . LEU A 1 693 ? 7.110 24.626 -21.044 1.00 77.38 693 LEU A CA 1
ATOM 5515 C C . LEU A 1 693 ? 7.932 24.693 -19.743 1.00 77.38 693 LEU A C 1
ATOM 5517 O O . LEU A 1 693 ? 7.736 23.878 -18.847 1.00 77.38 693 LEU A O 1
ATOM 5521 N N . GLY A 1 694 ? 8.779 25.707 -19.563 1.00 76.31 694 GLY A N 1
ATOM 5522 C CA . GLY A 1 694 ? 9.513 25.943 -18.316 1.00 76.31 694 GLY A CA 1
ATOM 5523 C C . GLY A 1 694 ? 8.620 26.131 -17.080 1.00 76.31 694 GLY A C 1
ATOM 5524 O O . GLY A 1 694 ? 9.053 25.849 -15.962 1.00 76.31 694 GLY A O 1
ATOM 5525 N N . ARG A 1 695 ? 7.347 26.517 -17.254 1.00 79.00 695 ARG A N 1
ATOM 5526 C CA . ARG A 1 695 ? 6.372 26.675 -16.157 1.00 79.00 695 ARG A CA 1
ATOM 5527 C C . ARG A 1 695 ? 5.751 25.353 -15.670 1.00 79.00 695 ARG A C 1
ATOM 5529 O O . ARG A 1 695 ? 4.805 25.376 -14.884 1.00 79.00 695 ARG A O 1
ATOM 5536 N N . ILE A 1 696 ? 6.248 24.183 -16.096 1.00 78.00 696 ILE A N 1
ATOM 5537 C CA . ILE A 1 696 ? 5.761 22.853 -15.647 1.00 78.00 696 ILE A CA 1
ATOM 5538 C C . ILE A 1 696 ? 5.758 22.721 -14.113 1.00 78.00 696 ILE A C 1
ATOM 5540 O O . ILE A 1 696 ? 4.912 22.027 -13.540 1.00 78.00 696 ILE A O 1
ATOM 5544 N N . THR A 1 697 ? 6.671 23.412 -13.431 1.00 78.69 697 THR A N 1
ATOM 5545 C CA . THR A 1 697 ? 6.752 23.453 -11.966 1.00 78.69 697 THR A CA 1
ATOM 5546 C C . THR A 1 697 ? 5.480 24.016 -11.323 1.00 78.69 697 THR A C 1
ATOM 5548 O O . THR A 1 697 ? 5.012 23.462 -10.326 1.00 78.69 697 THR A O 1
ATOM 5551 N N . GLU A 1 698 ? 4.851 25.032 -11.924 1.00 81.62 698 GLU A N 1
ATOM 5552 C CA . GLU A 1 698 ? 3.576 25.602 -11.464 1.00 81.62 698 GLU A CA 1
ATOM 5553 C C . GLU A 1 698 ? 2.433 24.586 -11.600 1.00 81.62 698 GLU A C 1
ATOM 5555 O O . GLU A 1 698 ? 1.622 24.415 -10.686 1.00 81.62 698 GLU A O 1
ATOM 5560 N N . LEU A 1 699 ? 2.415 23.838 -12.710 1.00 82.94 699 LEU A N 1
ATOM 5561 C CA . LEU A 1 699 ? 1.465 22.749 -12.947 1.00 82.94 699 LEU A CA 1
ATOM 5562 C C . LEU A 1 699 ? 1.610 21.639 -11.893 1.00 82.94 699 LEU A C 1
ATOM 5564 O O . LEU A 1 699 ? 0.615 21.133 -11.365 1.00 82.94 699 LEU A O 1
ATOM 5568 N N . HIS A 1 700 ? 2.850 21.257 -11.575 1.00 82.75 700 HIS A N 1
ATOM 5569 C CA . HIS A 1 700 ? 3.152 20.257 -10.551 1.00 82.75 700 HIS A CA 1
ATOM 5570 C C . HIS A 1 700 ? 2.723 20.723 -9.158 1.00 82.75 700 HIS A C 1
ATOM 5572 O O . HIS A 1 700 ? 2.080 19.956 -8.435 1.00 82.75 700 HIS A O 1
ATOM 5578 N N . HIS A 1 701 ? 2.999 21.979 -8.804 1.00 84.81 701 HIS A N 1
ATOM 5579 C CA . HIS A 1 701 ? 2.598 22.548 -7.521 1.00 84.81 701 HIS A CA 1
ATOM 5580 C C . HIS A 1 701 ? 1.067 22.615 -7.382 1.00 84.81 701 HIS A C 1
ATOM 5582 O O . HIS A 1 701 ? 0.516 22.248 -6.340 1.00 84.81 701 HIS A O 1
ATOM 5588 N N . LEU A 1 702 ? 0.346 23.035 -8.427 1.00 85.12 702 LEU A N 1
ATOM 5589 C CA . LEU A 1 702 ? -1.122 23.051 -8.426 1.00 85.12 702 LEU A CA 1
ATOM 5590 C C . LEU A 1 702 ? -1.711 21.640 -8.335 1.00 85.12 702 LEU A C 1
ATOM 5592 O O . LEU A 1 702 ? -2.685 21.422 -7.616 1.00 85.12 702 LEU A O 1
ATOM 5596 N N . LYS A 1 703 ? -1.093 20.656 -8.998 1.00 86.19 703 LYS A N 1
ATOM 5597 C CA . LYS A 1 703 ? -1.495 19.246 -8.907 1.00 86.19 703 LYS A CA 1
ATOM 5598 C C . LYS A 1 703 ? -1.290 18.674 -7.504 1.00 86.19 703 LYS A C 1
ATOM 5600 O O . LYS A 1 703 ? -2.168 17.963 -7.021 1.00 86.19 703 LYS A O 1
ATOM 5605 N N . GLN A 1 704 ? -0.179 18.994 -6.841 1.00 85.38 704 GLN A N 1
ATOM 5606 C CA . GLN A 1 704 ? 0.055 18.603 -5.447 1.00 85.38 704 GLN A CA 1
ATOM 5607 C C . GLN A 1 704 ? -0.971 19.244 -4.506 1.00 85.38 704 GLN A C 1
ATOM 5609 O O . GLN A 1 704 ? -1.578 18.534 -3.706 1.00 85.38 704 GLN A O 1
ATOM 5614 N N . LYS A 1 705 ? -1.236 20.548 -4.665 1.00 86.81 705 LYS A N 1
ATOM 5615 C CA . LYS A 1 705 ? -2.249 21.276 -3.884 1.00 86.81 705 LYS A CA 1
ATOM 5616 C C . LYS A 1 705 ? -3.659 20.700 -4.083 1.00 86.81 705 LYS A C 1
ATOM 5618 O O . LYS A 1 705 ? -4.405 20.540 -3.126 1.00 86.81 705 LYS A O 1
ATOM 5623 N N . TYR A 1 706 ? -4.019 20.328 -5.311 1.00 86.38 706 TYR A N 1
ATOM 5624 C CA . TYR A 1 706 ? -5.296 19.668 -5.596 1.00 86.38 706 TYR A CA 1
ATOM 5625 C C . TYR A 1 706 ? -5.393 18.277 -4.945 1.00 86.38 706 TYR A C 1
ATOM 5627 O O . TYR A 1 706 ? -6.435 17.916 -4.398 1.00 86.38 706 TYR A O 1
ATOM 5635 N N . MET A 1 707 ? -4.313 17.488 -4.974 1.00 84.50 707 MET A N 1
ATOM 5636 C CA . MET A 1 707 ? -4.291 16.156 -4.358 1.00 84.50 707 MET A CA 1
ATOM 5637 C C . MET A 1 707 ? -4.400 16.221 -2.831 1.00 84.50 707 MET A C 1
ATOM 5639 O O . MET A 1 707 ? -5.123 15.403 -2.261 1.00 84.50 707 MET A O 1
ATOM 5643 N N . SER A 1 708 ? -3.754 17.194 -2.177 1.00 86.75 708 SER A N 1
ATOM 5644 C CA . SER A 1 708 ? -3.866 17.369 -0.724 1.00 86.75 708 SER A CA 1
ATOM 5645 C C . SER A 1 708 ? -5.281 17.777 -0.303 1.00 86.75 708 SER A C 1
ATOM 5647 O O . SER A 1 708 ? -5.841 17.148 0.592 1.00 86.75 708 SER A O 1
ATOM 5649 N N . MET A 1 709 ? -5.907 18.737 -0.996 1.00 85.50 709 MET A N 1
ATOM 5650 C CA . MET A 1 709 ? -7.303 19.121 -0.727 1.00 85.50 709 MET A CA 1
ATOM 5651 C C . MET A 1 709 ? -8.274 17.957 -0.956 1.00 85.50 709 MET A C 1
ATOM 5653 O O . MET A 1 709 ? -9.178 17.724 -0.158 1.00 85.50 709 MET A O 1
ATOM 5657 N N . LYS A 1 710 ? -8.068 17.164 -2.015 1.00 86.31 710 LYS A N 1
ATOM 5658 C CA . LYS A 1 710 ? -8.900 15.986 -2.300 1.00 86.31 710 LYS A CA 1
ATOM 5659 C C . LYS A 1 710 ? -8.765 14.898 -1.231 1.00 86.31 710 LYS A C 1
ATOM 5661 O O . LYS A 1 710 ? -9.724 14.173 -0.974 1.00 86.31 710 LYS A O 1
ATOM 5666 N N . GLN A 1 711 ? -7.586 14.759 -0.631 1.00 84.88 711 GLN A N 1
ATOM 5667 C CA . GLN A 1 711 ? -7.370 13.837 0.479 1.00 84.88 711 GLN A CA 1
ATOM 5668 C C . GLN A 1 711 ? -8.075 14.330 1.747 1.00 84.88 711 GLN A C 1
ATOM 5670 O O . GLN A 1 711 ? -8.830 13.566 2.338 1.00 84.88 711 GLN A O 1
ATOM 5675 N N . GLN A 1 712 ? -7.951 15.620 2.076 1.00 84.88 712 GLN A N 1
ATOM 5676 C CA . GLN A 1 712 ? -8.681 16.241 3.188 1.00 84.88 712 GLN A CA 1
ATOM 5677 C C . GLN A 1 712 ? -10.203 16.109 3.036 1.00 84.88 712 GLN A C 1
ATOM 5679 O O . GLN A 1 712 ? -10.885 15.763 3.997 1.00 84.88 712 GLN A O 1
ATOM 5684 N N . HIS A 1 713 ? -10.730 16.294 1.822 1.00 87.69 713 HIS A N 1
ATOM 5685 C CA . HIS A 1 713 ? -12.148 16.083 1.530 1.00 87.69 713 HIS A CA 1
ATOM 5686 C C . HIS A 1 713 ? -12.580 14.628 1.777 1.00 87.69 713 HIS A C 1
ATOM 5688 O O . HIS A 1 713 ? -13.611 14.383 2.396 1.00 87.69 713 HIS A O 1
ATOM 5694 N N . ARG A 1 714 ? -11.798 13.634 1.329 1.00 83.75 714 ARG A N 1
ATOM 5695 C CA . ARG A 1 714 ? -12.104 12.210 1.579 1.00 83.75 714 ARG A CA 1
ATOM 5696 C C . ARG A 1 714 ? -12.066 11.862 3.062 1.00 83.75 714 ARG A C 1
ATOM 5698 O O . ARG A 1 714 ? -12.928 11.123 3.531 1.00 83.75 714 ARG A O 1
ATOM 5705 N N . ASP A 1 715 ? -11.095 12.399 3.791 1.00 84.19 715 ASP A N 1
ATOM 5706 C CA . ASP A 1 715 ? -10.964 12.165 5.226 1.00 84.19 715 ASP A CA 1
ATOM 5707 C C . ASP A 1 715 ? -12.159 12.769 5.980 1.00 84.19 715 ASP A C 1
ATOM 5709 O O . ASP A 1 715 ? -12.774 12.084 6.800 1.00 84.19 715 ASP A O 1
ATOM 5713 N N . ALA A 1 716 ? -12.559 14.001 5.647 1.00 83.25 716 ALA A N 1
ATOM 5714 C CA . ALA A 1 716 ? -13.753 14.642 6.199 1.00 83.25 716 ALA A CA 1
ATOM 5715 C C . ALA A 1 716 ? -15.040 13.862 5.864 1.00 83.25 716 ALA A C 1
ATOM 5717 O O . ALA A 1 716 ? -15.857 13.620 6.751 1.00 83.25 716 ALA A O 1
ATOM 5718 N N . GLN A 1 717 ? -15.177 13.375 4.628 1.00 85.31 717 GLN A N 1
ATOM 5719 C CA . GLN A 1 717 ? -16.327 12.580 4.188 1.00 85.31 717 GLN A CA 1
ATOM 5720 C C . GLN A 1 717 ? -16.414 11.237 4.931 1.00 85.31 717 GLN A C 1
ATOM 5722 O O . GLN A 1 717 ? -17.485 10.849 5.390 1.00 85.31 717 GLN A O 1
ATOM 5727 N N . SER A 1 718 ? -15.282 10.558 5.138 1.00 82.88 718 SER A N 1
ATOM 5728 C CA . SER A 1 718 ? -15.242 9.306 5.905 1.00 82.88 718 SER A CA 1
ATOM 5729 C C . SER A 1 718 ? -15.629 9.499 7.376 1.00 82.88 718 SER A C 1
ATOM 5731 O O . SER A 1 718 ? -16.329 8.667 7.954 1.00 82.88 718 SER A O 1
ATOM 5733 N N . ARG A 1 719 ? -15.220 10.622 7.983 1.00 83.38 719 ARG A N 1
ATOM 5734 C CA . ARG A 1 719 ? -15.589 10.983 9.359 1.00 83.38 719 ARG A CA 1
ATOM 5735 C C . ARG A 1 719 ? -17.072 11.318 9.470 1.00 83.38 719 ARG A C 1
ATOM 5737 O O . ARG A 1 719 ? -17.704 10.888 10.430 1.00 83.38 719 ARG A O 1
ATOM 5744 N N . LEU A 1 720 ? -17.628 12.014 8.478 1.00 84.25 720 LEU A N 1
ATOM 5745 C CA . LEU A 1 720 ? -19.063 12.272 8.397 1.00 84.25 720 LEU A CA 1
ATOM 5746 C C . LEU A 1 720 ? -19.853 10.958 8.315 1.00 84.25 720 LEU A C 1
ATOM 5748 O O . LEU A 1 720 ? -20.782 10.769 9.091 1.00 84.25 720 LEU A O 1
ATOM 5752 N N . GLU A 1 721 ? -19.443 10.024 7.448 1.00 82.25 721 GLU A N 1
ATOM 5753 C CA . GLU A 1 721 ? -20.099 8.717 7.302 1.00 82.25 721 GLU A CA 1
ATOM 5754 C C . GLU A 1 721 ? -20.107 7.913 8.610 1.00 82.25 721 GLU A C 1
ATOM 5756 O O . GLU A 1 721 ? -21.123 7.304 8.965 1.00 82.25 721 GLU A O 1
ATOM 5761 N N . LEU A 1 722 ? -18.990 7.918 9.344 1.00 83.31 722 LEU A N 1
ATOM 5762 C CA . LEU A 1 722 ? -18.887 7.279 10.657 1.00 83.31 722 LEU A CA 1
ATOM 5763 C C . LEU A 1 722 ? -19.842 7.922 11.668 1.00 83.31 722 LEU A C 1
ATOM 5765 O O . LEU A 1 722 ? -20.610 7.202 12.305 1.00 83.31 722 LEU A O 1
ATOM 5769 N N . LEU A 1 723 ? -19.876 9.254 11.739 1.00 81.00 723 LEU A N 1
ATOM 5770 C CA . LEU A 1 723 ? -20.779 9.987 12.629 1.00 81.00 723 LEU A CA 1
ATOM 5771 C C . LEU A 1 723 ? -22.254 9.764 12.271 1.00 81.00 723 LEU A C 1
ATOM 5773 O O . LEU A 1 723 ? -23.071 9.547 13.159 1.00 81.00 723 LEU A O 1
ATOM 5777 N N . THR A 1 724 ? -22.618 9.733 10.985 1.00 77.38 724 THR A N 1
ATOM 5778 C CA . THR A 1 724 ? -23.994 9.397 10.575 1.00 77.38 724 THR A CA 1
ATOM 5779 C C . THR A 1 724 ? -24.385 7.975 10.964 1.00 77.38 724 THR A C 1
ATOM 5781 O O . THR A 1 724 ? -25.524 7.752 11.370 1.00 77.38 724 THR A O 1
ATOM 5784 N N . LYS A 1 725 ? -23.449 7.017 10.905 1.00 80.50 725 LYS A N 1
ATOM 5785 C CA . LYS A 1 725 ? -23.694 5.645 11.370 1.00 80.50 725 LYS A CA 1
ATOM 5786 C C . LYS A 1 725 ? -23.867 5.585 12.885 1.00 80.50 725 LYS A C 1
ATOM 5788 O O . LYS A 1 725 ? -24.724 4.844 13.352 1.00 80.50 725 LYS A O 1
ATOM 5793 N N . GLU A 1 726 ? -23.092 6.353 13.643 1.00 75.19 726 GLU A N 1
ATOM 5794 C CA . GLU A 1 726 ? -23.232 6.453 15.102 1.00 75.19 726 GLU A CA 1
ATOM 5795 C C . GLU A 1 726 ? -24.580 7.065 15.499 1.00 75.19 726 GLU A C 1
ATOM 5797 O O . GLU A 1 726 ? -25.295 6.473 16.304 1.00 75.19 726 GLU A O 1
ATOM 5802 N N . VAL A 1 727 ? -24.996 8.156 14.850 1.00 74.12 727 VAL A N 1
ATOM 5803 C CA . VAL A 1 727 ? -26.314 8.773 15.078 1.00 74.12 727 VAL A CA 1
ATOM 5804 C C . VAL A 1 727 ? -27.457 7.818 14.702 1.00 74.12 727 VAL A C 1
ATOM 5806 O O . VAL A 1 727 ? -28.446 7.739 15.421 1.00 74.12 727 VAL A O 1
ATOM 5809 N N . SER A 1 728 ? -27.321 7.042 13.618 1.00 70.06 728 SER A N 1
ATOM 5810 C CA . SER A 1 728 ? -28.339 6.056 13.206 1.00 70.06 728 SER A CA 1
ATOM 5811 C C . SER A 1 728 ? -28.448 4.827 14.110 1.00 70.06 728 SER A C 1
ATOM 5813 O O . SER A 1 728 ? -29.426 4.103 14.012 1.00 70.06 728 SER A O 1
ATOM 5815 N N . LYS A 1 729 ? -27.432 4.553 14.937 1.00 67.69 729 LYS A N 1
ATOM 5816 C CA . LYS A 1 729 ? -27.448 3.447 15.905 1.00 67.69 729 LYS A CA 1
ATOM 5817 C C . LYS A 1 729 ? -28.049 3.848 17.252 1.00 67.69 729 LYS A C 1
ATOM 5819 O O . LYS A 1 729 ? -28.353 2.964 18.044 1.00 67.69 729 LYS A O 1
ATOM 5824 N N . GLN A 1 730 ? -28.106 5.150 17.534 1.00 57.91 730 GLN A N 1
ATOM 5825 C CA . GLN A 1 730 ? -28.650 5.702 18.776 1.00 57.91 730 GLN A CA 1
ATOM 5826 C C . GLN A 1 730 ? -30.114 6.147 18.652 1.00 57.91 730 GLN A C 1
ATOM 5828 O O . GLN A 1 730 ? -30.791 6.237 19.673 1.00 57.91 730 GLN A O 1
ATOM 5833 N N . ASN A 1 731 ? -30.586 6.431 17.432 1.00 48.09 731 ASN A N 1
ATOM 5834 C CA . ASN A 1 731 ? -32.017 6.496 17.107 1.00 48.09 731 ASN A CA 1
ATOM 5835 C C . ASN A 1 731 ? -32.564 5.087 16.881 1.00 48.09 731 ASN A C 1
ATOM 5837 O O . ASN A 1 731 ? -33.759 4.889 17.184 1.00 48.09 731 ASN A O 1
#

pLDDT: mean 73.9, std 11.71, range [28.72, 94.06]